Protein AF-0000000066102676 (afdb_homodimer)

InterPro domains:
  IPR001295 Dihydroorotate dehydrogenase, conserved site [PS00911] (42-61)
  IPR001295 Dihydroorotate dehydrogenase, conserved site [PS00912] (242-262)
  IPR005720 Dihydroorotate dehydrogenase, catalytic [PF01180] (5-290)
  IPR012135 Dihydroorotate dehydrogenase, class 1/ 2 [PIRSF000164] (3-305)
  IPR013785 Aldolase-type TIM barrel [G3DSA:3.20.20.70] (5-305)
  IPR024920 Dihydroorotate dehydrogenase, class 1 [MF_00224] (6-304)
  IPR033888 Dihydroorotate dehydrogenase, class 1B [cd04740] (7-304)
  IPR049622 Dihydroorotate dehydrogenase class I, catalytic [TIGR01037] (6-305)
  IPR050074 Dihydroorotate dehydrogenase [PTHR48109] (5-304)

Organism: Methanocaldococcus jannaschii (strain ATCC 43067 / DSM 2661 / JAL-1 / JCM 10045 / NBRC 100440) (NCBI:txid243232)

Nearest PDB structures (foldseek):
  1ep3-assembly1_A  TM=9.423E-01  e=6.850E-35  Lactococcus lactis
  5ksw-assembly1_A  TM=9.404E-01  e=5.527E-34  Lactococcus lactis
  5ue9-assembly1_A  TM=9.414E-01  e=4.323E-34  Lactococcus lactis subsp. lactis
  1ep2-assembly1_A-2  TM=9.294E-01  e=3.827E-32  Lactococcus lactis
  1gt8-assembly1_B  TM=9.210E-01  e=3.393E-26  Sus scrofa

Radius of gyration: 24.86 Å; Cα contacts (8 Å, |Δi|>4): 1600; chains: 2; bounding box: 49×73×59 Å

Structure (mmCIF, N/CA/C/O backbone):
data_AF-0000000066102676-model_v1
#
loop_
_entity.id
_entity.type
_entity.pdbx_description
1 polymer 'Dihydroorotate dehydrogenase B (NAD(+)), catalytic subunit'
#
loop_
_atom_site.group_PDB
_atom_site.id
_atom_site.type_symbol
_atom_site.label_atom_id
_atom_site.label_alt_id
_atom_site.label_comp_id
_atom_site.label_asym_id
_atom_site.label_entity_id
_atom_site.label_seq_id
_atom_site.pdbx_PDB_ins_code
_atom_site.Cartn_x
_atom_site.Cartn_y
_atom_site.Cartn_z
_atom_site.occupancy
_atom_site.B_iso_or_equiv
_atom_site.auth_seq_id
_atom_site.auth_comp_id
_atom_site.auth_asym_id
_atom_site.auth_atom_id
_atom_site.pdbx_PDB_model_num
ATOM 1 N N . MET A 1 1 ? -14.289 37.031 -0.772 1 44.69 1 MET A N 1
ATOM 2 C CA . MET A 1 1 ? -15.555 36.375 -0.49 1 44.69 1 MET A CA 1
ATOM 3 C C . MET A 1 1 ? -15.383 34.844 -0.47 1 44.69 1 MET A C 1
ATOM 5 O O . MET A 1 1 ? -15.891 34.188 0.426 1 44.69 1 MET A O 1
ATOM 9 N N . GLY A 1 2 ? -14.641 34.25 -1.547 1 49.22 2 GLY A N 1
ATOM 10 C CA . GLY A 1 2 ? -14.328 32.844 -1.705 1 49.22 2 GLY A CA 1
ATOM 11 C C . GLY A 1 2 ? -13.375 32.344 -0.652 1 49.22 2 GLY A C 1
ATOM 12 O O . GLY A 1 2 ? -13.484 31.172 -0.222 1 49.22 2 GLY A O 1
ATOM 13 N N . GLU A 1 3 ? -12.523 33.188 -0.221 1 59.97 3 GLU A N 1
ATOM 14 C CA . GLU A 1 3 ? -11.508 32.875 0.773 1 59.97 3 GLU A CA 1
ATOM 15 C C . GLU A 1 3 ? -12.133 32.594 2.133 1 59.97 3 GLU A C 1
ATOM 17 O O . GLU A 1 3 ? -11.688 31.688 2.848 1 59.97 3 GLU A O 1
ATOM 22 N N . CYS A 1 4 ? -13.227 33.094 2.34 1 76.25 4 CYS A N 1
ATOM 23 C CA . CYS A 1 4 ? -13.906 32.906 3.617 1 76.25 4 CYS A CA 1
ATOM 24 C C . CYS A 1 4 ? -14.555 31.531 3.693 1 76.25 4 CYS A C 1
ATOM 26 O O . CYS A 1 4 ? -14.711 30.969 4.777 1 76.25 4 CYS A O 1
ATOM 28 N N . MET A 1 5 ? -14.672 30.938 2.611 1 92.06 5 MET A N 1
ATOM 29 C CA . MET A 1 5 ? -15.414 29.672 2.547 1 92.06 5 MET A CA 1
ATOM 30 C C . MET A 1 5 ? -14.562 28.516 3.055 1 92.06 5 MET A C 1
ATOM 32 O O . MET A 1 5 ? -15.086 27.453 3.402 1 92.06 5 MET A O 1
ATOM 36 N N . LEU A 1 6 ? -13.281 28.766 3.123 1 97.69 6 LEU A N 1
ATOM 37 C CA . LEU A 1 6 ? -12.414 27.641 3.43 1 97.69 6 LEU A CA 1
ATOM 38 C C . LEU A 1 6 ? -11.789 27.797 4.812 1 97.69 6 LEU A C 1
ATOM 40 O O . LEU A 1 6 ? -11.031 26.922 5.254 1 97.69 6 LEU A O 1
ATOM 44 N N . LYS A 1 7 ? -12.078 28.906 5.434 1 97.44 7 LYS A N 1
ATOM 45 C CA . LYS A 1 7 ? -11.57 29.078 6.793 1 97.44 7 LYS A CA 1
ATOM 46 C C . LYS A 1 7 ? -11.984 27.906 7.684 1 97.44 7 LYS A C 1
ATOM 48 O O . LYS A 1 7 ? -13.117 27.438 7.598 1 97.44 7 LYS A O 1
ATOM 53 N N . THR A 1 8 ? -11.078 27.438 8.492 1 97.38 8 THR A N 1
ATOM 54 C CA . THR A 1 8 ? -11.375 26.297 9.352 1 97.38 8 THR A CA 1
ATOM 55 C C . THR A 1 8 ? -10.633 26.406 10.68 1 97.38 8 THR A C 1
ATOM 57 O O . THR A 1 8 ? -9.719 27.219 10.82 1 97.38 8 THR A O 1
ATOM 60 N N . ASN A 1 9 ? -11.117 25.75 11.648 1 98 9 ASN A N 1
ATOM 61 C CA . ASN A 1 9 ? -10.555 25.719 12.992 1 98 9 ASN A CA 1
ATOM 62 C C . ASN A 1 9 ? -10.219 24.297 13.43 1 98 9 ASN A C 1
ATOM 64 O O . ASN A 1 9 ? -11.07 23.406 13.391 1 98 9 ASN A O 1
ATOM 68 N N . ILE A 1 10 ? -8.992 24.062 13.734 1 98.44 10 ILE A N 1
ATOM 69 C CA . ILE A 1 10 ? -8.523 22.766 14.234 1 98.44 10 ILE A CA 1
ATOM 70 C C . ILE A 1 10 ? -7.805 22.969 15.57 1 98.44 10 ILE A C 1
ATOM 72 O O . ILE A 1 10 ? -6.77 23.641 15.633 1 98.44 10 ILE A O 1
ATOM 76 N N . CYS A 1 11 ? -8.32 22.406 16.594 1 98.44 11 CYS A N 1
ATOM 77 C CA . CYS A 1 11 ? -7.754 22.469 17.938 1 98.44 11 CYS A CA 1
ATOM 78 C C . CYS A 1 11 ? -7.613 23.922 18.391 1 98.44 11 CYS A C 1
ATOM 80 O O . CYS A 1 11 ? -6.605 24.281 19 1 98.44 11 CYS A O 1
ATOM 82 N N . GLY A 1 12 ? -8.531 24.703 17.984 1 98.25 12 GLY A N 1
ATOM 83 C CA . GLY A 1 12 ? -8.562 26.094 18.438 1 98.25 12 GLY A CA 1
ATOM 84 C C . GLY A 1 12 ? -7.727 27.016 17.578 1 98.25 12 GLY A C 1
ATOM 85 O O . GLY A 1 12 ? -7.691 28.219 17.812 1 98.25 12 GLY A O 1
ATOM 86 N N . ILE A 1 13 ? -7.121 26.516 16.594 1 98.5 13 ILE A N 1
ATOM 87 C CA . ILE A 1 13 ? -6.289 27.312 15.695 1 98.5 13 ILE A CA 1
ATOM 88 C C . ILE A 1 13 ? -7.062 27.609 14.414 1 98.5 13 ILE A C 1
ATOM 90 O O . ILE A 1 13 ? -7.59 26.688 13.773 1 98.5 13 ILE A O 1
ATOM 94 N N . GLU A 1 14 ? -7.113 28.812 14.062 1 97.94 14 GLU A N 1
ATOM 95 C CA . GLU A 1 14 ? -7.777 29.203 12.82 1 97.94 14 GLU A CA 1
ATOM 96 C C . GLU A 1 14 ? -6.824 29.125 11.633 1 97.94 14 GLU A C 1
ATOM 98 O O . GLU A 1 14 ? -5.691 29.609 11.703 1 97.94 14 GLU A O 1
ATOM 103 N N . PHE A 1 15 ? -7.266 28.531 10.539 1 98.56 15 PHE A N 1
ATOM 104 C CA . PHE A 1 15 ? -6.539 28.453 9.281 1 98.56 15 PHE A CA 1
ATOM 105 C C . PHE A 1 15 ? -7.316 29.125 8.164 1 98.56 15 PHE A C 1
ATOM 107 O O . PHE A 1 15 ? -8.539 29.016 8.086 1 98.56 15 PHE A O 1
ATOM 114 N N . LYS A 1 16 ? -6.629 29.797 7.293 1 98.12 16 LYS A N 1
ATOM 115 C CA . LYS A 1 16 ? -7.309 30.484 6.199 1 98.12 16 LYS A CA 1
ATOM 116 C C . LYS A 1 16 ? -7.891 29.5 5.199 1 98.12 16 LYS A C 1
ATOM 118 O O . LYS A 1 16 ? -8.812 29.828 4.449 1 98.12 16 LYS A O 1
ATOM 123 N N . ASN A 1 17 ? -7.34 28.312 5.152 1 98.62 17 ASN A N 1
ATOM 124 C CA . ASN A 1 17 ? -7.855 27.203 4.355 1 98.62 17 ASN A CA 1
ATOM 125 C C . ASN A 1 17 ? -7.324 25.859 4.852 1 98.62 17 ASN A C 1
ATOM 127 O O . ASN A 1 17 ? -6.395 25.828 5.66 1 98.62 17 ASN A O 1
ATOM 131 N N . PRO A 1 18 ? -7.91 24.719 4.449 1 98.88 18 PRO A N 1
ATOM 132 C CA . PRO A 1 18 ? -7.57 23.391 5 1 98.88 18 PRO A CA 1
ATOM 133 C C . PRO A 1 18 ? -6.52 22.672 4.168 1 98.88 18 PRO A C 1
ATOM 135 O O . PRO A 1 18 ? -6.406 21.438 4.25 1 98.88 18 PRO A O 1
ATOM 138 N N . VAL A 1 19 ? -5.766 23.359 3.277 1 98.94 19 VAL A N 1
ATOM 139 C CA . VAL A 1 19 ? -4.809 22.719 2.383 1 98.94 19 VAL A CA 1
ATOM 140 C C . VAL A 1 19 ? -3.385 23.078 2.801 1 98.94 19 VAL A C 1
ATOM 142 O O . VAL A 1 19 ? -2.963 24.219 2.66 1 98.94 19 VAL A O 1
ATOM 145 N N . PHE A 1 20 ? -2.662 22.078 3.34 1 98.94 20 PHE A N 1
ATOM 146 C CA . PHE A 1 20 ? -1.376 22.281 3.992 1 98.94 20 PHE A CA 1
ATOM 147 C C . PHE A 1 20 ? -0.255 21.609 3.217 1 98.94 20 PHE A C 1
ATOM 149 O O . PHE A 1 20 ? -0.508 20.719 2.4 1 98.94 20 PHE A O 1
ATOM 156 N N . LEU A 1 21 ? 0.977 22.047 3.441 1 98.88 21 LEU A N 1
ATOM 157 C CA . LEU A 1 21 ? 2.174 21.359 2.973 1 98.88 21 LEU A CA 1
ATOM 158 C C . LEU A 1 21 ? 2.498 20.156 3.867 1 98.88 21 LEU A C 1
ATOM 160 O O . LEU A 1 21 ? 2.482 20.281 5.094 1 98.88 21 LEU A O 1
ATOM 164 N N . ALA A 1 22 ? 2.775 19.047 3.236 1 98.75 22 ALA A N 1
ATOM 165 C CA . ALA A 1 22 ? 3.221 17.859 3.975 1 98.75 22 ALA A CA 1
ATOM 166 C C . ALA A 1 22 ? 4.695 17.984 4.348 1 98.75 22 ALA A C 1
ATOM 168 O O . ALA A 1 22 ? 5.461 18.688 3.684 1 98.75 22 ALA A O 1
ATOM 169 N N . SER A 1 23 ? 5.102 17.266 5.379 1 97.38 23 SER A N 1
ATOM 170 C CA . SER A 1 23 ? 6.508 17.219 5.766 1 97.38 23 SER A CA 1
ATOM 171 C C . SER A 1 23 ? 7.352 16.531 4.699 1 97.38 23 SER A C 1
ATOM 173 O O . SER A 1 23 ? 6.898 15.57 4.07 1 97.38 23 SER A O 1
ATOM 175 N N . GLY A 1 24 ? 8.539 17 4.543 1 89.38 24 GLY A N 1
ATOM 176 C CA . GLY A 1 24 ? 9.5 16.312 3.703 1 89.38 24 GLY A CA 1
ATOM 177 C C . GLY A 1 24 ? 9.648 16.938 2.326 1 89.38 24 GLY A C 1
ATOM 178 O O . GLY A 1 24 ? 10.516 16.531 1.547 1 89.38 24 GLY A O 1
ATOM 179 N N . ILE A 1 25 ? 8.82 17.812 1.996 1 88.19 25 ILE A N 1
ATOM 180 C CA . ILE A 1 25 ? 8.844 18.5 0.711 1 88.19 25 ILE A CA 1
ATOM 181 C C . ILE A 1 25 ? 8.969 20 0.938 1 88.19 25 ILE A C 1
ATOM 183 O O . ILE A 1 25 ? 8.094 20.625 1.543 1 88.19 25 ILE A O 1
ATOM 187 N N . MET A 1 26 ? 10.008 20.625 0.439 1 88.44 26 MET A N 1
ATOM 188 C CA . MET A 1 26 ? 10.172 22.078 0.501 1 88.44 26 MET A CA 1
ATOM 189 C C . MET A 1 26 ? 10.117 22.562 1.942 1 88.44 26 MET A C 1
ATOM 191 O O . MET A 1 26 ? 9.594 23.656 2.213 1 88.44 26 MET A O 1
ATOM 195 N N . GLY A 1 27 ? 10.477 21.766 2.912 1 88.69 27 GLY A N 1
ATOM 196 C CA . GLY A 1 27 ? 10.461 22.141 4.32 1 88.69 27 GLY A CA 1
ATOM 197 C C . GLY A 1 27 ? 11.852 22.281 4.914 1 88.69 27 GLY A C 1
ATOM 198 O O . GLY A 1 27 ? 12 22.406 6.129 1 88.69 27 GLY A O 1
ATOM 199 N N . GLU A 1 28 ? 12.812 22.328 4.039 1 89.56 28 GLU A N 1
ATOM 200 C CA . GLU A 1 28 ? 14.195 22.25 4.5 1 89.56 28 GLU A CA 1
ATOM 201 C C . GLU A 1 28 ? 14.711 23.625 4.922 1 89.56 28 GLU A C 1
ATOM 203 O O . GLU A 1 28 ? 15.602 23.734 5.77 1 89.56 28 GLU A O 1
ATOM 208 N N . THR A 1 29 ? 14.148 24.688 4.297 1 93.62 29 THR A N 1
ATOM 209 C CA . THR A 1 29 ? 14.609 26.031 4.594 1 93.62 29 THR A CA 1
ATOM 210 C C . THR A 1 29 ? 13.43 26.984 4.785 1 93.62 29 THR A C 1
ATOM 212 O O . THR A 1 29 ? 12.32 26.703 4.32 1 93.62 29 THR A O 1
ATOM 215 N N . GLY A 1 30 ? 13.734 28.016 5.484 1 96.12 30 GLY A N 1
ATOM 216 C CA . GLY A 1 30 ? 12.727 29.062 5.617 1 96.12 30 GLY A CA 1
ATOM 217 C C . GLY A 1 30 ? 12.266 29.609 4.285 1 96.12 30 GLY A C 1
ATOM 218 O O . GLY A 1 30 ? 11.07 29.859 4.09 1 96.12 30 GLY A O 1
ATOM 219 N N . SER A 1 31 ? 13.141 29.812 3.404 1 96.31 31 SER A N 1
ATOM 220 C CA . SER A 1 31 ? 12.812 30.344 2.086 1 96.31 31 SER A CA 1
ATOM 221 C C . SER A 1 31 ? 11.883 29.406 1.328 1 96.31 31 SER A C 1
ATOM 223 O O . SER A 1 31 ? 10.992 29.844 0.601 1 96.31 31 SER A O 1
ATOM 225 N N . ALA A 1 32 ? 12.102 28.156 1.461 1 96.94 32 ALA A N 1
ATOM 226 C CA . ALA A 1 32 ? 11.234 27.172 0.822 1 96.94 32 ALA A CA 1
ATOM 227 C C . ALA A 1 32 ? 9.828 27.203 1.413 1 96.94 32 ALA A C 1
ATOM 229 O O . ALA A 1 32 ? 8.844 27.188 0.677 1 96.94 32 ALA A O 1
ATOM 230 N N . LEU A 1 33 ? 9.742 27.281 2.713 1 97.88 33 LEU A N 1
ATOM 231 C CA . LEU A 1 33 ? 8.453 27.406 3.385 1 97.88 33 LEU A CA 1
ATOM 232 C C . LEU A 1 33 ? 7.707 28.641 2.916 1 97.88 33 LEU A C 1
ATOM 234 O O . LEU A 1 33 ? 6.508 28.578 2.637 1 97.88 33 LEU A O 1
ATOM 238 N N . LYS A 1 34 ? 8.422 29.734 2.83 1 98.06 34 LYS A N 1
ATOM 239 C CA . LYS A 1 34 ? 7.84 30.984 2.387 1 98.06 34 LYS A CA 1
ATOM 240 C C . LYS A 1 34 ? 7.285 30.875 0.97 1 98.06 34 LYS A C 1
ATOM 242 O O . LYS A 1 34 ? 6.211 31.391 0.671 1 98.06 34 LYS A O 1
ATOM 247 N N . ARG A 1 35 ? 8.023 30.234 0.13 1 98 35 ARG A N 1
ATOM 248 C CA . ARG A 1 35 ? 7.586 30.031 -1.248 1 98 35 ARG A CA 1
ATOM 249 C C . ARG A 1 35 ? 6.262 29.281 -1.299 1 98 35 ARG A C 1
ATOM 251 O O . ARG A 1 35 ? 5.375 29.625 -2.082 1 98 35 ARG A O 1
ATOM 258 N N . ILE A 1 36 ? 6.152 28.25 -0.492 1 98.38 36 ILE A N 1
ATOM 259 C CA . ILE A 1 36 ? 4.934 27.453 -0.428 1 98.38 36 ILE A CA 1
ATOM 260 C C . ILE A 1 36 ? 3.789 28.297 0.12 1 98.38 36 ILE A C 1
ATOM 262 O O . ILE A 1 36 ? 2.662 28.234 -0.379 1 98.38 36 ILE A O 1
ATOM 266 N N . ALA A 1 37 ? 4.055 29.047 1.129 1 98.44 37 ALA A N 1
ATOM 267 C CA . ALA A 1 37 ? 3.055 29.953 1.688 1 98.44 37 ALA A CA 1
ATOM 268 C C . ALA A 1 37 ? 2.51 30.906 0.619 1 98.44 37 ALA A C 1
ATOM 270 O O . ALA A 1 37 ? 1.296 31.094 0.512 1 98.44 37 ALA A O 1
ATOM 271 N N . LYS A 1 38 ? 3.389 31.422 -0.192 1 98.31 38 LYS A N 1
ATOM 272 C CA . LYS A 1 38 ? 2.988 32.312 -1.287 1 98.31 38 LYS A CA 1
ATOM 273 C C . LYS A 1 38 ? 2.143 31.547 -2.312 1 98.31 38 LYS A C 1
ATOM 275 O O . LYS A 1 38 ? 1.335 32.156 -3.02 1 98.31 38 LYS A O 1
ATOM 280 N N . GLY A 1 39 ? 2.322 30.281 -2.289 1 98.25 39 GLY A N 1
ATOM 281 C CA . GLY A 1 39 ? 1.588 29.438 -3.221 1 98.25 39 GLY A CA 1
ATOM 282 C C . GLY A 1 39 ? 0.172 29.141 -2.764 1 98.25 39 GLY A C 1
ATOM 283 O O . GLY A 1 39 ? -0.587 28.484 -3.475 1 98.25 39 GLY A O 1
ATOM 284 N N . GLY A 1 40 ? -0.178 29.562 -1.528 1 98.25 40 GLY A N 1
ATOM 285 C CA . GLY A 1 40 ? -1.579 29.5 -1.146 1 98.25 40 GLY A CA 1
ATOM 286 C C . GLY A 1 40 ? -1.836 28.547 0.008 1 98.25 40 GLY A C 1
ATOM 287 O O . GLY A 1 40 ? -2.98 28.375 0.432 1 98.25 40 GLY A O 1
ATOM 288 N N . ALA A 1 41 ? -0.818 27.953 0.543 1 98.75 41 ALA A N 1
ATOM 289 C CA . ALA A 1 41 ? -0.986 26.984 1.618 1 98.75 41 ALA A CA 1
ATOM 290 C C . ALA A 1 41 ? -1.579 27.625 2.863 1 98.75 41 ALA A C 1
ATOM 292 O O . ALA A 1 41 ? -1.229 28.766 3.203 1 98.75 41 ALA A O 1
ATOM 293 N N . GLY A 1 42 ? -2.504 26.938 3.518 1 98.75 42 GLY A N 1
ATOM 294 C CA . GLY A 1 42 ? -3.023 27.406 4.797 1 98.75 42 GLY A CA 1
ATOM 295 C C . GLY A 1 42 ? -2.064 27.172 5.945 1 98.75 42 GLY A C 1
ATOM 296 O O . GLY A 1 42 ? -2.123 27.875 6.961 1 98.75 42 GLY A O 1
ATOM 297 N N . ALA A 1 43 ? -1.221 26.188 5.766 1 98.88 43 ALA A N 1
ATOM 298 C CA . ALA A 1 43 ? -0.137 25.875 6.695 1 98.88 43 ALA A CA 1
ATOM 299 C C . ALA A 1 43 ? 1.036 25.219 5.969 1 98.88 43 ALA A C 1
ATOM 301 O O . ALA A 1 43 ? 0.863 24.641 4.898 1 98.88 43 ALA A O 1
ATOM 302 N N . VAL A 1 44 ? 2.217 25.406 6.504 1 98.81 44 VAL A N 1
ATOM 303 C CA . VAL A 1 44 ? 3.418 24.734 6.016 1 98.81 44 VAL A CA 1
ATOM 304 C C . VAL A 1 44 ? 3.98 23.828 7.109 1 98.81 44 VAL A C 1
ATOM 306 O O . VAL A 1 44 ? 4.047 24.219 8.273 1 98.81 44 VAL A O 1
ATOM 309 N N . THR A 1 45 ? 4.305 22.578 6.738 1 98.75 45 THR A N 1
ATOM 310 C CA . THR A 1 45 ? 4.949 21.656 7.664 1 98.75 45 THR A CA 1
ATOM 311 C C . THR A 1 45 ? 6.449 21.578 7.398 1 98.75 45 THR A C 1
ATOM 313 O O . THR A 1 45 ? 6.875 21.422 6.25 1 98.75 45 THR A O 1
ATOM 316 N N . THR A 1 46 ? 7.227 21.641 8.406 1 98.06 46 THR A N 1
ATOM 317 C CA . THR A 1 46 ? 8.68 21.547 8.281 1 98.06 46 THR A CA 1
ATOM 318 C C . THR A 1 46 ? 9.117 20.141 7.926 1 98.06 46 THR A C 1
ATOM 320 O O . THR A 1 46 ? 8.328 19.188 8.047 1 98.06 46 THR A O 1
ATOM 323 N N . LYS A 1 47 ? 10.359 20.109 7.492 1 96.38 47 LYS A N 1
ATOM 324 C CA . LYS A 1 47 ? 10.984 18.781 7.527 1 96.38 47 LYS A CA 1
ATOM 325 C C . LYS A 1 47 ? 11 18.219 8.945 1 96.38 47 LYS A C 1
ATOM 327 O O . LYS A 1 47 ? 10.922 18.984 9.914 1 96.38 47 LYS A O 1
ATOM 332 N N . SER A 1 48 ? 11.008 16.906 9.023 1 97.31 48 SER A N 1
ATOM 333 C CA . SER A 1 48 ? 11.141 16.328 10.367 1 97.31 48 SER A CA 1
ATOM 334 C C . SER A 1 48 ? 12.516 16.625 10.953 1 97.31 48 SER A C 1
ATOM 336 O O . SER A 1 48 ? 13.539 16.203 10.406 1 97.31 48 SER A O 1
ATOM 338 N N . ILE A 1 49 ? 12.492 17.281 12.062 1 97.56 49 ILE A N 1
ATOM 339 C CA . ILE A 1 49 ? 13.719 17.781 12.672 1 97.56 49 ILE A CA 1
ATOM 340 C C . ILE A 1 49 ? 14.031 16.984 13.938 1 97.56 49 ILE A C 1
ATOM 342 O O . ILE A 1 49 ? 13.141 16.734 14.758 1 97.56 49 ILE A O 1
ATOM 346 N N . GLY A 1 50 ? 15.242 16.594 14.086 1 97.38 50 GLY A N 1
ATOM 347 C CA . GLY A 1 50 ? 15.719 15.93 15.289 1 97.38 50 GLY A CA 1
ATOM 348 C C . GLY A 1 50 ? 16.562 16.828 16.172 1 97.38 50 GLY A C 1
ATOM 349 O O . GLY A 1 50 ? 16.719 18.016 15.891 1 97.38 50 GLY A O 1
ATOM 350 N N . LEU A 1 51 ? 17.047 16.219 17.234 1 97.81 51 LEU A N 1
ATOM 351 C CA . LEU A 1 51 ? 17.844 16.969 18.203 1 97.81 51 LEU A CA 1
ATOM 352 C C . LEU A 1 51 ? 19.188 17.375 17.594 1 97.81 51 LEU A C 1
ATOM 354 O O . LEU A 1 51 ? 19.594 18.531 17.734 1 97.81 51 LEU A O 1
ATOM 358 N N . ASN A 1 52 ? 19.812 16.406 16.891 1 97.19 52 ASN A N 1
ATOM 359 C CA . ASN A 1 52 ? 21.141 16.609 16.312 1 97.19 52 ASN A CA 1
ATOM 360 C C . ASN A 1 52 ? 21.109 16.562 14.789 1 97.19 52 ASN A C 1
ATOM 362 O O . ASN A 1 52 ? 20.188 16 14.203 1 97.19 52 ASN A O 1
ATOM 366 N N . PRO A 1 53 ? 22.141 17.188 14.164 1 97.19 53 PRO A N 1
ATOM 367 C CA . PRO A 1 53 ? 22.219 17.078 12.703 1 97.19 53 PRO A CA 1
ATOM 368 C C . PRO A 1 53 ? 22.25 15.633 12.219 1 97.19 53 PRO A C 1
ATOM 370 O O . PRO A 1 53 ? 22.875 14.781 12.859 1 97.19 53 PRO A O 1
ATOM 373 N N . ASN A 1 54 ? 21.594 15.344 11.164 1 95.44 54 ASN A N 1
ATOM 374 C CA . ASN A 1 54 ? 21.531 14.055 10.492 1 95.44 54 ASN A CA 1
ATOM 375 C C . ASN A 1 54 ? 21.797 14.188 8.992 1 95.44 54 ASN A C 1
ATOM 377 O O . ASN A 1 54 ? 21.047 14.852 8.281 1 95.44 54 ASN A O 1
ATOM 381 N N . PRO A 1 55 ? 22.891 13.547 8.508 1 94.94 55 PRO A N 1
ATOM 382 C CA . PRO A 1 55 ? 23.219 13.703 7.094 1 94.94 55 PRO A CA 1
ATOM 383 C C . PRO A 1 55 ? 22.25 12.961 6.172 1 94.94 55 PRO A C 1
ATOM 385 O O . PRO A 1 55 ? 22.203 13.242 4.969 1 94.94 55 PRO A O 1
ATOM 388 N N . GLY A 1 56 ? 21.531 12.031 6.668 1 93.81 56 GLY A N 1
ATOM 389 C CA . GLY A 1 56 ? 20.641 11.219 5.855 1 93.81 56 GLY A CA 1
ATOM 390 C C . GLY A 1 56 ? 21.359 10.102 5.121 1 93.81 56 GLY A C 1
ATOM 391 O O . GLY A 1 56 ? 22.484 9.758 5.457 1 93.81 56 GLY A O 1
ATOM 392 N N . HIS A 1 57 ? 20.672 9.461 4.199 1 94.19 57 HIS A N 1
ATOM 393 C CA . HIS A 1 57 ? 21.203 8.336 3.439 1 94.19 57 HIS A CA 1
ATOM 394 C C . HIS A 1 57 ? 22 8.812 2.229 1 94.19 57 HIS A C 1
ATOM 396 O O . HIS A 1 57 ? 21.844 9.953 1.795 1 94.19 57 HIS A O 1
ATOM 402 N N . LYS A 1 58 ? 22.797 7.922 1.697 1 95.25 58 LYS A N 1
ATOM 403 C CA . LYS A 1 58 ? 23.531 8.195 0.464 1 95.25 58 LYS A CA 1
ATOM 404 C C . LYS A 1 58 ? 22.594 8.188 -0.743 1 95.25 58 LYS A C 1
ATOM 406 O O . LYS A 1 58 ? 21.578 7.484 -0.749 1 95.25 58 LYS A O 1
ATOM 411 N N . ASN A 1 59 ? 22.969 8.938 -1.742 1 95.06 59 ASN A N 1
ATOM 412 C CA . ASN A 1 59 ? 22.188 8.984 -2.98 1 95.06 59 ASN A CA 1
ATOM 413 C C . ASN A 1 59 ? 22.328 7.684 -3.77 1 95.06 59 ASN A C 1
ATOM 415 O O . ASN A 1 59 ? 23.359 7 -3.678 1 95.06 59 ASN A O 1
ATOM 419 N N . PRO A 1 60 ? 21.406 7.32 -4.625 1 97.5 60 PRO A N 1
ATOM 420 C CA . PRO A 1 60 ? 20.125 7.973 -4.867 1 97.5 60 PRO A CA 1
ATOM 421 C C . PRO A 1 60 ? 19.141 7.766 -3.723 1 97.5 60 PRO A C 1
ATOM 423 O O . PRO A 1 60 ? 19.031 6.656 -3.188 1 97.5 60 PRO A O 1
ATOM 426 N N . THR A 1 61 ? 18.391 8.812 -3.35 1 97.38 61 THR A N 1
ATOM 427 C CA . THR A 1 61 ? 17.469 8.734 -2.223 1 97.38 61 THR A CA 1
ATOM 428 C C . THR A 1 61 ? 16.031 8.93 -2.689 1 97.38 61 THR A C 1
ATOM 430 O O . THR A 1 61 ? 15.094 8.812 -1.896 1 97.38 61 THR A O 1
ATOM 433 N N . ILE A 1 62 ? 15.836 9.297 -3.936 1 97.69 62 ILE A N 1
ATOM 434 C CA . ILE A 1 62 ? 14.5 9.5 -4.484 1 97.69 62 ILE A CA 1
ATOM 435 C C . ILE A 1 62 ? 14.453 9 -5.926 1 97.69 62 ILE A C 1
ATOM 437 O O . ILE A 1 62 ? 15.422 9.148 -6.676 1 97.69 62 ILE A O 1
ATOM 441 N N . VAL A 1 63 ? 13.43 8.383 -6.312 1 98.31 63 VAL A N 1
ATOM 442 C CA . VAL A 1 63 ? 13.188 7.969 -7.691 1 98.31 63 VAL A CA 1
ATOM 443 C C . VAL A 1 63 ? 11.703 8.055 -8.008 1 98.31 63 VAL A C 1
ATOM 445 O O . VAL A 1 63 ? 10.859 7.727 -7.164 1 98.31 63 VAL A O 1
ATOM 448 N N . GLU A 1 64 ? 11.383 8.617 -9.141 1 98.38 64 GLU A N 1
ATOM 449 C CA . GLU A 1 64 ? 9.992 8.617 -9.594 1 98.38 64 GLU A CA 1
ATOM 450 C C . GLU A 1 64 ? 9.578 7.234 -10.102 1 98.38 64 GLU A C 1
ATOM 452 O O . GLU A 1 64 ? 10.336 6.586 -10.828 1 98.38 64 GLU A O 1
ATOM 457 N N . VAL A 1 65 ? 8.508 6.723 -9.656 1 98.25 65 VAL A N 1
ATOM 458 C CA . VAL A 1 65 ? 7.883 5.484 -10.109 1 98.25 65 VAL A CA 1
ATOM 459 C C . VAL A 1 65 ? 6.457 5.766 -10.57 1 98.25 65 VAL A C 1
ATOM 461 O O . VAL A 1 65 ? 6.012 6.914 -10.57 1 98.25 65 VAL A O 1
ATOM 464 N N . TYR A 1 66 ? 5.793 4.734 -11.031 1 97.25 66 TYR A N 1
ATOM 465 C CA . TYR A 1 66 ? 4.422 4.93 -11.484 1 97.25 66 TYR A CA 1
ATOM 466 C C . TYR A 1 66 ? 3.543 5.457 -10.352 1 97.25 66 TYR A C 1
ATOM 468 O O . TYR A 1 66 ? 3.447 4.832 -9.297 1 97.25 66 TYR A O 1
ATOM 476 N N . GLY A 1 67 ? 3.018 6.605 -10.562 1 97 67 GLY A N 1
ATOM 477 C CA . GLY A 1 67 ? 2.025 7.148 -9.648 1 97 67 GLY A CA 1
ATOM 478 C C . GLY A 1 67 ? 2.637 7.902 -8.484 1 97 67 GLY A C 1
ATOM 479 O O . GLY A 1 67 ? 1.938 8.258 -7.531 1 97 67 GLY A O 1
ATOM 480 N N . GLY A 1 68 ? 3.971 8.062 -8.484 1 98.19 68 GLY A N 1
ATOM 481 C CA . GLY A 1 68 ? 4.555 8.82 -7.395 1 98.19 68 GLY A CA 1
ATOM 482 C C . GLY A 1 68 ? 6.059 8.656 -7.285 1 98.19 68 GLY A C 1
ATOM 483 O O . GLY A 1 68 ? 6.762 8.664 -8.297 1 98.19 68 GLY A O 1
ATOM 484 N N . PHE A 1 69 ? 6.52 8.625 -6.02 1 98.56 69 PHE A N 1
ATOM 485 C CA . PHE A 1 69 ? 7.945 8.562 -5.734 1 98.56 69 PHE A CA 1
ATOM 486 C C . PHE A 1 69 ? 8.242 7.496 -4.684 1 98.56 69 PHE A C 1
ATOM 488 O O . PHE A 1 69 ? 7.402 7.207 -3.828 1 98.56 69 PHE A O 1
ATOM 495 N N . LEU A 1 70 ? 9.367 6.914 -4.828 1 98.44 70 LEU A N 1
ATOM 496 C CA . LEU A 1 70 ? 10.023 6.25 -3.705 1 98.44 70 LEU A CA 1
ATOM 497 C C . LEU A 1 70 ? 11.102 7.137 -3.1 1 98.44 70 LEU A C 1
ATOM 499 O O . LEU A 1 70 ? 11.93 7.695 -3.824 1 98.44 70 LEU A O 1
ATOM 503 N N . ASN A 1 71 ? 11.039 7.262 -1.769 1 97.12 71 ASN A N 1
ATOM 504 C CA . ASN A 1 71 ? 12.047 8.094 -1.12 1 97.12 71 ASN A CA 1
ATOM 505 C C . ASN A 1 71 ? 12.656 7.402 0.093 1 97.12 71 ASN A C 1
ATOM 507 O O . ASN A 1 71 ? 11.953 6.711 0.835 1 97.12 71 ASN A O 1
ATOM 511 N N . ALA A 1 72 ? 13.906 7.469 0.203 1 96 72 ALA A N 1
ATOM 512 C CA . ALA A 1 72 ? 14.688 7.027 1.354 1 96 72 ALA A CA 1
ATOM 513 C C . ALA A 1 72 ? 15.742 8.062 1.728 1 96 72 ALA A C 1
ATOM 515 O O . ALA A 1 72 ? 16.938 7.809 1.604 1 96 72 ALA A O 1
ATOM 516 N N . MET A 1 73 ? 15.352 9.125 2.246 1 92.88 73 MET A N 1
ATOM 517 C CA . MET A 1 73 ? 16.234 10.258 2.494 1 92.88 73 MET A CA 1
ATOM 518 C C . MET A 1 73 ? 17.016 10.062 3.791 1 92.88 73 MET A C 1
ATOM 520 O O . MET A 1 73 ? 18.109 10.617 3.955 1 92.88 73 MET A O 1
ATOM 524 N N . GLY A 1 74 ? 16.453 9.367 4.711 1 91.69 74 GLY A N 1
ATOM 525 C CA . GLY A 1 74 ? 17.125 9.141 5.98 1 91.69 74 GLY A CA 1
ATOM 526 C C . GLY A 1 74 ? 17.047 10.328 6.918 1 91.69 74 GLY A C 1
ATOM 527 O O . GLY A 1 74 ? 18 10.602 7.66 1 91.69 74 GLY A O 1
ATOM 528 N N . LEU A 1 75 ? 16.109 11.188 6.734 1 92.56 75 LEU A N 1
ATOM 529 C CA . LEU A 1 75 ? 15.727 12.305 7.594 1 92.56 75 LEU A CA 1
ATOM 530 C C . LEU A 1 75 ? 16.859 13.312 7.719 1 92.56 75 LEU A C 1
ATOM 532 O O . LEU A 1 75 ? 17.234 13.711 8.828 1 92.56 75 LEU A O 1
ATOM 536 N N . PRO A 1 76 ? 17.438 13.68 6.633 1 92.81 76 PRO A N 1
ATOM 537 C CA . PRO A 1 76 ? 18.484 14.711 6.734 1 92.81 76 PRO A CA 1
ATOM 538 C C . PRO A 1 76 ? 17.969 16.016 7.32 1 92.81 76 PRO A C 1
ATOM 540 O O . PRO A 1 76 ? 16.891 16.484 6.93 1 92.81 76 PRO A O 1
ATOM 543 N N . ASN A 1 77 ? 18.656 16.594 8.266 1 93.88 77 ASN A N 1
ATOM 544 C CA . ASN A 1 77 ? 18.312 17.891 8.859 1 93.88 77 ASN A CA 1
ATOM 545 C C . ASN A 1 77 ? 19.484 18.5 9.617 1 93.88 77 ASN A C 1
ATOM 547 O O . ASN A 1 77 ? 20.406 17.781 10.008 1 93.88 77 ASN A O 1
ATOM 551 N N . PRO A 1 78 ? 19.484 19.734 9.883 1 96.19 78 PRO A N 1
ATOM 552 C CA . PRO A 1 78 ? 20.609 20.438 10.516 1 96.19 78 PRO A CA 1
ATOM 553 C C . PRO A 1 78 ? 20.562 20.359 12.039 1 96.19 78 PRO A C 1
ATOM 555 O O . PRO A 1 78 ? 21.453 20.875 12.719 1 96.19 78 PRO A O 1
ATOM 558 N N . GLY A 1 79 ? 19.547 19.734 12.602 1 97.5 79 GLY A N 1
ATOM 559 C CA . GLY A 1 79 ? 19.297 19.797 14.031 1 97.5 79 GLY A CA 1
ATOM 560 C C . GLY A 1 79 ? 18.375 20.938 14.422 1 97.5 79 GLY A C 1
ATOM 561 O O . GLY A 1 79 ? 18.281 21.938 13.711 1 97.5 79 GLY A O 1
ATOM 562 N N . VAL A 1 80 ? 17.719 20.75 15.547 1 98.31 80 VAL A N 1
ATOM 563 C CA . VAL A 1 80 ? 16.609 21.641 15.906 1 98.31 80 VAL A CA 1
ATOM 564 C C . VAL A 1 80 ? 17.141 23.047 16.125 1 98.31 80 VAL A C 1
ATOM 566 O O . VAL A 1 80 ? 16.516 24.031 15.703 1 98.31 80 VAL A O 1
ATOM 569 N N . ASP A 1 81 ? 18.281 23.266 16.766 1 97.94 81 ASP A N 1
ATOM 570 C CA . ASP A 1 81 ? 18.781 24.609 17.094 1 97.94 81 ASP A CA 1
ATOM 571 C C . ASP A 1 81 ? 19.062 25.422 15.828 1 97.94 81 ASP A C 1
ATOM 573 O O . ASP A 1 81 ? 18.656 26.578 15.734 1 97.94 81 ASP A O 1
ATOM 577 N N . GLU A 1 82 ? 19.656 24.797 14.883 1 97.62 82 GLU A N 1
ATOM 578 C CA . GLU A 1 82 ? 19.938 25.469 13.625 1 97.62 82 GLU A CA 1
ATOM 579 C C . GLU A 1 82 ? 18.672 25.688 12.812 1 97.62 82 GLU A C 1
ATOM 581 O O . GLU A 1 82 ? 18.5 26.75 12.188 1 97.62 82 GLU A O 1
ATOM 586 N N . TYR A 1 83 ? 17.812 24.812 12.828 1 97.81 83 TYR A N 1
ATOM 587 C CA . TYR A 1 83 ? 16.594 24.906 12.023 1 97.81 83 TYR A CA 1
ATOM 588 C C . TYR A 1 83 ? 15.68 26.016 12.531 1 97.81 83 TYR A C 1
ATOM 590 O O . TYR A 1 83 ? 14.984 26.656 11.75 1 97.81 83 TYR A O 1
ATOM 598 N N . LEU A 1 84 ? 15.695 26.219 13.828 1 98 84 LEU A N 1
ATOM 599 C CA . LEU A 1 84 ? 14.852 27.25 14.406 1 98 84 LEU A CA 1
ATOM 600 C C . LEU A 1 84 ? 15.211 28.625 13.844 1 98 84 LEU A C 1
ATOM 602 O O . LEU A 1 84 ? 14.352 29.5 13.727 1 98 84 LEU A O 1
ATOM 606 N N . GLU A 1 85 ? 16.438 28.781 13.438 1 97.25 85 GLU A N 1
ATOM 607 C CA . GLU A 1 85 ? 16.844 30.031 12.797 1 97.25 85 GLU A CA 1
ATOM 608 C C . GLU A 1 85 ? 16.156 30.219 11.453 1 97.25 85 GLU A C 1
ATOM 610 O O . GLU A 1 85 ? 15.812 31.344 11.078 1 97.25 85 GLU A O 1
ATOM 615 N N . GLU A 1 86 ? 15.992 29.141 10.719 1 95.94 86 GLU A N 1
ATOM 616 C CA . GLU A 1 86 ? 15.289 29.203 9.438 1 95.94 86 GLU A CA 1
ATOM 617 C C . GLU A 1 86 ? 13.844 29.656 9.617 1 95.94 86 GLU A C 1
ATOM 619 O O . GLU A 1 86 ? 13.336 30.438 8.82 1 95.94 86 GLU A O 1
ATOM 624 N N . ILE A 1 87 ? 13.227 29.141 10.68 1 97 87 ILE A N 1
ATOM 625 C CA . ILE A 1 87 ? 11.836 29.516 10.945 1 97 87 ILE A CA 1
ATOM 626 C C . ILE A 1 87 ? 11.758 30.984 11.32 1 97 87 ILE A C 1
ATOM 628 O O . ILE A 1 87 ? 10.883 31.719 10.828 1 97 87 ILE A O 1
ATOM 632 N N . GLU A 1 88 ? 12.648 31.406 12.141 1 96.56 88 GLU A N 1
ATOM 633 C CA . GLU A 1 88 ? 12.656 32.781 12.625 1 96.56 88 GLU A CA 1
ATOM 634 C C . GLU A 1 88 ? 12.766 33.781 11.461 1 96.56 88 GLU A C 1
ATOM 636 O O . GLU A 1 88 ? 12.148 34.844 11.492 1 96.56 88 GLU A O 1
ATOM 641 N N . LYS A 1 89 ? 13.477 33.406 10.477 1 96 89 LYS A N 1
ATOM 642 C CA . LYS A 1 89 ? 13.734 34.281 9.336 1 96 89 LYS A CA 1
ATOM 643 C C . LYS A 1 89 ? 12.445 34.594 8.57 1 96 89 LYS A C 1
ATOM 645 O O . LYS A 1 89 ? 12.336 35.625 7.906 1 96 89 LYS A O 1
ATOM 650 N N . VAL A 1 90 ? 11.516 33.688 8.656 1 97.06 90 VAL A N 1
ATOM 651 C CA . VAL A 1 90 ? 10.383 33.844 7.746 1 97.06 90 VAL A CA 1
ATOM 652 C C . VAL A 1 90 ? 9.086 33.938 8.547 1 97.06 90 VAL A C 1
ATOM 654 O O . VAL A 1 90 ? 8.008 34.125 7.977 1 97.06 90 VAL A O 1
ATOM 657 N N . ARG A 1 91 ? 9.125 33.812 9.781 1 96.31 91 ARG A N 1
ATOM 658 C CA . ARG A 1 91 ? 7.953 33.719 10.648 1 96.31 91 ARG A CA 1
ATOM 659 C C . ARG A 1 91 ? 7.047 34.938 10.469 1 96.31 91 ARG A C 1
ATOM 661 O O . ARG A 1 91 ? 5.828 34.812 10.359 1 96.31 91 ARG A O 1
ATOM 668 N N . ASP A 1 92 ? 7.605 36.094 10.438 1 96.69 92 ASP A N 1
ATOM 669 C CA . ASP A 1 92 ? 6.828 37.344 10.297 1 96.69 92 ASP A CA 1
ATOM 670 C C . ASP A 1 92 ? 6.086 37.375 8.961 1 96.69 92 ASP A C 1
ATOM 672 O O . ASP A 1 92 ? 4.926 37.781 8.898 1 96.69 92 ASP A O 1
ATOM 676 N N . GLU A 1 93 ? 6.773 37 7.965 1 97.44 93 GLU A N 1
ATOM 677 C CA . GLU A 1 93 ? 6.156 36.969 6.645 1 97.44 93 GLU A CA 1
ATOM 678 C C . GLU A 1 93 ? 5.027 35.938 6.578 1 97.44 93 GLU A C 1
ATOM 680 O O . GLU A 1 93 ? 3.982 36.188 5.973 1 97.44 93 GLU A O 1
ATOM 685 N N . LEU A 1 94 ? 5.262 34.781 7.148 1 98.12 94 LEU A N 1
ATOM 686 C CA . LEU A 1 94 ? 4.223 33.75 7.188 1 98.12 94 LEU A CA 1
ATOM 687 C C . LEU A 1 94 ? 2.998 34.25 7.945 1 98.12 94 LEU A C 1
ATOM 689 O O . LEU A 1 94 ? 1.863 34.031 7.512 1 98.12 94 LEU A O 1
ATOM 693 N N . ASN A 1 95 ? 3.203 34.938 9.023 1 97.31 95 ASN A N 1
ATOM 694 C CA . ASN A 1 95 ? 2.113 35.531 9.805 1 97.31 95 ASN A CA 1
ATOM 695 C C . ASN A 1 95 ? 1.322 36.531 8.992 1 97.31 95 ASN A C 1
ATOM 697 O O . ASN A 1 95 ? 0.092 36.562 9.055 1 97.31 95 ASN A O 1
ATOM 701 N N . ARG A 1 96 ? 2.035 37.344 8.273 1 97.62 96 ARG A N 1
ATOM 702 C CA . ARG A 1 96 ? 1.378 38.375 7.449 1 97.62 96 ARG A CA 1
ATOM 703 C C . ARG A 1 96 ? 0.501 37.719 6.383 1 97.62 96 ARG A C 1
ATOM 705 O O . ARG A 1 96 ? -0.533 38.281 6.004 1 97.62 96 ARG A O 1
ATOM 712 N N . MET A 1 97 ? 0.934 36.594 5.965 1 97.62 97 MET A N 1
ATOM 713 C CA . MET A 1 97 ? 0.182 35.875 4.945 1 97.62 97 MET A CA 1
ATOM 714 C C . MET A 1 97 ? -0.891 35 5.578 1 97.62 97 MET A C 1
ATOM 716 O O . MET A 1 97 ? -1.59 34.281 4.879 1 97.62 97 MET A O 1
ATOM 720 N N . ASP A 1 98 ? -0.97 35 6.891 1 97.88 98 ASP A N 1
ATOM 721 C CA . ASP A 1 98 ? -1.926 34.188 7.645 1 97.88 98 ASP A CA 1
ATOM 722 C C . ASP A 1 98 ? -1.698 32.719 7.402 1 97.88 98 ASP A C 1
ATOM 724 O O . ASP A 1 98 ? -2.643 31.969 7.121 1 97.88 98 ASP A O 1
ATOM 728 N N . VAL A 1 99 ? -0.442 32.312 7.371 1 98.69 99 VAL A N 1
ATOM 729 C CA . VAL A 1 99 ? -0.058 30.906 7.176 1 98.69 99 VAL A CA 1
ATOM 730 C C . VAL A 1 99 ? 0.522 30.359 8.469 1 98.69 99 VAL A C 1
ATOM 732 O O . VAL A 1 99 ? 1.451 30.922 9.047 1 98.69 99 VAL A O 1
ATOM 735 N N . ARG A 1 100 ? -0.033 29.234 8.961 1 98.75 100 ARG A N 1
ATOM 736 C CA . ARG A 1 100 ? 0.423 28.594 10.195 1 98.75 100 ARG A CA 1
ATOM 737 C C . ARG A 1 100 ? 1.612 27.688 9.93 1 98.75 100 ARG A C 1
ATOM 739 O O . ARG A 1 100 ? 1.864 27.297 8.781 1 98.75 100 ARG A O 1
ATOM 746 N N . ILE A 1 101 ? 2.355 27.391 10.977 1 98.75 101 ILE A N 1
ATOM 747 C CA . ILE A 1 101 ? 3.525 26.516 10.867 1 98.75 101 ILE A CA 1
ATOM 748 C C . ILE A 1 101 ? 3.312 25.266 11.703 1 98.75 101 ILE A C 1
ATOM 750 O O . ILE A 1 101 ? 2.99 25.344 12.891 1 98.75 101 ILE A O 1
ATOM 754 N N . ILE A 1 102 ? 3.422 24.125 11.078 1 98.88 102 ILE A N 1
ATOM 755 C CA . ILE A 1 102 ? 3.438 22.828 11.742 1 98.88 102 ILE A CA 1
ATOM 756 C C . ILE A 1 102 ? 4.875 22.312 11.844 1 98.88 102 ILE A C 1
ATOM 758 O O . ILE A 1 102 ? 5.562 22.188 10.836 1 98.88 102 ILE A O 1
ATOM 762 N N . GLY A 1 103 ? 5.348 22.109 13.078 1 98.69 103 GLY A N 1
ATOM 763 C CA . GLY A 1 103 ? 6.688 21.594 13.281 1 98.69 103 GLY A CA 1
ATOM 764 C C . GLY A 1 103 ? 6.73 20.078 13.352 1 98.69 103 GLY A C 1
ATOM 765 O O . GLY A 1 103 ? 6.301 19.484 14.344 1 98.69 103 GLY A O 1
ATOM 766 N N . SER A 1 104 ? 7.254 19.438 12.32 1 98.69 104 SER A N 1
ATOM 767 C CA . SER A 1 104 ? 7.453 17.984 12.32 1 98.69 104 SER A CA 1
ATOM 768 C C . SER A 1 104 ? 8.742 17.609 13.039 1 98.69 104 SER A C 1
ATOM 770 O O . SER A 1 104 ? 9.805 18.172 12.773 1 98.69 104 SER A O 1
ATOM 772 N N . ILE A 1 105 ? 8.68 16.609 13.945 1 98.5 105 ILE A N 1
ATOM 773 C CA . ILE A 1 105 ? 9.867 16.25 14.711 1 98.5 105 ILE A CA 1
ATOM 774 C C . ILE A 1 105 ? 10.016 14.734 14.758 1 98.5 105 ILE A C 1
ATOM 776 O O . ILE A 1 105 ? 9.039 14 14.57 1 98.5 105 ILE A O 1
ATOM 780 N N . TYR A 1 106 ? 11.25 14.258 14.977 1 96.94 106 TYR A N 1
ATOM 781 C CA . TYR A 1 106 ? 11.562 12.859 15.234 1 96.94 106 TYR A CA 1
ATOM 782 C C . TYR A 1 106 ? 12.625 12.727 16.328 1 96.94 106 TYR A C 1
ATOM 784 O O . TYR A 1 106 ? 13.195 13.734 16.766 1 96.94 106 TYR A O 1
ATOM 792 N N . GLY A 1 107 ? 12.789 11.594 16.844 1 95.75 107 GLY A N 1
ATOM 793 C CA . GLY A 1 107 ? 13.758 11.281 17.875 1 95.75 107 GLY A CA 1
ATOM 794 C C . GLY A 1 107 ? 13.992 9.789 18.047 1 95.75 107 GLY A C 1
ATOM 795 O O . GLY A 1 107 ? 13.195 8.969 17.578 1 95.75 107 GLY A O 1
ATOM 796 N N . LYS A 1 108 ? 15.055 9.5 18.719 1 92.5 108 LYS A N 1
ATOM 797 C CA . LYS A 1 108 ? 15.406 8.094 18.906 1 92.5 108 LYS A CA 1
ATOM 798 C C . LYS A 1 108 ? 14.602 7.473 20.047 1 92.5 108 LYS A C 1
ATOM 800 O O . LYS A 1 108 ? 14.531 6.25 20.172 1 92.5 108 LYS A O 1
ATOM 805 N N . ASP A 1 109 ? 14.094 8.289 20.938 1 93.69 109 ASP A N 1
ATOM 806 C CA . ASP A 1 109 ? 13.297 7.824 22.078 1 93.69 109 ASP A CA 1
ATOM 807 C C . ASP A 1 109 ? 12.383 8.938 22.594 1 93.69 109 ASP A C 1
ATOM 809 O O . ASP A 1 109 ? 12.336 10.023 22.016 1 93.69 109 ASP A O 1
ATOM 813 N N . GLU A 1 110 ? 11.656 8.602 23.641 1 96.62 110 GLU A N 1
ATOM 814 C CA . GLU A 1 110 ? 10.672 9.523 24.203 1 96.62 110 GLU A CA 1
ATOM 815 C C . GLU A 1 110 ? 11.336 10.805 24.703 1 96.62 110 GLU A C 1
ATOM 817 O O . GLU A 1 110 ? 10.797 11.898 24.531 1 96.62 110 GLU A O 1
ATOM 822 N N . GLU A 1 111 ? 12.484 10.672 25.266 1 97.25 111 GLU A N 1
ATOM 823 C CA . GLU A 1 111 ? 13.195 11.82 25.812 1 97.25 111 GLU A CA 1
ATOM 824 C C . GLU A 1 111 ? 13.609 12.797 24.719 1 97.25 111 GLU A C 1
ATOM 826 O O . GLU A 1 111 ? 13.438 14.008 24.859 1 97.25 111 GLU A O 1
ATOM 831 N N . GLU A 1 112 ? 14.156 12.266 23.672 1 97.31 112 GLU A N 1
ATOM 832 C CA . GLU A 1 112 ? 14.594 13.117 22.562 1 97.31 112 GLU A CA 1
ATOM 833 C C . GLU A 1 112 ? 13.406 13.805 21.891 1 97.31 112 GLU A C 1
ATOM 835 O O . GLU A 1 112 ? 13.484 14.984 21.547 1 97.31 112 GLU A O 1
ATOM 840 N N . PHE A 1 113 ? 12.344 13.094 21.719 1 98.38 113 PHE A N 1
ATOM 841 C CA . PHE A 1 113 ? 11.141 13.703 21.156 1 98.38 113 PHE A CA 1
ATOM 842 C C . PHE A 1 113 ? 10.688 14.875 22.016 1 98.38 113 PHE A C 1
ATOM 844 O O . PHE A 1 113 ? 10.391 15.953 21.5 1 98.38 113 PHE A O 1
ATOM 851 N N . ALA A 1 114 ? 10.641 14.648 23.281 1 98.81 114 ALA A N 1
ATOM 852 C CA . ALA A 1 114 ? 10.172 15.68 24.203 1 98.81 114 ALA A CA 1
ATOM 853 C C . ALA A 1 114 ? 11.086 16.906 24.172 1 98.81 114 ALA A C 1
ATOM 855 O O . ALA A 1 114 ? 10.609 18.031 24.188 1 98.81 114 ALA A O 1
ATOM 856 N N . GLU A 1 115 ? 12.359 16.641 24.125 1 98.75 115 GLU A N 1
ATOM 857 C CA . GLU A 1 115 ? 13.32 17.734 24.109 1 98.75 115 GLU A CA 1
ATOM 858 C C . GLU A 1 115 ? 13.172 18.578 22.844 1 98.75 115 GLU A C 1
ATOM 860 O O . GLU A 1 115 ? 13.156 19.812 22.906 1 98.75 115 GLU A O 1
ATOM 865 N N . VAL A 1 116 ? 13.07 17.938 21.719 1 98.81 116 VAL A N 1
ATOM 866 C CA . VAL A 1 116 ? 12.922 18.656 20.453 1 98.81 116 VAL A CA 1
ATOM 867 C C . VAL A 1 116 ? 11.609 19.422 20.453 1 98.81 116 VAL A C 1
ATOM 869 O O . VAL A 1 116 ? 11.562 20.578 20 1 98.81 116 VAL A O 1
ATOM 872 N N . ALA A 1 117 ? 10.586 18.812 20.953 1 98.88 117 ALA A N 1
ATOM 873 C CA . ALA A 1 117 ? 9.273 19.453 21.016 1 98.88 117 ALA A CA 1
ATOM 874 C C . ALA A 1 117 ? 9.328 20.719 21.844 1 98.88 117 ALA A C 1
ATOM 876 O O . ALA A 1 117 ? 8.773 21.75 21.453 1 98.88 117 ALA A O 1
ATOM 877 N N . LYS A 1 118 ? 9.969 20.656 22.969 1 98.81 118 LYS A N 1
ATOM 878 C CA . LYS A 1 118 ? 10.078 21.812 23.844 1 98.81 118 LYS A CA 1
ATOM 879 C C . LYS A 1 118 ? 10.781 22.984 23.141 1 98.81 118 LYS A C 1
ATOM 881 O O . LYS A 1 118 ? 10.359 24.125 23.266 1 98.81 118 LYS A O 1
ATOM 886 N N . LYS A 1 119 ? 11.789 22.641 22.469 1 98.62 119 LYS A N 1
ATOM 887 C CA . LYS A 1 119 ? 12.555 23.656 21.75 1 98.62 119 LYS A CA 1
ATOM 888 C C . LYS A 1 119 ? 11.727 24.281 20.625 1 98.62 119 LYS A C 1
ATOM 890 O O . LYS A 1 119 ? 11.836 25.469 20.359 1 98.62 119 LYS A O 1
ATOM 895 N N . MET A 1 120 ? 10.891 23.516 20.016 1 98.12 120 MET A N 1
ATOM 896 C CA . MET A 1 120 ? 10.164 23.906 18.812 1 98.12 120 MET A CA 1
ATOM 897 C C . MET A 1 120 ? 8.875 24.641 19.156 1 98.12 120 MET A C 1
ATOM 899 O O . MET A 1 120 ? 8.328 25.375 18.344 1 98.12 120 MET A O 1
ATOM 903 N N . GLU A 1 121 ? 8.391 24.453 20.328 1 98.56 121 GLU A N 1
ATOM 904 C CA . GLU A 1 121 ? 7.039 24.812 20.75 1 98.56 121 GLU A CA 1
ATOM 905 C C . GLU A 1 121 ? 6.742 26.281 20.453 1 98.56 121 GLU A C 1
ATOM 907 O O . GLU A 1 121 ? 5.672 26.609 19.938 1 98.56 121 GLU A O 1
ATOM 912 N N . ARG A 1 122 ? 7.648 27.219 20.719 1 97.44 122 ARG A N 1
ATOM 913 C CA . ARG A 1 122 ? 7.375 28.641 20.625 1 97.44 122 ARG A CA 1
ATOM 914 C C . ARG A 1 122 ? 7.441 29.109 19.172 1 97.44 122 ARG A C 1
ATOM 916 O O . ARG A 1 122 ? 7.055 30.234 18.844 1 97.44 122 ARG A O 1
ATOM 923 N N . TYR A 1 123 ? 7.875 28.25 18.281 1 97.81 123 TYR A N 1
ATOM 924 C CA . TYR A 1 123 ? 8.125 28.656 16.906 1 97.81 123 TYR A CA 1
ATOM 925 C C . TYR A 1 123 ? 7.023 28.156 15.977 1 97.81 123 TYR A C 1
ATOM 927 O O . TYR A 1 123 ? 6.918 28.594 14.828 1 97.81 123 TYR A O 1
ATOM 935 N N . VAL A 1 124 ? 6.18 27.266 16.453 1 98.44 124 VAL A N 1
ATOM 936 C CA . VAL A 1 124 ? 5.207 26.625 15.57 1 98.44 124 VAL A CA 1
ATOM 937 C C . VAL A 1 124 ? 3.826 26.641 16.219 1 98.44 124 VAL A C 1
ATOM 939 O O . VAL A 1 124 ? 3.697 26.953 17.406 1 98.44 124 VAL A O 1
ATOM 942 N N . ASP A 1 125 ? 2.797 26.328 15.43 1 98.69 125 ASP A N 1
ATOM 943 C CA . ASP A 1 125 ? 1.42 26.328 15.914 1 98.69 125 ASP A CA 1
ATOM 944 C C . ASP A 1 125 ? 0.988 24.938 16.344 1 98.69 125 ASP A C 1
ATOM 946 O O . ASP A 1 125 ? 0.126 24.781 17.219 1 98.69 125 ASP A O 1
ATOM 950 N N . ILE A 1 126 ? 1.52 23.906 15.727 1 98.88 126 ILE A N 1
ATOM 951 C CA . ILE A 1 126 ? 1.259 22.484 15.977 1 98.88 126 ILE A CA 1
ATOM 952 C C . ILE A 1 126 ? 2.564 21.703 15.906 1 98.88 126 ILE A C 1
ATOM 954 O O . ILE A 1 126 ? 3.441 22.016 15.094 1 98.88 126 ILE A O 1
ATOM 958 N N . ILE A 1 127 ? 2.691 20.719 16.75 1 98.94 127 ILE A N 1
ATOM 959 C CA . ILE A 1 127 ? 3.781 19.75 16.641 1 98.94 127 ILE A CA 1
ATOM 960 C C . ILE A 1 127 ? 3.258 18.453 16.031 1 98.94 127 ILE A C 1
ATOM 962 O O . ILE A 1 127 ? 2.246 17.922 16.484 1 98.94 127 ILE A O 1
ATOM 966 N N . GLU A 1 128 ? 3.859 18.062 14.977 1 98.88 128 GLU A N 1
ATOM 967 C CA . GLU A 1 128 ? 3.58 16.781 14.336 1 98.88 128 GLU A CA 1
ATOM 968 C C . GLU A 1 128 ? 4.676 15.758 14.633 1 98.88 128 GLU A C 1
ATOM 970 O O . GLU A 1 128 ? 5.848 15.992 14.344 1 98.88 128 GLU A O 1
ATOM 975 N N . LEU A 1 129 ? 4.328 14.633 15.188 1 98.81 129 LEU A N 1
ATOM 976 C CA . LEU A 1 129 ? 5.289 13.594 15.547 1 98.81 129 LEU A CA 1
ATOM 977 C C . LEU A 1 129 ? 5.449 12.586 14.414 1 98.81 129 LEU A C 1
ATOM 979 O O . LEU A 1 129 ? 4.508 11.852 14.094 1 98.81 129 LEU A O 1
ATOM 983 N N . ASN A 1 130 ? 6.602 12.562 13.82 1 97.62 130 ASN A N 1
ATOM 984 C CA . ASN A 1 130 ? 6.934 11.5 12.875 1 97.62 130 ASN A CA 1
ATOM 985 C C . ASN A 1 130 ? 7.375 10.234 13.594 1 97.62 130 ASN A C 1
ATOM 987 O O . ASN A 1 130 ? 8.57 10.008 13.789 1 97.62 130 ASN A O 1
ATOM 991 N N . ILE A 1 131 ? 6.449 9.398 13.891 1 96.56 131 ILE A N 1
ATOM 992 C CA . ILE A 1 131 ? 6.754 8.219 14.695 1 96.56 131 ILE A CA 1
ATOM 993 C C . ILE A 1 131 ? 7.059 7.035 13.781 1 96.56 131 ILE A C 1
ATOM 995 O O . ILE A 1 131 ? 7.141 5.891 14.234 1 96.56 131 ILE A O 1
ATOM 999 N N . SER A 1 132 ? 7.211 7.215 12.523 1 91.38 132 SER A N 1
ATOM 1000 C CA . SER A 1 132 ? 7.59 6.156 11.594 1 91.38 132 SER A CA 1
ATOM 1001 C C . SER A 1 132 ? 9.102 5.938 11.578 1 91.38 132 SER A C 1
ATOM 1003 O O . SER A 1 132 ? 9.602 5.047 10.891 1 91.38 132 SER A O 1
ATOM 1005 N N . CYS A 1 133 ? 9.797 6.598 12.359 1 83.62 133 CYS A N 1
ATOM 1006 C CA . CYS A 1 133 ? 11.25 6.488 12.438 1 83.62 133 CYS A CA 1
ATOM 1007 C C . CYS A 1 133 ? 11.664 5.32 13.32 1 83.62 133 CYS A C 1
ATOM 1009 O O . CYS A 1 133 ? 10.867 4.84 14.133 1 83.62 133 CYS A O 1
ATOM 1011 N N . PRO A 1 134 ? 12.906 4.816 13.117 1 76.62 134 PRO A N 1
ATOM 1012 C CA . PRO A 1 134 ? 13.398 3.707 13.93 1 76.62 134 PRO A CA 1
ATOM 1013 C C . PRO A 1 134 ? 13.664 4.113 15.383 1 76.62 134 PRO A C 1
ATOM 1015 O O . PRO A 1 134 ? 13.992 5.273 15.648 1 76.62 134 PRO A O 1
ATOM 1018 N N . HIS A 1 135 ? 13.305 3.203 16.344 1 66.88 135 HIS A N 1
ATOM 1019 C CA . HIS A 1 135 ? 13.641 3.412 17.75 1 66.88 135 HIS A CA 1
ATOM 1020 C C . HIS A 1 135 ? 15.062 2.949 18.062 1 66.88 135 HIS A C 1
ATOM 1022 O O . HIS A 1 135 ? 15.492 1.898 17.578 1 66.88 135 HIS A O 1
ATOM 1028 N N . ALA A 1 136 ? 15.836 3.686 18.859 1 54.09 136 ALA A N 1
ATOM 1029 C CA . ALA A 1 136 ? 17.219 3.33 19.172 1 54.09 136 ALA A CA 1
ATOM 1030 C C . ALA A 1 136 ? 17.281 2.086 20.062 1 54.09 136 ALA A C 1
ATOM 1032 O O . ALA A 1 136 ? 18.156 1.241 19.891 1 54.09 136 ALA A O 1
ATOM 1033 N N . LYS A 1 137 ? 16.609 2.207 21.422 1 49.06 137 LYS A N 1
ATOM 1034 C CA . LYS A 1 137 ? 16.828 1.189 22.438 1 49.06 137 LYS A CA 1
ATOM 1035 C C . LYS A 1 137 ? 16.328 -0.177 21.969 1 49.06 137 LYS A C 1
ATOM 1037 O O . LYS A 1 137 ? 16.656 -1.201 22.578 1 49.06 137 LYS A O 1
ATOM 1042 N N . GLY A 1 138 ? 15.727 -0.255 20.828 1 44.44 138 GLY A N 1
ATOM 1043 C CA . GLY A 1 138 ? 15.211 -1.561 20.453 1 44.44 138 GLY A CA 1
ATOM 1044 C C . GLY A 1 138 ? 15.539 -1.943 19.031 1 44.44 138 GLY A C 1
ATOM 1045 O O . GLY A 1 138 ? 16.047 -1.122 18.25 1 44.44 138 GLY A O 1
ATOM 1046 N N . TYR A 1 139 ? 15.414 -3.332 18.672 1 38.69 139 TYR A N 1
ATOM 1047 C CA . TYR A 1 139 ? 15.789 -4.238 17.594 1 38.69 139 TYR A CA 1
ATOM 1048 C C . TYR A 1 139 ? 15.383 -3.666 16.234 1 38.69 139 TYR A C 1
ATOM 1050 O O . TYR A 1 139 ? 14.992 -4.41 15.328 1 38.69 139 TYR A O 1
ATOM 1058 N N . GLY A 1 140 ? 15.547 -2.264 15.992 1 47.38 140 GLY A N 1
ATOM 1059 C CA . GLY A 1 140 ? 15.328 -1.989 14.586 1 47.38 140 GLY A CA 1
ATOM 1060 C C . GLY A 1 140 ? 13.875 -1.708 14.25 1 47.38 140 GLY A C 1
ATOM 1061 O O . GLY A 1 140 ? 13.547 -1.37 13.109 1 47.38 140 GLY A O 1
ATOM 1062 N N . ALA A 1 141 ? 13.109 -1.691 15.344 1 57.19 141 ALA A N 1
ATOM 1063 C CA . ALA A 1 141 ? 11.672 -1.566 15.094 1 57.19 141 ALA A CA 1
ATOM 1064 C C . ALA A 1 141 ? 11.266 -0.103 14.961 1 57.19 141 ALA A C 1
ATOM 1066 O O . ALA A 1 141 ? 11.805 0.764 15.656 1 57.19 141 ALA A O 1
ATOM 1067 N N . THR A 1 142 ? 10.461 0.184 14.07 1 85.88 142 THR A N 1
ATOM 1068 C CA . THR A 1 142 ? 9.867 1.499 13.852 1 85.88 142 THR A CA 1
ATOM 1069 C C . THR A 1 142 ? 8.883 1.836 14.969 1 85.88 142 THR A C 1
ATOM 1071 O O . THR A 1 142 ? 8.039 1.015 15.328 1 85.88 142 THR A O 1
ATOM 1074 N N . ILE A 1 143 ? 9.023 2.957 15.664 1 92.44 143 ILE A N 1
ATOM 1075 C CA . ILE A 1 143 ? 8.18 3.422 16.766 1 92.44 143 ILE A CA 1
ATOM 1076 C C . ILE A 1 143 ? 6.711 3.324 16.359 1 92.44 143 ILE A C 1
ATOM 1078 O O . ILE A 1 143 ? 5.891 2.781 17.109 1 92.44 143 ILE A O 1
ATOM 1082 N N . GLY A 1 144 ? 6.41 3.713 15.172 1 95.62 144 GLY A N 1
ATOM 1083 C CA . GLY A 1 144 ? 5.039 3.82 14.688 1 95.62 144 GLY A CA 1
ATOM 1084 C C . GLY A 1 144 ? 4.391 2.475 14.43 1 95.62 144 GLY A C 1
ATOM 1085 O O . GLY A 1 144 ? 3.191 2.398 14.164 1 95.62 144 GLY A O 1
ATOM 1086 N N . GLN A 1 145 ? 5.137 1.407 14.602 1 96.69 145 GLN A N 1
ATOM 1087 C CA . GLN A 1 145 ? 4.59 0.074 14.367 1 96.69 145 GLN A CA 1
ATOM 1088 C C . GLN A 1 145 ? 4.316 -0.644 15.688 1 96.69 145 GLN A C 1
ATOM 1090 O O . GLN A 1 145 ? 3.754 -1.74 15.703 1 96.69 145 GLN A O 1
ATOM 1095 N N . ASN A 1 146 ? 4.711 -0.003 16.766 1 96.25 146 ASN A N 1
ATOM 1096 C CA . ASN A 1 146 ? 4.523 -0.55 18.109 1 96.25 146 ASN A CA 1
ATOM 1097 C C . ASN A 1 146 ? 3.645 0.356 18.969 1 96.25 146 ASN A C 1
ATOM 1099 O O . ASN A 1 146 ? 4.039 1.477 19.297 1 96.25 146 ASN A O 1
ATOM 1103 N N . PRO A 1 147 ? 2.48 -0.151 19.359 1 97.69 147 PRO A N 1
ATOM 1104 C CA . PRO A 1 147 ? 1.551 0.698 20.094 1 97.69 147 PRO A CA 1
ATOM 1105 C C . PRO A 1 147 ? 2.146 1.22 21.406 1 97.69 147 PRO A C 1
ATOM 1107 O O . PRO A 1 147 ? 1.922 2.377 21.766 1 97.69 147 PRO A O 1
ATOM 1110 N N . ASP A 1 148 ? 2.936 0.395 22.094 1 97.69 148 ASP A N 1
ATOM 1111 C CA . ASP A 1 148 ? 3.504 0.806 23.375 1 97.69 148 ASP A CA 1
ATOM 1112 C C . ASP A 1 148 ? 4.547 1.906 23.188 1 97.69 148 ASP A C 1
ATOM 1114 O O . ASP A 1 148 ? 4.559 2.891 23.922 1 97.69 148 ASP A O 1
ATOM 1118 N N . LEU A 1 149 ? 5.398 1.746 22.203 1 97 149 LEU A N 1
ATOM 1119 C CA . LEU A 1 149 ? 6.406 2.758 21.922 1 97 149 LEU A CA 1
ATOM 1120 C C . LEU A 1 149 ? 5.758 4.062 21.469 1 97 149 LEU A C 1
ATOM 1122 O O . LEU A 1 149 ? 6.18 5.145 21.891 1 97 149 LEU A O 1
ATOM 1126 N N . SER A 1 150 ? 4.746 3.947 20.641 1 98.19 150 SER A N 1
ATOM 1127 C CA . SER A 1 150 ? 4.02 5.121 20.172 1 98.19 150 SER A CA 1
ATOM 1128 C C . SER A 1 150 ? 3.361 5.867 21.328 1 98.19 150 SER A C 1
ATOM 1130 O O . SER A 1 150 ? 3.414 7.098 21.391 1 98.19 150 SER A O 1
ATOM 1132 N N . TYR A 1 151 ? 2.742 5.086 22.203 1 98.62 151 TYR A N 1
ATOM 1133 C CA . TYR A 1 151 ? 2.125 5.664 23.391 1 98.62 151 TYR A CA 1
ATOM 1134 C C . TYR A 1 151 ? 3.146 6.441 24.219 1 98.62 151 TYR A C 1
ATOM 1136 O O . TYR A 1 151 ? 2.904 7.594 24.594 1 98.62 151 TYR A O 1
ATOM 1144 N N . ASP A 1 152 ? 4.277 5.84 24.484 1 98.38 152 ASP A N 1
ATOM 1145 C CA . ASP A 1 152 ? 5.297 6.426 25.344 1 98.38 152 ASP A CA 1
ATOM 1146 C C . ASP A 1 152 ? 5.836 7.727 24.766 1 98.38 152 ASP A C 1
ATOM 1148 O O . ASP A 1 152 ? 6 8.719 25.469 1 98.38 152 ASP A O 1
ATOM 1152 N N . VAL A 1 153 ? 6.094 7.734 23.469 1 98.44 153 VAL A N 1
ATOM 1153 C CA . VAL A 1 153 ? 6.625 8.914 22.797 1 98.44 153 VAL A CA 1
ATOM 1154 C C . VAL A 1 153 ? 5.598 10.039 22.844 1 98.44 153 VAL A C 1
ATOM 1156 O O . VAL A 1 153 ? 5.922 11.172 23.203 1 98.44 153 VAL A O 1
ATOM 1159 N N . CYS A 1 154 ? 4.352 9.75 22.516 1 98.88 154 CYS A N 1
ATOM 1160 C CA . CYS A 1 154 ? 3.303 10.758 22.469 1 98.88 154 CYS A CA 1
ATOM 1161 C C . CYS A 1 154 ? 3.031 11.328 23.859 1 98.88 154 CYS A C 1
ATOM 1163 O O . CYS A 1 154 ? 2.867 12.539 24.016 1 98.88 154 CYS A O 1
ATOM 1165 N N . LYS A 1 155 ? 3.025 10.469 24.844 1 98.88 155 LYS A N 1
ATOM 1166 C CA . LYS A 1 155 ? 2.789 10.906 26.219 1 98.88 155 LYS A CA 1
ATOM 1167 C C . LYS A 1 155 ? 3.885 11.859 26.688 1 98.88 155 LYS A C 1
ATOM 1169 O O . LYS A 1 155 ? 3.6 12.875 27.312 1 98.88 155 LYS A O 1
ATOM 1174 N N . ALA A 1 156 ? 5.094 11.484 26.391 1 98.88 156 ALA A N 1
ATOM 1175 C CA . ALA A 1 156 ? 6.23 12.305 26.781 1 98.88 156 ALA A CA 1
ATOM 1176 C C . ALA A 1 156 ? 6.152 13.695 26.156 1 98.88 156 ALA A C 1
ATOM 1178 O O . ALA A 1 156 ? 6.406 14.703 26.812 1 98.88 156 ALA A O 1
ATOM 1179 N N . VAL A 1 157 ? 5.801 13.766 24.891 1 98.94 157 VAL A N 1
ATOM 1180 C CA . VAL A 1 157 ? 5.742 15.039 24.188 1 98.94 157 VAL A CA 1
ATOM 1181 C C . VAL A 1 157 ? 4.57 15.867 24.719 1 98.94 157 VAL A C 1
ATOM 1183 O O . VAL A 1 157 ? 4.707 17.078 24.938 1 98.94 157 VAL A O 1
ATOM 1186 N N . LYS A 1 158 ? 3.426 15.234 24.953 1 98.88 158 LYS A N 1
ATOM 1187 C CA . LYS A 1 158 ? 2.248 15.93 25.469 1 98.88 158 LYS A CA 1
ATOM 1188 C C . LYS A 1 158 ? 2.525 16.547 26.828 1 98.88 158 LYS A C 1
ATOM 1190 O O . LYS A 1 158 ? 2.004 17.625 27.156 1 98.88 158 LYS A O 1
ATOM 1195 N N . LYS A 1 159 ? 3.312 15.906 27.578 1 98.69 159 LYS A N 1
ATOM 1196 C CA . LYS A 1 159 ? 3.691 16.422 28.891 1 98.69 159 LYS A CA 1
ATOM 1197 C C . LYS A 1 159 ? 4.652 17.609 28.75 1 98.69 159 LYS A C 1
ATOM 1199 O O . LYS A 1 159 ? 4.652 18.516 29.578 1 98.69 159 LYS A O 1
ATOM 1204 N N . ALA A 1 160 ? 5.383 17.641 27.688 1 98.81 160 ALA A N 1
ATOM 1205 C CA . ALA A 1 160 ? 6.496 18.562 27.547 1 98.81 160 ALA A CA 1
ATOM 1206 C C . ALA A 1 160 ? 6.027 19.891 26.969 1 98.81 160 ALA A C 1
ATOM 1208 O O . ALA A 1 160 ? 6.684 20.922 27.141 1 98.81 160 ALA A O 1
ATOM 1209 N N . VAL A 1 161 ? 4.875 19.891 26.281 1 98.88 161 VAL A N 1
ATOM 1210 C CA . VAL A 1 161 ? 4.48 21.094 25.578 1 98.88 161 VAL A CA 1
ATOM 1211 C C . VAL A 1 161 ? 3 21.391 25.828 1 98.88 161 VAL A C 1
ATOM 1213 O O . VAL A 1 161 ? 2.266 20.516 26.297 1 98.88 161 VAL A O 1
ATOM 1216 N N . LYS A 1 162 ? 2.529 22.594 25.422 1 98.5 162 LYS A N 1
ATOM 1217 C CA . LYS A 1 162 ? 1.152 23 25.688 1 98.5 162 LYS A CA 1
ATOM 1218 C C . LYS A 1 162 ? 0.375 23.172 24.391 1 98.5 162 LYS A C 1
ATOM 1220 O O . LYS A 1 162 ? -0.857 23.188 24.391 1 98.5 162 LYS A O 1
ATOM 1225 N N . ILE A 1 163 ? 1.055 23.344 23.297 1 98.81 163 ILE A N 1
ATOM 1226 C CA . ILE A 1 163 ? 0.385 23.516 22 1 98.81 163 ILE A CA 1
ATOM 1227 C C . ILE A 1 163 ? -0.109 22.172 21.5 1 98.81 163 ILE A C 1
ATOM 1229 O O . ILE A 1 163 ? 0.301 21.125 22 1 98.81 163 ILE A O 1
ATOM 1233 N N . PRO A 1 164 ? -0.995 22.156 20.484 1 98.94 164 PRO A N 1
ATOM 1234 C CA . PRO A 1 164 ? -1.535 20.891 19.969 1 98.94 164 PRO A CA 1
ATOM 1235 C C . PRO A 1 164 ? -0.455 19.984 19.406 1 98.94 164 PRO A C 1
ATOM 1237 O O . PRO A 1 164 ? 0.472 20.453 18.734 1 98.94 164 PRO A O 1
ATOM 1240 N N . VAL A 1 165 ? -0.592 18.672 19.688 1 98.94 165 VAL A N 1
ATOM 1241 C CA . VAL A 1 165 ? 0.315 17.625 19.219 1 98.94 165 VAL A CA 1
ATOM 1242 C C . VAL A 1 165 ? -0.449 16.625 18.359 1 98.94 165 VAL A C 1
ATOM 1244 O O . VAL A 1 165 ? -1.493 16.109 18.766 1 98.94 165 VAL A O 1
ATOM 1247 N N . PHE A 1 166 ? 0.028 16.438 17.125 1 98.94 166 PHE A N 1
ATOM 1248 C CA . PHE A 1 166 ? -0.524 15.453 16.203 1 98.94 166 PHE A CA 1
ATOM 1249 C C . PHE A 1 166 ? 0.46 14.305 15.984 1 98.94 166 PHE A C 1
ATOM 1251 O O . PHE A 1 166 ? 1.672 14.523 15.945 1 98.94 166 PHE A O 1
ATOM 1258 N N . ALA A 1 167 ? 0.012 13.094 15.875 1 98.94 167 ALA A N 1
ATOM 1259 C CA . ALA A 1 167 ? 0.838 11.945 15.516 1 98.94 167 ALA A CA 1
ATOM 1260 C C . ALA A 1 167 ? 0.607 11.539 14.062 1 98.94 167 ALA A C 1
ATOM 1262 O O . ALA A 1 167 ? -0.534 11.328 13.648 1 98.94 167 ALA A O 1
ATOM 1263 N N . LYS A 1 168 ? 1.678 11.477 13.289 1 98.81 168 LYS A N 1
ATOM 1264 C CA . LYS A 1 168 ? 1.589 10.984 11.914 1 98.81 168 LYS A CA 1
ATOM 1265 C C . LYS A 1 168 ? 1.769 9.477 11.859 1 98.81 168 LYS A C 1
ATOM 1267 O O . LYS A 1 168 ? 2.824 8.953 12.227 1 98.81 168 LYS A O 1
ATOM 1272 N N . LEU A 1 169 ? 0.776 8.797 11.328 1 98.75 169 LEU A N 1
ATOM 1273 C CA . LEU A 1 169 ? 0.697 7.348 11.43 1 98.75 169 LEU A CA 1
ATOM 1274 C C . LEU A 1 169 ? 1.182 6.688 10.141 1 98.75 169 LEU A C 1
ATOM 1276 O O . LEU A 1 169 ? 0.865 7.148 9.047 1 98.75 169 LEU A O 1
ATOM 1280 N N . THR A 1 170 ? 1.962 5.629 10.32 1 98 170 THR A N 1
ATOM 1281 C CA . THR A 1 170 ? 2.369 4.816 9.172 1 98 170 THR A CA 1
ATOM 1282 C C . THR A 1 170 ? 1.289 3.799 8.82 1 98 170 THR A C 1
ATOM 1284 O O . THR A 1 170 ? 0.702 3.176 9.711 1 98 170 THR A O 1
ATOM 1287 N N . PRO A 1 171 ? 1.012 3.643 7.535 1 98.12 171 PRO A N 1
ATOM 1288 C CA . PRO A 1 171 ? 0.048 2.619 7.125 1 98.12 171 PRO A CA 1
ATOM 1289 C C . PRO A 1 171 ? 0.642 1.212 7.137 1 98.12 171 PRO A C 1
ATOM 1291 O O . PRO A 1 171 ? -0.065 0.237 6.867 1 98.12 171 PRO A O 1
ATOM 1294 N N . ASN A 1 172 ? 1.939 1.05 7.426 1 97.69 172 ASN A N 1
ATOM 1295 C CA . ASN A 1 172 ? 2.646 -0.224 7.34 1 97.69 172 ASN A CA 1
ATOM 1296 C C . ASN A 1 172 ? 2.48 -1.045 8.617 1 97.69 172 ASN A C 1
ATOM 1298 O O . ASN A 1 172 ? 3.467 -1.482 9.211 1 97.69 172 ASN A O 1
ATOM 1302 N N . VAL A 1 173 ? 1.214 -1.212 9.008 1 97.69 173 VAL A N 1
ATOM 1303 C CA . VAL A 1 173 ? 0.839 -1.981 10.195 1 97.69 173 VAL A CA 1
ATOM 1304 C C . VAL A 1 173 ? -0.364 -2.865 9.875 1 97.69 173 VAL A C 1
ATOM 1306 O O . VAL A 1 173 ? -1.101 -2.602 8.922 1 97.69 173 VAL A O 1
ATOM 1309 N N . THR A 1 174 ? -0.508 -3.926 10.672 1 97 174 THR A N 1
ATOM 1310 C CA . THR A 1 174 ? -1.622 -4.852 10.484 1 97 174 THR A CA 1
ATOM 1311 C C . THR A 1 174 ? -2.949 -4.168 10.805 1 97 174 THR A C 1
ATOM 1313 O O . THR A 1 174 ? -3.928 -4.324 10.078 1 97 174 THR A O 1
ATOM 1316 N N . ASP A 1 175 ? -2.967 -3.398 11.883 1 96.88 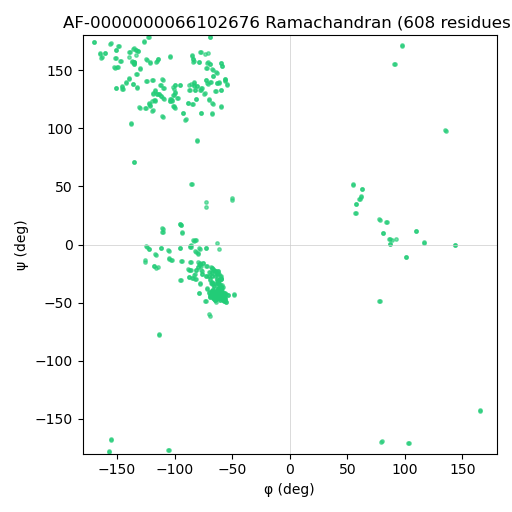175 ASP A N 1
ATOM 1317 C CA . ASP A 1 175 ? -4.164 -2.713 12.359 1 96.88 175 ASP A CA 1
ATOM 1318 C C . ASP A 1 175 ? -3.846 -1.285 12.797 1 96.88 175 ASP A C 1
ATOM 1320 O O . ASP A 1 175 ? -3.373 -1.062 13.906 1 96.88 175 ASP A O 1
ATOM 1324 N N . ILE A 1 176 ? -4.207 -0.334 11.992 1 97.81 176 ILE A N 1
ATOM 1325 C CA . ILE A 1 176 ? -3.881 1.065 12.242 1 97.81 176 ILE A CA 1
ATOM 1326 C C . ILE A 1 176 ? -4.648 1.562 13.469 1 97.81 176 ILE A C 1
ATOM 1328 O O . ILE A 1 176 ? -4.203 2.484 14.156 1 97.81 176 ILE A O 1
ATOM 1332 N N . ILE A 1 177 ? -5.82 0.957 13.758 1 98.56 177 ILE A N 1
ATOM 1333 C CA . ILE A 1 177 ? -6.664 1.386 14.867 1 98.56 177 ILE A CA 1
ATOM 1334 C C . ILE A 1 177 ? -5.945 1.134 16.188 1 98.56 177 ILE A C 1
ATOM 1336 O O . ILE A 1 177 ? -6.055 1.931 17.125 1 98.56 177 ILE A O 1
ATOM 1340 N N . GLU A 1 178 ? -5.176 0.01 16.219 1 98.25 178 GLU A N 1
ATOM 1341 C CA . GLU A 1 178 ? -4.426 -0.306 17.422 1 98.25 178 GLU A CA 1
ATOM 1342 C C . GLU A 1 178 ? -3.385 0.771 17.719 1 98.25 178 GLU A C 1
ATOM 1344 O O . GLU A 1 178 ? -3.242 1.199 18.875 1 98.25 178 GLU A O 1
ATOM 1349 N N . ILE A 1 179 ? -2.684 1.24 16.719 1 98.56 179 ILE A N 1
ATOM 1350 C CA . ILE A 1 179 ? -1.669 2.275 16.891 1 98.56 179 ILE A CA 1
ATOM 1351 C C . ILE A 1 179 ? -2.338 3.602 17.25 1 98.56 179 ILE A C 1
ATOM 1353 O O . ILE A 1 179 ? -1.897 4.297 18.172 1 98.56 179 ILE A O 1
ATOM 1357 N N . ALA A 1 180 ? -3.4 3.908 16.516 1 98.88 180 ALA A N 1
ATOM 1358 C CA . ALA A 1 180 ? -4.121 5.156 16.734 1 98.88 180 ALA A CA 1
ATOM 1359 C C . ALA A 1 180 ? -4.695 5.215 18.156 1 98.88 180 ALA A C 1
ATOM 1361 O O . ALA A 1 180 ? -4.656 6.266 18.797 1 98.88 180 ALA A O 1
ATOM 1362 N N . GLN A 1 181 ? -5.234 4.098 18.594 1 98.88 181 GLN A N 1
ATOM 1363 C CA . GLN A 1 181 ? -5.762 4.047 19.953 1 98.88 181 GLN A CA 1
ATOM 1364 C C . GLN A 1 181 ? -4.68 4.395 20.984 1 98.88 181 GLN A C 1
ATOM 1366 O O . GLN A 1 181 ? -4.926 5.156 21.922 1 98.88 181 GLN A O 1
ATOM 1371 N N . ALA A 1 182 ? -3.52 3.822 20.797 1 98.81 182 ALA A N 1
ATOM 1372 C CA . ALA A 1 182 ? -2.41 4.051 21.719 1 98.81 182 ALA A CA 1
ATOM 1373 C C . ALA A 1 182 ? -2.049 5.531 21.781 1 98.81 182 ALA A C 1
ATOM 1375 O O . ALA A 1 182 ? -1.87 6.09 22.859 1 98.81 182 ALA A O 1
ATOM 1376 N N . VAL A 1 183 ? -1.989 6.191 20.609 1 98.88 183 VAL A N 1
ATOM 1377 C CA . VAL A 1 183 ? -1.527 7.574 20.609 1 98.88 183 VAL A CA 1
ATOM 1378 C C . VAL A 1 183 ? -2.645 8.492 21.094 1 98.88 183 VAL A C 1
ATOM 1380 O O . VAL A 1 183 ? -2.383 9.508 21.75 1 98.88 183 VAL A O 1
ATOM 1383 N N . VAL A 1 184 ? -3.893 8.188 20.812 1 98.94 184 VAL A N 1
ATOM 1384 C CA . VAL A 1 184 ? -5.016 8.961 21.344 1 98.94 184 VAL A CA 1
ATOM 1385 C C . VAL A 1 184 ? -5.078 8.82 22.859 1 98.94 184 VAL A C 1
ATOM 1387 O O . VAL A 1 184 ? -5.289 9.805 23.562 1 98.94 184 VAL A O 1
ATOM 1390 N N . ASP A 1 185 ? -4.855 7.582 23.344 1 98.88 185 ASP A N 1
ATOM 1391 C CA . ASP A 1 185 ? -4.812 7.34 24.781 1 98.88 185 ASP A CA 1
ATOM 1392 C C . ASP A 1 185 ? -3.688 8.133 25.438 1 98.88 185 ASP A C 1
ATOM 1394 O O . ASP A 1 185 ? -3.787 8.508 26.609 1 98.88 185 ASP A O 1
ATOM 1398 N N . ALA A 1 186 ? -2.633 8.352 24.703 1 98.88 186 ALA A N 1
ATOM 1399 C CA . ALA A 1 186 ? -1.49 9.109 25.219 1 98.88 186 ALA A CA 1
ATOM 1400 C C . ALA A 1 186 ? -1.801 10.602 25.266 1 98.88 186 ALA A C 1
ATOM 1402 O O . ALA A 1 186 ? -1.039 11.383 25.844 1 98.88 186 ALA A O 1
ATOM 1403 N N . GLY A 1 187 ? -2.893 11.039 24.547 1 98.88 187 GLY A N 1
ATOM 1404 C CA . GLY A 1 187 ? -3.383 12.398 24.719 1 98.88 187 GLY A CA 1
ATOM 1405 C C . GLY A 1 187 ? -3.123 13.289 23.516 1 98.88 187 GLY A C 1
ATOM 1406 O O . GLY A 1 187 ? -3.262 14.508 23.609 1 98.88 187 GLY A O 1
ATOM 1407 N N . VAL A 1 188 ? -2.727 12.758 22.406 1 98.94 188 VAL A N 1
ATOM 1408 C CA . VAL A 1 188 ? -2.502 13.617 21.25 1 98.94 188 VAL A CA 1
ATOM 1409 C C . VAL A 1 188 ? -3.795 14.344 20.891 1 98.94 188 VAL A C 1
ATOM 1411 O O . VAL A 1 188 ? -4.891 13.852 21.172 1 98.94 188 VAL A O 1
ATOM 1414 N N . ASP A 1 189 ? -3.641 15.469 20.219 1 98.94 189 ASP A N 1
ATOM 1415 C CA . ASP A 1 189 ? -4.781 16.328 19.922 1 98.94 189 ASP A CA 1
ATOM 1416 C C . ASP A 1 189 ? -5.355 16.016 18.547 1 98.94 189 ASP A C 1
ATOM 1418 O O . ASP A 1 189 ? -6.473 16.438 18.219 1 98.94 189 ASP A O 1
ATOM 1422 N N . GLY A 1 190 ? -4.656 15.281 17.719 1 98.94 190 GLY A N 1
ATOM 1423 C CA . GLY A 1 190 ? -5.098 14.922 16.375 1 98.94 190 GLY A CA 1
ATOM 1424 C C . GLY A 1 190 ? -4.215 13.875 15.719 1 98.94 190 GLY A C 1
ATOM 1425 O O . GLY A 1 190 ? -3.209 13.453 16.297 1 98.94 190 GLY A O 1
ATOM 1426 N N . LEU A 1 191 ? -4.617 13.43 14.586 1 98.94 191 LEU A N 1
ATOM 1427 C CA . LEU A 1 191 ? -3.912 12.414 13.805 1 98.94 191 LEU A CA 1
ATOM 1428 C C . LEU A 1 191 ? -3.605 12.93 12.398 1 98.94 191 LEU A C 1
ATOM 1430 O O . LEU A 1 191 ? -4.387 13.695 11.828 1 98.94 191 LEU A O 1
ATOM 1434 N N . VAL A 1 192 ? -2.453 12.609 11.891 1 98.94 192 VAL A N 1
ATOM 1435 C CA . VAL A 1 192 ? -2.102 12.805 10.484 1 98.94 192 VAL A CA 1
ATOM 1436 C C . VAL A 1 192 ? -1.915 11.453 9.805 1 98.94 192 VAL A C 1
ATOM 1438 O O . VAL A 1 192 ? -1.203 10.586 10.32 1 98.94 192 VAL A O 1
ATOM 1441 N N . ALA A 1 193 ? -2.52 11.266 8.734 1 98.81 193 ALA A N 1
ATOM 1442 C CA . ALA A 1 193 ? -2.438 9.984 8.039 1 98.81 193 ALA A CA 1
ATOM 1443 C C . ALA A 1 193 ? -2.592 10.164 6.531 1 98.81 193 ALA A C 1
ATOM 1445 O O . ALA A 1 193 ? -3.447 10.922 6.074 1 98.81 193 ALA A O 1
ATOM 1446 N N . ILE A 1 194 ? -1.738 9.508 5.801 1 98.5 194 ILE A N 1
ATOM 1447 C CA . ILE A 1 194 ? -0.801 8.477 6.219 1 98.5 194 ILE A CA 1
ATOM 1448 C C . ILE A 1 194 ? 0.625 8.898 5.883 1 98.5 194 ILE A C 1
ATOM 1450 O O . ILE A 1 194 ? 0.834 9.789 5.051 1 98.5 194 ILE A O 1
ATOM 1454 N N . ASN A 1 195 ? 1.613 8.297 6.629 1 97.19 195 ASN A N 1
ATOM 1455 C CA . ASN A 1 195 ? 2.98 8.305 6.121 1 97.19 195 ASN A CA 1
ATOM 1456 C C . ASN A 1 195 ? 3.127 7.41 4.891 1 97.19 195 ASN A C 1
ATOM 1458 O O . ASN A 1 195 ? 2.154 6.801 4.445 1 97.19 195 ASN A O 1
ATOM 1462 N N . THR A 1 196 ? 4.316 7.352 4.316 1 97.69 196 THR A N 1
ATOM 1463 C CA . THR A 1 196 ? 4.559 6.672 3.047 1 97.69 196 THR A CA 1
ATOM 1464 C C . THR A 1 196 ? 4.422 5.16 3.209 1 97.69 196 THR A C 1
ATOM 1466 O O . THR A 1 196 ? 4.48 4.645 4.328 1 97.69 196 THR A O 1
ATOM 1469 N N . VAL A 1 197 ? 4.117 4.461 2.111 1 98.56 197 VAL A N 1
ATOM 1470 C CA . VAL A 1 197 ? 3.986 3.006 2.07 1 98.56 197 VAL A CA 1
ATOM 1471 C C . VAL A 1 197 ? 5.305 2.381 1.623 1 98.56 197 VAL A C 1
ATOM 1473 O O . VAL A 1 197 ? 5.934 2.852 0.67 1 98.56 197 VAL A O 1
ATOM 1476 N N . ARG A 1 198 ? 5.742 1.308 2.256 1 97.94 198 ARG A N 1
ATOM 1477 C CA . ARG A 1 198 ? 7.02 0.696 1.91 1 97.94 198 ARG A CA 1
ATOM 1478 C C . ARG A 1 198 ? 6.996 0.147 0.488 1 97.94 198 ARG A C 1
ATOM 1480 O O . ARG A 1 198 ? 6.031 -0.5 0.082 1 97.94 198 ARG A O 1
ATOM 1487 N N . GLY A 1 199 ? 8.023 0.451 -0.295 1 98.62 199 GLY A N 1
ATOM 1488 C CA . GLY A 1 199 ? 8.148 -0.012 -1.668 1 98.62 199 GLY A CA 1
ATOM 1489 C C . GLY A 1 199 ? 9.578 -0.055 -2.156 1 98.62 199 GLY A C 1
ATOM 1490 O O . GLY A 1 199 ? 10.492 0.373 -1.449 1 98.62 199 GLY A O 1
ATOM 1491 N N . MET A 1 200 ? 9.742 -0.594 -3.322 1 98.75 200 MET A N 1
ATOM 1492 C CA . MET A 1 200 ? 11.07 -0.762 -3.906 1 98.75 200 MET A CA 1
ATOM 1493 C C . MET A 1 200 ? 11.008 -0.694 -5.43 1 98.75 200 MET A C 1
ATOM 1495 O O . MET A 1 200 ? 9.961 -0.961 -6.023 1 98.75 200 MET A O 1
ATOM 1499 N N . ALA A 1 201 ? 12.086 -0.286 -6.012 1 98.81 201 ALA A N 1
ATOM 1500 C CA . ALA A 1 201 ? 12.266 -0.329 -7.461 1 98.81 201 ALA A CA 1
ATOM 1501 C C . ALA A 1 201 ? 13.656 -0.843 -7.824 1 98.81 201 ALA A C 1
ATOM 1503 O O . ALA A 1 201 ? 14.641 -0.498 -7.168 1 98.81 201 ALA A O 1
ATOM 1504 N N . ILE A 1 202 ? 13.727 -1.663 -8.797 1 98.88 202 ILE A N 1
ATOM 1505 C CA . ILE A 1 202 ? 14.969 -2.227 -9.305 1 98.88 202 ILE A CA 1
ATOM 1506 C C . ILE A 1 202 ? 15.203 -1.756 -10.734 1 98.88 202 ILE A C 1
ATOM 1508 O O . ILE A 1 202 ? 14.289 -1.799 -11.562 1 98.88 202 ILE A O 1
ATOM 1512 N N . ASP A 1 203 ? 16.359 -1.252 -11.031 1 98.56 203 ASP A N 1
ATOM 1513 C CA . ASP A 1 203 ? 16.781 -1.008 -12.406 1 98.56 203 ASP A CA 1
ATOM 1514 C C . ASP A 1 203 ? 17.203 -2.305 -13.086 1 98.56 203 ASP A C 1
ATOM 1516 O O . ASP A 1 203 ? 18.266 -2.857 -12.773 1 98.56 203 ASP A O 1
ATOM 1520 N N . ILE A 1 204 ? 16.469 -2.727 -14.055 1 98.38 204 ILE A N 1
ATOM 1521 C CA . ILE A 1 204 ? 16.688 -4.062 -14.602 1 98.38 204 ILE A CA 1
ATOM 1522 C C . ILE A 1 204 ? 17.922 -4.059 -15.5 1 98.38 204 ILE A C 1
ATOM 1524 O O . ILE A 1 204 ? 18.5 -5.113 -15.781 1 98.38 204 ILE A O 1
ATOM 1528 N N . ARG A 1 205 ? 18.312 -2.928 -16 1 98 205 ARG A N 1
ATOM 1529 C CA . ARG A 1 205 ? 19.547 -2.848 -16.781 1 98 205 ARG A CA 1
ATOM 1530 C C . ARG A 1 205 ? 20.766 -2.818 -15.883 1 98 205 ARG A C 1
ATOM 1532 O O . ARG A 1 205 ? 21.75 -3.525 -16.125 1 98 205 ARG A O 1
ATOM 1539 N N . ALA A 1 206 ? 20.672 -2.059 -14.805 1 97.88 206 ALA A N 1
ATOM 1540 C CA . ALA A 1 206 ? 21.75 -2.02 -13.828 1 97.88 206 ALA A CA 1
ATOM 1541 C C . ALA A 1 206 ? 21.734 -3.256 -12.938 1 97.88 206 ALA A C 1
ATOM 1543 O O . ALA A 1 206 ? 22.719 -3.549 -12.258 1 97.88 206 ALA A O 1
ATOM 1544 N N . LYS A 1 207 ? 20.609 -3.98 -12.883 1 98.12 207 LYS A N 1
ATOM 1545 C CA . LYS A 1 207 ? 20.406 -5.227 -12.141 1 98.12 207 LYS A CA 1
ATOM 1546 C C . LYS A 1 207 ? 20.625 -5.016 -10.648 1 98.12 207 LYS A C 1
ATOM 1548 O O . LYS A 1 207 ? 21.281 -5.828 -9.992 1 98.12 207 LYS A O 1
ATOM 1553 N N . LYS A 1 208 ? 20.172 -3.875 -10.117 1 98.25 208 LYS A N 1
ATOM 1554 C CA . LYS A 1 208 ? 20.281 -3.553 -8.703 1 98.25 208 LYS A CA 1
ATOM 1555 C C . LYS A 1 208 ? 19.141 -2.631 -8.258 1 98.25 208 LYS A C 1
ATOM 1557 O O . LYS A 1 208 ? 18.531 -1.958 -9.086 1 98.25 208 LYS A O 1
ATOM 1562 N N . PRO A 1 209 ? 18.891 -2.598 -6.93 1 98.44 209 PRO A N 1
ATOM 1563 C CA . PRO A 1 209 ? 17.953 -1.585 -6.441 1 98.44 209 PRO A CA 1
ATOM 1564 C C . PRO A 1 209 ? 18.375 -0.166 -6.828 1 98.44 209 PRO A C 1
ATOM 1566 O O . PRO A 1 209 ? 19.562 0.159 -6.832 1 98.44 209 PRO A O 1
ATOM 1569 N N . ILE A 1 210 ? 17.375 0.667 -7.148 1 98.5 210 ILE A N 1
ATOM 1570 C CA . ILE A 1 210 ? 17.656 2.023 -7.602 1 98.5 210 ILE A CA 1
ATOM 1571 C C . ILE A 1 210 ? 18.125 2.873 -6.418 1 98.5 210 ILE A C 1
ATOM 1573 O O . ILE A 1 210 ? 19.125 3.576 -6.504 1 98.5 210 ILE A O 1
ATOM 1577 N N . LEU A 1 211 ? 17.359 2.803 -5.297 1 98.19 211 LEU A N 1
ATOM 1578 C CA . LEU A 1 211 ? 17.75 3.555 -4.105 1 98.19 211 LEU A CA 1
ATOM 1579 C C . LEU A 1 211 ? 18.953 2.918 -3.43 1 98.19 211 LEU A C 1
ATOM 1581 O O . LEU A 1 211 ? 19.031 1.693 -3.316 1 98.19 211 LEU A O 1
ATOM 1585 N N . ALA A 1 212 ? 19.844 3.746 -2.928 1 96.88 212 ALA A N 1
ATOM 1586 C CA . ALA A 1 212 ? 21.031 3.236 -2.227 1 96.88 212 ALA A CA 1
ATOM 1587 C C . ALA A 1 212 ? 20.625 2.445 -0.984 1 96.88 212 ALA A C 1
ATOM 1589 O O . ALA A 1 212 ? 21.281 1.466 -0.626 1 96.88 212 ALA A O 1
ATOM 1590 N N . ASN A 1 213 ? 19.516 2.879 -0.366 1 95.38 213 ASN A N 1
ATOM 1591 C CA . ASN A 1 213 ? 18.984 2.207 0.815 1 95.38 213 ASN A CA 1
ATOM 1592 C C . ASN A 1 213 ? 18.141 0.992 0.437 1 95.38 213 ASN A C 1
ATOM 1594 O O . ASN A 1 213 ? 17.484 0.401 1.291 1 95.38 213 ASN A O 1
ATOM 1598 N N . LYS A 1 214 ? 18.094 0.688 -0.874 1 97 214 LYS A N 1
ATOM 1599 C CA . LYS A 1 214 ? 17.438 -0.464 -1.479 1 97 214 LYS A CA 1
ATOM 1600 C C . LYS A 1 214 ? 15.922 -0.247 -1.565 1 97 214 LYS A C 1
ATOM 1602 O O . LYS A 1 214 ? 15.32 -0.477 -2.615 1 97 214 LYS A O 1
ATOM 1607 N N . PHE A 1 215 ? 15.328 0.178 -0.47 1 97.38 215 PHE A N 1
ATOM 1608 C CA . PHE A 1 215 ? 13.891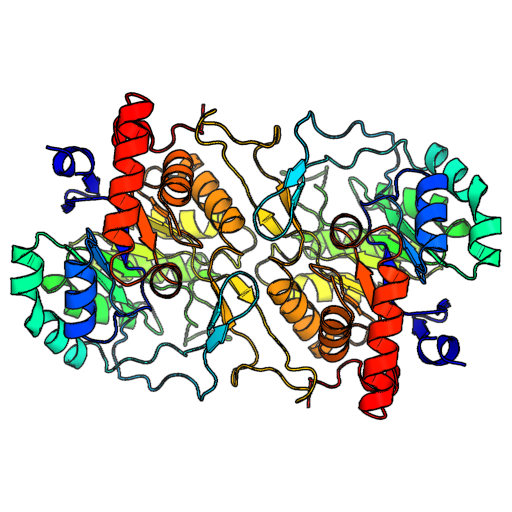 0.422 -0.466 1 97.38 215 PHE A CA 1
ATOM 1609 C C . PHE A 1 215 ? 13.578 1.779 0.151 1 97.38 215 PHE A C 1
ATOM 1611 O O . PHE A 1 215 ? 14.461 2.441 0.697 1 97.38 215 PHE A O 1
ATOM 1618 N N . GLY A 1 216 ? 12.375 2.244 -0.016 1 97.38 216 GLY A N 1
ATOM 1619 C CA . GLY A 1 216 ? 11.922 3.525 0.501 1 97.38 216 GLY A CA 1
ATOM 1620 C C . GLY A 1 216 ? 10.414 3.59 0.701 1 97.38 216 GLY A C 1
ATOM 1621 O O . GLY A 1 216 ? 9.758 2.555 0.808 1 97.38 216 GLY A O 1
ATOM 1622 N N . GLY A 1 217 ? 9.961 4.793 0.912 1 97.81 217 GLY A N 1
ATOM 1623 C CA . GLY A 1 217 ? 8.539 5.047 1.081 1 97.81 217 GLY A CA 1
ATOM 1624 C C . GLY A 1 217 ? 7.863 5.52 -0.19 1 97.81 217 GLY A C 1
ATOM 1625 O O . GLY A 1 217 ? 8.305 6.492 -0.807 1 97.81 217 GLY A O 1
ATOM 1626 N N . LEU A 1 218 ? 6.809 4.816 -0.561 1 98.75 218 LEU A N 1
ATOM 1627 C CA . LEU A 1 218 ? 6.012 5.152 -1.736 1 98.75 218 LEU A CA 1
ATOM 1628 C C . LEU A 1 218 ? 5.016 6.262 -1.421 1 98.75 218 LEU A C 1
ATOM 1630 O O . LEU A 1 218 ? 4.301 6.191 -0.418 1 98.75 218 LEU A O 1
ATOM 1634 N N . SER A 1 219 ? 5.012 7.348 -2.154 1 98.5 219 SER A N 1
ATOM 1635 C CA . SER A 1 219 ? 4.07 8.461 -2.09 1 98.5 219 SER A CA 1
ATOM 1636 C C . SER A 1 219 ? 3.459 8.75 -3.457 1 98.5 219 SER A C 1
ATOM 1638 O O . SER A 1 219 ? 3.781 8.078 -4.441 1 98.5 219 SER A O 1
ATOM 1640 N N . GLY A 1 220 ? 2.496 9.68 -3.516 1 98.44 220 GLY A N 1
ATOM 1641 C CA . GLY A 1 220 ? 1.867 10.062 -4.77 1 98.44 220 GLY A CA 1
ATOM 1642 C C . GLY A 1 220 ? 0.49 9.453 -4.957 1 98.44 220 GLY A C 1
ATOM 1643 O O . GLY A 1 220 ? -0.058 8.852 -4.031 1 98.44 220 GLY A O 1
ATOM 1644 N N . LYS A 1 221 ? -0.02 9.617 -6.133 1 98.38 221 LYS A N 1
ATOM 1645 C CA . LYS A 1 221 ? -1.396 9.219 -6.422 1 98.38 221 LYS A CA 1
ATOM 1646 C C . LYS A 1 221 ? -1.59 7.719 -6.234 1 98.38 221 LYS A C 1
ATOM 1648 O O . LYS A 1 221 ? -2.699 7.262 -5.957 1 98.38 221 LYS A O 1
ATOM 1653 N N . ALA A 1 222 ? -0.53 6.949 -6.316 1 98.56 222 ALA A N 1
ATOM 1654 C CA . ALA A 1 222 ? -0.584 5.496 -6.211 1 98.56 222 ALA A CA 1
ATOM 1655 C C . ALA A 1 222 ? -1.118 5.062 -4.852 1 98.56 222 ALA A C 1
ATOM 1657 O O . ALA A 1 222 ? -1.702 3.982 -4.723 1 98.56 222 ALA A O 1
ATOM 1658 N N . ILE A 1 223 ? -0.979 5.91 -3.795 1 98.81 223 ILE A N 1
ATOM 1659 C CA . ILE A 1 223 ? -1.332 5.43 -2.461 1 98.81 223 ILE A CA 1
ATOM 1660 C C . ILE A 1 223 ? -2.592 6.141 -1.976 1 98.81 223 ILE A C 1
ATOM 1662 O O . ILE A 1 223 ? -2.965 6.027 -0.805 1 98.81 223 ILE A O 1
ATOM 1666 N N . LYS A 1 224 ? -3.291 6.883 -2.848 1 98.88 224 LYS A N 1
ATOM 1667 C CA . LYS A 1 224 ? -4.434 7.68 -2.414 1 98.88 224 LYS A CA 1
ATOM 1668 C C . LYS A 1 224 ? -5.527 6.801 -1.817 1 98.88 224 LYS A C 1
ATOM 1670 O O . LYS A 1 224 ? -6.039 7.086 -0.732 1 98.88 224 LYS A O 1
ATOM 1675 N N . SER A 1 225 ? -5.859 5.695 -2.477 1 98.94 225 SER A N 1
ATOM 1676 C CA . SER A 1 225 ? -6.938 4.828 -2.004 1 98.94 225 SER A CA 1
ATOM 1677 C C . SER A 1 225 ? -6.613 4.238 -0.637 1 98.94 225 SER A C 1
ATOM 1679 O O . SER A 1 225 ? -7.512 3.998 0.171 1 98.94 225 SER A O 1
ATOM 1681 N N . ILE A 1 226 ? -5.32 3.986 -0.426 1 98.94 226 ILE A N 1
ATOM 1682 C CA . ILE A 1 226 ? -4.871 3.465 0.86 1 98.94 226 ILE A CA 1
ATOM 1683 C C . ILE A 1 226 ? -5.09 4.516 1.947 1 98.94 226 ILE A C 1
ATOM 1685 O O . ILE A 1 226 ? -5.625 4.211 3.016 1 98.94 226 ILE A O 1
ATOM 1689 N N . GLY A 1 227 ? -4.699 5.75 1.621 1 98.94 227 GLY A N 1
ATOM 1690 C CA . GLY A 1 227 ? -4.887 6.848 2.557 1 98.94 227 GLY A CA 1
ATOM 1691 C C . GLY A 1 227 ? -6.344 7.105 2.887 1 98.94 227 GLY A C 1
ATOM 1692 O O . GLY A 1 227 ? -6.695 7.312 4.051 1 98.94 227 GLY A O 1
ATOM 1693 N N . ILE A 1 228 ? -7.234 7.09 1.882 1 98.94 228 ILE A N 1
ATOM 1694 C CA . ILE A 1 228 ? -8.664 7.312 2.082 1 98.94 228 ILE A CA 1
ATOM 1695 C C . ILE A 1 228 ? -9.219 6.27 3.047 1 98.94 228 ILE A C 1
ATOM 1697 O O . ILE A 1 228 ? -9.961 6.602 3.973 1 98.94 228 ILE A O 1
ATOM 1701 N N . LYS A 1 229 ? -8.82 5.027 2.873 1 98.94 229 LYS A N 1
ATOM 1702 C CA . LYS A 1 229 ? -9.289 3.939 3.727 1 98.94 229 LYS A CA 1
ATOM 1703 C C . LYS A 1 229 ? -8.859 4.156 5.176 1 98.94 229 LYS A C 1
ATOM 1705 O O . LYS A 1 229 ? -9.656 3.961 6.098 1 98.94 229 LYS A O 1
ATOM 1710 N N . VAL A 1 230 ? -7.641 4.578 5.367 1 98.94 230 VAL A N 1
ATOM 1711 C CA . VAL A 1 230 ? -7.109 4.789 6.707 1 98.94 230 VAL A CA 1
ATOM 1712 C C . VAL A 1 230 ? -7.852 5.938 7.387 1 98.94 230 VAL A C 1
ATOM 1714 O O . VAL A 1 230 ? -8.273 5.82 8.539 1 98.94 230 VAL A O 1
ATOM 1717 N N . VAL A 1 231 ? -8.023 7.039 6.676 1 98.94 231 VAL A N 1
ATOM 1718 C CA . VAL A 1 231 ? -8.727 8.188 7.238 1 98.94 231 VAL A CA 1
ATOM 1719 C C . VAL A 1 231 ? -10.156 7.793 7.602 1 98.94 231 VAL A C 1
ATOM 1721 O O . VAL A 1 231 ? -10.664 8.172 8.664 1 98.94 231 VAL A O 1
ATOM 1724 N N . TRP A 1 232 ? -10.805 7.031 6.734 1 98.94 232 TRP A N 1
ATOM 1725 C CA . TRP A 1 232 ? -12.148 6.52 6.996 1 98.94 232 TRP A CA 1
ATOM 1726 C C . TRP A 1 232 ? -12.188 5.75 8.312 1 98.94 232 TRP A C 1
ATOM 1728 O O . TRP A 1 232 ? -13.055 5.992 9.148 1 98.94 232 TRP A O 1
ATOM 1738 N N . ASP A 1 233 ? -11.25 4.832 8.492 1 98.81 233 ASP A N 1
ATOM 1739 C CA . ASP A 1 233 ? -11.195 3.998 9.688 1 98.81 233 ASP A CA 1
ATOM 1740 C C . ASP A 1 233 ? -10.969 4.848 10.938 1 98.81 233 ASP A C 1
ATOM 1742 O O . ASP A 1 233 ? -11.602 4.625 11.969 1 98.81 233 ASP A O 1
ATOM 1746 N N . LEU A 1 234 ? -10.047 5.766 10.836 1 98.94 234 LEU A N 1
ATOM 1747 C CA . LEU A 1 234 ? -9.727 6.609 11.977 1 98.94 234 LEU A CA 1
ATOM 1748 C C . LEU A 1 234 ? -10.938 7.438 12.398 1 98.94 234 LEU A C 1
ATOM 1750 O O . LEU A 1 234 ? -11.242 7.547 13.586 1 98.94 234 LEU A O 1
ATOM 1754 N N . TYR A 1 235 ? -11.617 8 11.438 1 98.94 235 TYR A N 1
ATOM 1755 C CA . TYR A 1 235 ? -12.781 8.836 11.719 1 98.94 235 TYR A CA 1
ATOM 1756 C C . TYR A 1 235 ? -13.875 8.031 12.398 1 98.94 235 TYR A C 1
ATOM 1758 O O . TYR A 1 235 ? -14.555 8.531 13.297 1 98.94 235 TYR A O 1
ATOM 1766 N N . GLU A 1 236 ? -14.055 6.805 12.016 1 98.38 236 GLU A N 1
ATOM 1767 C CA . GLU A 1 236 ? -15.086 5.934 12.578 1 98.38 236 GLU A CA 1
ATOM 1768 C C . GLU A 1 236 ? -14.789 5.602 14.039 1 98.38 236 GLU A C 1
ATOM 1770 O O . GLU A 1 236 ? -15.703 5.309 14.812 1 98.38 236 GLU A O 1
ATOM 1775 N N . ASN A 1 237 ? -13.578 5.754 14.43 1 98.62 237 ASN A N 1
ATOM 1776 C CA . ASN A 1 237 ? -13.203 5.168 15.711 1 98.62 237 ASN A CA 1
ATOM 1777 C C . ASN A 1 237 ? -12.766 6.234 16.703 1 98.62 237 ASN A C 1
ATOM 1779 O O . ASN A 1 237 ? -12.711 5.98 17.906 1 98.62 237 ASN A O 1
ATOM 1783 N N . PHE A 1 238 ? -12.414 7.453 16.219 1 98.81 238 PHE A N 1
ATOM 1784 C CA . PHE A 1 238 ? -11.852 8.461 17.109 1 98.81 238 PHE A CA 1
ATOM 1785 C C . PHE A 1 238 ? -12.484 9.82 16.859 1 98.81 238 PHE A C 1
ATOM 1787 O O . PHE A 1 238 ? -12.844 10.141 15.727 1 98.81 238 PHE A O 1
ATOM 1794 N N . ASP A 1 239 ? -12.484 10.688 17.828 1 98.44 239 ASP A N 1
ATOM 1795 C CA . ASP A 1 239 ? -13.141 11.992 17.719 1 98.44 239 ASP A CA 1
ATOM 1796 C C . ASP A 1 239 ? -12.125 13.102 17.484 1 98.44 239 ASP A C 1
ATOM 1798 O O . ASP A 1 239 ? -12.5 14.234 17.156 1 98.44 239 ASP A O 1
ATOM 1802 N N . VAL A 1 240 ? -10.859 12.781 17.688 1 98.81 240 VAL A N 1
ATOM 1803 C CA . VAL A 1 240 ? -9.844 13.805 17.453 1 98.81 240 VAL A CA 1
ATOM 1804 C C . VAL A 1 240 ? -9.789 14.156 15.969 1 98.81 240 VAL A C 1
ATOM 1806 O O . VAL A 1 240 ? -10.086 13.32 15.109 1 98.81 240 VAL A O 1
ATOM 1809 N N . PRO A 1 241 ? -9.43 15.398 15.625 1 98.94 241 PRO A N 1
ATOM 1810 C CA . PRO A 1 241 ? -9.336 15.781 14.211 1 98.94 241 PRO A CA 1
ATOM 1811 C C . PRO A 1 241 ? -8.25 15 13.469 1 98.94 241 PRO A C 1
ATOM 1813 O O . PRO A 1 241 ? -7.242 14.617 14.062 1 98.94 241 PRO A O 1
ATOM 1816 N N . ILE A 1 242 ? -8.516 14.773 12.18 1 98.94 242 ILE A N 1
ATOM 1817 C CA . ILE A 1 242 ? -7.605 14.055 11.297 1 98.94 242 ILE A CA 1
ATOM 1818 C C . ILE A 1 242 ? -7.164 14.961 10.148 1 98.94 242 ILE A C 1
ATOM 1820 O O . ILE A 1 242 ? -7.988 15.664 9.555 1 98.94 242 ILE A O 1
ATOM 1824 N N . ILE A 1 243 ? -5.871 15.039 9.914 1 99 243 ILE A N 1
ATOM 1825 C CA . ILE A 1 243 ? -5.336 15.641 8.695 1 99 243 ILE A CA 1
ATOM 1826 C C . ILE A 1 243 ? -4.965 14.539 7.699 1 99 243 ILE A C 1
ATOM 1828 O O . ILE A 1 243 ? -4.133 13.68 7.996 1 99 243 ILE A O 1
ATOM 1832 N N . GLY A 1 244 ? -5.621 14.531 6.551 1 98.94 244 GLY A N 1
ATOM 1833 C CA . GLY A 1 244 ? -5.375 13.531 5.527 1 98.94 244 GLY A CA 1
ATOM 1834 C C . GLY A 1 244 ? -4.148 13.828 4.684 1 98.94 244 GLY A C 1
ATOM 1835 O O . GLY A 1 244 ? -3.92 14.977 4.293 1 98.94 244 GLY A O 1
ATOM 1836 N N . VAL A 1 245 ? -3.338 12.828 4.418 1 98.88 245 VAL A N 1
ATOM 1837 C CA . VAL A 1 245 ? -2.15 12.977 3.584 1 98.88 245 VAL A CA 1
ATOM 1838 C C . VAL A 1 245 ? -1.917 11.703 2.779 1 98.88 245 VAL A C 1
ATOM 1840 O O . VAL A 1 245 ? -2.039 10.594 3.309 1 98.88 245 VAL A O 1
ATOM 1843 N N . GLY A 1 246 ? -1.601 11.891 1.5 1 98.62 246 GLY A N 1
ATOM 1844 C CA . GLY A 1 246 ? -1.293 10.766 0.631 1 98.62 246 GLY A CA 1
ATOM 1845 C C . GLY A 1 246 ? -1.973 10.859 -0.722 1 98.62 246 GLY A C 1
ATOM 1846 O O . GLY A 1 246 ? -3.139 10.477 -0.863 1 98.62 246 GLY A O 1
ATOM 1847 N N . GLY A 1 247 ? -1.286 11.305 -1.686 1 98.62 247 GLY A N 1
ATOM 1848 C CA . GLY A 1 247 ? -1.729 11.195 -3.066 1 98.62 247 GLY A CA 1
ATOM 1849 C C . GLY A 1 247 ? -2.684 12.297 -3.479 1 98.62 247 GLY A C 1
ATOM 1850 O O . GLY A 1 247 ? -3.422 12.156 -4.453 1 98.62 247 GLY A O 1
ATOM 1851 N N . ILE A 1 248 ? -2.742 13.375 -2.811 1 98.88 248 ILE A N 1
ATOM 1852 C CA . ILE A 1 248 ? -3.662 14.469 -3.111 1 98.88 248 ILE A CA 1
ATOM 1853 C C . ILE A 1 248 ? -3.057 15.367 -4.184 1 98.88 248 ILE A C 1
ATOM 1855 O O . ILE A 1 248 ? -1.993 15.961 -3.982 1 98.88 248 ILE A O 1
ATOM 1859 N N . MET A 1 249 ? -3.791 15.492 -5.332 1 98.19 249 MET A N 1
ATOM 1860 C CA . MET A 1 249 ? -3.309 16.266 -6.473 1 98.19 249 MET A CA 1
ATOM 1861 C C . MET A 1 249 ? -4.332 17.312 -6.887 1 98.19 249 MET A C 1
ATOM 1863 O O . MET A 1 249 ? -4.004 18.25 -7.617 1 98.19 249 MET A O 1
ATOM 1867 N N . SER A 1 250 ? -5.586 17.25 -6.414 1 98.81 250 SER A N 1
ATOM 1868 C CA . SER A 1 250 ? -6.668 18.094 -6.895 1 98.81 250 SER A CA 1
ATOM 1869 C C . SER A 1 250 ? -7.684 18.375 -5.793 1 98.81 250 SER A C 1
ATOM 1871 O O . SER A 1 250 ? -7.609 17.797 -4.711 1 98.81 250 SER A O 1
ATOM 1873 N N . GLY A 1 251 ? -8.578 19.281 -6.125 1 98.88 251 GLY A N 1
ATOM 1874 C CA . GLY A 1 251 ? -9.688 19.516 -5.223 1 98.88 251 GLY A CA 1
ATOM 1875 C C . GLY A 1 251 ? -10.547 18.297 -4.984 1 98.88 251 GLY A C 1
ATOM 1876 O O . GLY A 1 251 ? -11 18.047 -3.865 1 98.88 251 GLY A O 1
ATOM 1877 N N . GLU A 1 252 ? -10.758 17.531 -6.012 1 98.81 252 GLU A N 1
ATOM 1878 C CA . GLU A 1 252 ? -11.531 16.297 -5.891 1 98.81 252 GLU A CA 1
ATOM 1879 C C . GLU A 1 252 ? -10.883 15.344 -4.891 1 98.81 252 GLU A C 1
ATOM 1881 O O . GLU A 1 252 ? -11.57 14.727 -4.078 1 98.81 252 GLU A O 1
ATOM 1886 N N . ASP A 1 253 ? -9.555 15.18 -5.012 1 98.94 253 ASP A N 1
ATOM 1887 C CA . ASP A 1 253 ? -8.836 14.336 -4.066 1 98.94 253 ASP A CA 1
ATOM 1888 C C . ASP A 1 253 ? -9.023 14.828 -2.633 1 98.94 253 ASP A C 1
ATOM 1890 O O . ASP A 1 253 ? -9.281 14.031 -1.728 1 98.94 253 ASP A O 1
ATOM 1894 N N . ALA A 1 254 ? -8.867 16.141 -2.449 1 98.94 254 ALA A N 1
ATOM 1895 C CA . ALA A 1 254 ? -9 16.75 -1.124 1 98.94 254 ALA A CA 1
ATOM 1896 C C . ALA A 1 254 ? -10.398 16.516 -0.561 1 98.94 254 ALA A C 1
ATOM 1898 O O . ALA A 1 254 ? -10.555 16.125 0.598 1 98.94 254 ALA A O 1
ATOM 1899 N N . ILE A 1 255 ? -11.383 16.766 -1.348 1 98.94 255 ILE A N 1
ATOM 1900 C CA . ILE A 1 255 ? -12.773 16.609 -0.932 1 98.94 255 ILE A CA 1
ATOM 1901 C C . ILE A 1 255 ? -13.047 15.156 -0.558 1 98.94 255 ILE A C 1
ATOM 1903 O O . ILE A 1 255 ? -13.742 14.883 0.422 1 98.94 255 ILE A O 1
ATOM 1907 N N . GLU A 1 256 ? -12.547 14.25 -1.329 1 98.94 256 GLU A N 1
ATOM 1908 C CA . GLU A 1 256 ? -12.695 12.828 -1.018 1 98.94 256 GLU A CA 1
ATOM 1909 C C . GLU A 1 256 ? -12.148 12.508 0.371 1 98.94 256 GLU A C 1
ATOM 1911 O O . GLU A 1 256 ? -12.812 11.828 1.16 1 98.94 256 GLU A O 1
ATOM 1916 N N . TYR A 1 257 ? -10.953 12.977 0.687 1 98.94 257 TYR A N 1
ATOM 1917 C CA . TYR A 1 257 ? -10.367 12.805 2.014 1 98.94 257 TYR A CA 1
ATOM 1918 C C . TYR A 1 257 ? -11.258 13.43 3.082 1 98.94 257 TYR A C 1
ATOM 1920 O O . TYR A 1 257 ? -11.445 12.852 4.16 1 98.94 257 TYR A O 1
ATOM 1928 N N . MET A 1 258 ? -11.766 14.609 2.803 1 98.94 258 MET A N 1
ATOM 1929 C CA . MET A 1 258 ? -12.602 15.297 3.777 1 98.94 258 MET A CA 1
ATOM 1930 C C . MET A 1 258 ? -13.906 14.531 4.008 1 98.94 258 MET A C 1
ATOM 1932 O O . MET A 1 258 ? -14.336 14.375 5.148 1 98.94 258 MET A O 1
ATOM 1936 N N . MET A 1 259 ? -14.5 14.047 2.951 1 98.94 259 MET A N 1
ATOM 1937 C CA . MET A 1 259 ? -15.719 13.25 3.096 1 98.94 259 MET A CA 1
ATOM 1938 C C . MET A 1 259 ? -15.445 11.969 3.875 1 98.94 259 MET A C 1
ATOM 1940 O O . MET A 1 259 ? -16.328 11.469 4.582 1 98.94 259 MET A O 1
ATOM 1944 N N . ALA A 1 260 ? -14.188 11.445 3.766 1 98.94 260 ALA A N 1
ATOM 1945 C CA . ALA A 1 260 ? -13.781 10.281 4.551 1 98.94 260 ALA A CA 1
ATOM 1946 C C . ALA A 1 260 ? -13.633 10.648 6.027 1 98.94 260 ALA A C 1
ATOM 1948 O O . ALA A 1 260 ? -13.656 9.766 6.895 1 98.94 260 ALA A O 1
ATOM 1949 N N . GLY A 1 261 ? -13.32 11.93 6.32 1 98.94 261 GLY A N 1
ATOM 1950 C CA . GLY A 1 261 ? -13.289 12.328 7.719 1 98.94 261 GLY A CA 1
ATOM 1951 C C . GLY A 1 261 ? -12.188 13.32 8.031 1 98.94 261 GLY A C 1
ATOM 1952 O O . GLY A 1 261 ? -12.062 13.781 9.172 1 98.94 261 GLY A O 1
ATOM 1953 N N . ALA A 1 262 ? -11.375 13.727 7.047 1 98.94 262 ALA A N 1
ATOM 1954 C CA . ALA A 1 262 ? -10.258 14.633 7.285 1 98.94 262 ALA A CA 1
ATOM 1955 C C . ALA A 1 262 ? -10.742 16.062 7.465 1 98.94 262 ALA A C 1
ATOM 1957 O O . ALA A 1 262 ? -11.539 16.562 6.66 1 98.94 262 ALA A O 1
ATOM 1958 N N . SER A 1 263 ? -10.219 16.719 8.453 1 98.81 263 SER A N 1
ATOM 1959 C CA . SER A 1 263 ? -10.539 18.109 8.688 1 98.81 263 SER A CA 1
ATOM 1960 C C . SER A 1 263 ? -9.688 19.031 7.816 1 98.81 263 SER A C 1
ATOM 1962 O O . SER A 1 263 ? -10.055 20.188 7.566 1 98.81 263 SER A O 1
ATOM 1964 N N . ALA A 1 264 ? -8.594 18.609 7.445 1 98.94 264 ALA A N 1
ATOM 1965 C CA . ALA A 1 264 ? -7.645 19.25 6.535 1 98.94 264 ALA A CA 1
ATOM 1966 C C . ALA A 1 264 ? -6.824 18.203 5.785 1 98.94 264 ALA A C 1
ATOM 1968 O O . ALA A 1 264 ? -6.902 17 6.082 1 98.94 264 ALA A O 1
ATOM 1969 N N . VAL A 1 265 ? -6.109 18.656 4.746 1 98.94 265 VAL A N 1
ATOM 1970 C CA . VAL A 1 265 ? -5.27 17.75 3.975 1 98.94 265 VAL A CA 1
ATOM 1971 C C . VAL A 1 265 ? -3.867 18.328 3.832 1 98.94 265 VAL A C 1
ATOM 1973 O O . VAL A 1 265 ? -3.684 19.547 3.898 1 98.94 265 VAL A O 1
ATOM 1976 N N . GLN A 1 266 ? -2.879 17.438 3.709 1 98.94 266 GLN A N 1
ATOM 1977 C CA . GLN A 1 266 ? -1.51 17.812 3.377 1 98.94 266 GLN A CA 1
ATOM 1978 C C . GLN A 1 266 ? -1.122 17.312 1.987 1 98.94 266 GLN A C 1
ATOM 1980 O O . GLN A 1 266 ? -1.463 16.203 1.608 1 98.94 266 GLN A O 1
ATOM 1985 N N . ILE A 1 267 ? -0.46 18.156 1.232 1 98.88 267 ILE A N 1
ATOM 1986 C CA . ILE A 1 267 ? 0.014 17.812 -0.105 1 98.88 267 ILE A CA 1
ATOM 1987 C C . ILE A 1 267 ? 1.539 17.734 -0.108 1 98.88 267 ILE A C 1
ATOM 1989 O O . ILE A 1 267 ? 2.213 18.641 0.383 1 98.88 267 ILE A O 1
ATOM 1993 N N . GLY A 1 268 ? 2.088 16.609 -0.606 1 98.31 268 GLY A N 1
ATOM 1994 C CA . GLY A 1 268 ? 3.521 16.438 -0.779 1 98.31 268 GLY A CA 1
ATOM 1995 C C . GLY A 1 268 ? 3.939 16.344 -2.232 1 98.31 268 GLY A C 1
ATOM 1996 O O . GLY A 1 268 ? 4.254 17.344 -2.867 1 98.31 268 GLY A O 1
ATOM 1997 N N . SER A 1 269 ? 3.723 15.148 -2.865 1 98 269 SER A N 1
ATOM 1998 C CA . SER A 1 269 ? 4.137 14.891 -4.242 1 98 269 SER A CA 1
ATOM 1999 C C . SER A 1 269 ? 3.408 15.805 -5.219 1 98 269 SER A C 1
ATOM 2001 O O . SER A 1 269 ? 3.939 16.125 -6.281 1 98 269 SER A O 1
ATOM 2003 N N . GLY A 1 270 ? 2.283 16.266 -4.879 1 98.31 270 GLY A N 1
ATOM 2004 C CA . GLY A 1 270 ? 1.523 17.156 -5.742 1 98.31 270 GLY A CA 1
ATOM 2005 C C . GLY A 1 270 ? 2.268 18.438 -6.078 1 98.31 270 GLY A C 1
ATOM 2006 O O . GLY A 1 270 ? 2.039 19.031 -7.133 1 98.31 270 GLY A O 1
ATOM 2007 N N . VAL A 1 271 ? 3.152 18.891 -5.164 1 98.38 271 VAL A N 1
ATOM 2008 C CA . VAL A 1 271 ? 3.934 20.094 -5.406 1 98.38 271 VAL A CA 1
ATOM 2009 C C . VAL A 1 271 ? 4.785 19.922 -6.66 1 98.38 271 VAL A C 1
ATOM 2011 O O . VAL A 1 271 ? 4.918 20.844 -7.465 1 98.38 271 VAL A O 1
ATOM 2014 N N . TYR A 1 272 ? 5.324 18.75 -6.824 1 97.44 272 TYR A N 1
ATOM 2015 C CA . TYR A 1 272 ? 6.137 18.438 -7.992 1 97.44 272 TYR A CA 1
ATOM 2016 C C . TYR A 1 272 ? 5.281 18.406 -9.258 1 97.44 272 TYR A C 1
ATOM 2018 O O . TYR A 1 272 ? 5.68 18.953 -10.297 1 97.44 272 TYR A O 1
ATOM 2026 N N . TYR A 1 273 ? 4.098 17.875 -9.188 1 97.75 273 TYR A N 1
ATOM 2027 C CA . TYR A 1 273 ? 3.316 17.562 -10.375 1 97.75 273 TYR A CA 1
ATOM 2028 C C . TYR A 1 273 ? 2.498 18.766 -10.82 1 97.75 273 TYR A C 1
ATOM 2030 O O . TYR A 1 273 ? 2.225 18.938 -12.016 1 97.75 273 TYR A O 1
ATOM 2038 N N . ARG A 1 274 ? 2.148 19.609 -9.867 1 98 274 ARG A N 1
ATOM 2039 C CA . ARG A 1 274 ? 1.223 20.672 -10.234 1 98 274 ARG A CA 1
ATOM 2040 C C . ARG A 1 274 ? 1.798 22.047 -9.898 1 98 274 ARG A C 1
ATOM 2042 O O . ARG A 1 274 ? 1.157 23.078 -10.148 1 98 274 ARG A O 1
ATOM 2049 N N . GLY A 1 275 ? 2.998 22.109 -9.297 1 98 275 GLY A N 1
ATOM 2050 C CA . GLY A 1 275 ? 3.668 23.375 -9.031 1 98 275 GLY A CA 1
ATOM 2051 C C . GLY A 1 275 ? 3.465 23.875 -7.613 1 98 275 GLY A C 1
ATOM 2052 O O . GLY A 1 275 ? 2.625 23.344 -6.879 1 98 275 GLY A O 1
ATOM 2053 N N . TYR A 1 276 ? 4.168 24.891 -7.246 1 97.81 276 TYR A N 1
ATOM 2054 C CA . TYR A 1 276 ? 4.164 25.453 -5.895 1 97.81 276 TYR A CA 1
ATOM 2055 C C . TYR A 1 276 ? 2.814 26.062 -5.559 1 97.81 276 TYR A C 1
ATOM 2057 O O . TYR A 1 276 ? 2.498 26.281 -4.387 1 97.81 276 TYR A O 1
ATOM 2065 N N . ASP A 1 277 ? 2.016 26.406 -6.59 1 98.31 277 ASP A N 1
ATOM 2066 C CA . ASP A 1 277 ? 0.73 27.062 -6.363 1 98.31 277 ASP A CA 1
ATOM 2067 C C . ASP A 1 277 ? -0.408 26.031 -6.34 1 98.31 277 ASP A C 1
ATOM 2069 O O . ASP A 1 277 ? -1.577 26.406 -6.484 1 98.31 277 ASP A O 1
ATOM 2073 N N . ILE A 1 278 ? -0.054 24.75 -6.148 1 98.81 278 ILE A N 1
ATOM 2074 C CA . ILE A 1 278 ? -1.059 23.703 -6.105 1 98.81 278 ILE A CA 1
ATOM 2075 C C . ILE A 1 278 ? -2.043 23.969 -4.973 1 98.81 278 ILE A C 1
ATOM 2077 O O . ILE A 1 278 ? -3.227 23.641 -5.074 1 98.81 278 ILE A O 1
ATOM 2081 N N . PHE A 1 279 ? -1.602 24.578 -3.98 1 98.81 279 PHE A N 1
ATOM 2082 C CA . PHE A 1 279 ? -2.453 24.844 -2.828 1 98.81 279 PHE A CA 1
ATOM 2083 C C . PHE A 1 279 ? -3.582 25.797 -3.199 1 98.81 279 PHE A C 1
ATOM 2085 O O . PHE A 1 279 ? -4.746 25.547 -2.869 1 98.81 279 PHE A O 1
ATOM 2092 N N . LYS A 1 280 ? -3.229 26.812 -3.875 1 98.69 280 LYS A N 1
ATOM 2093 C CA . LYS A 1 280 ? -4.246 27.734 -4.371 1 98.69 280 LYS A CA 1
ATOM 2094 C C . LYS A 1 280 ? -5.188 27.031 -5.352 1 98.69 280 LYS A C 1
ATOM 2096 O O . LYS A 1 280 ? -6.402 27.234 -5.297 1 98.69 280 LYS A O 1
ATOM 2101 N N . LYS A 1 281 ? -4.621 26.281 -6.25 1 98.81 281 LYS A N 1
ATOM 2102 C CA . LYS A 1 281 ? -5.414 25.562 -7.242 1 98.81 281 LYS A CA 1
ATOM 2103 C C . LYS A 1 281 ? -6.418 24.641 -6.57 1 98.81 281 LYS A C 1
ATOM 2105 O O . LYS A 1 281 ? -7.602 24.625 -6.926 1 98.81 281 LYS A O 1
ATOM 2110 N N . VAL A 1 282 ? -5.949 23.891 -5.605 1 98.88 282 VAL A N 1
ATOM 2111 C CA . VAL A 1 282 ? -6.801 22.938 -4.898 1 98.88 282 VAL A CA 1
ATOM 2112 C C . VAL A 1 282 ? -7.883 23.688 -4.125 1 98.88 282 VAL A C 1
ATOM 2114 O O . VAL A 1 282 ? -9.047 23.281 -4.121 1 98.88 282 VAL A O 1
ATOM 2117 N N . CYS A 1 283 ? -7.551 24.797 -3.463 1 98.75 283 CYS A N 1
ATOM 2118 C CA . CYS A 1 283 ? -8.531 25.609 -2.762 1 98.75 283 CYS A CA 1
ATOM 2119 C C . CYS A 1 283 ? -9.625 26.094 -3.713 1 98.75 283 CYS A C 1
ATOM 2121 O O . CYS A 1 283 ? -10.812 25.984 -3.4 1 98.75 283 CYS A O 1
ATOM 2123 N N . ASP A 1 284 ? -9.188 26.562 -4.867 1 98.75 284 ASP A N 1
ATOM 2124 C CA . ASP A 1 284 ? -10.148 27.047 -5.855 1 98.75 284 ASP A CA 1
ATOM 2125 C C . ASP A 1 284 ? -11.078 25.922 -6.312 1 98.75 284 ASP A C 1
ATOM 2127 O O . ASP A 1 284 ? -12.273 26.141 -6.492 1 98.75 284 ASP A O 1
ATOM 2131 N N . GLU A 1 285 ? -10.508 24.812 -6.484 1 98.81 285 GLU A N 1
ATOM 2132 C CA . GLU A 1 285 ? -11.281 23.641 -6.914 1 98.81 285 GLU A CA 1
ATOM 2133 C C . GLU A 1 285 ? -12.273 23.219 -5.836 1 98.81 285 GLU A C 1
ATOM 2135 O O . GLU A 1 285 ? -13.406 22.844 -6.141 1 98.81 285 GLU A O 1
ATOM 2140 N N . ILE A 1 286 ? -11.867 23.25 -4.57 1 98.81 286 ILE A N 1
ATOM 2141 C CA . ILE A 1 286 ? -12.766 22.938 -3.465 1 98.81 286 ILE A CA 1
ATOM 2142 C C . ILE A 1 286 ? -13.922 23.938 -3.436 1 98.81 286 ILE A C 1
ATOM 2144 O O . ILE A 1 286 ? -15.086 23.562 -3.309 1 98.81 286 ILE A O 1
ATOM 2148 N N . ILE A 1 287 ? -13.586 25.219 -3.568 1 98.69 287 ILE A N 1
ATOM 2149 C CA . ILE A 1 287 ? -14.594 26.266 -3.529 1 98.69 287 ILE A CA 1
ATOM 2150 C C . ILE A 1 287 ? -15.617 26.047 -4.633 1 98.69 287 ILE A C 1
ATOM 2152 O O . ILE A 1 287 ? -16.828 26.141 -4.395 1 98.69 287 ILE A O 1
ATOM 2156 N N . SER A 1 288 ? -15.125 25.75 -5.82 1 98.5 288 SER A N 1
ATOM 2157 C CA . SER A 1 288 ? -16.016 25.5 -6.949 1 98.5 288 SER A CA 1
ATOM 2158 C C . SER A 1 288 ? -16.984 24.359 -6.645 1 98.5 288 SER A C 1
ATOM 2160 O O . SER A 1 288 ? -18.188 24.469 -6.918 1 98.5 288 SER A O 1
ATOM 2162 N N . PHE A 1 289 ? -16.5 23.328 -6.062 1 98.69 289 PHE A N 1
ATOM 2163 C CA . PHE A 1 289 ? -17.344 22.188 -5.711 1 98.69 289 PHE A CA 1
ATOM 2164 C C . PHE A 1 289 ? -18.375 22.578 -4.66 1 98.69 289 PHE A C 1
ATOM 2166 O O . PHE A 1 289 ? -19.562 22.25 -4.785 1 98.69 289 PHE A O 1
ATOM 2173 N N . LEU A 1 290 ? -17.938 23.25 -3.6 1 98.5 290 LEU A N 1
ATOM 2174 C CA . LEU A 1 290 ? -18.828 23.641 -2.512 1 98.5 290 LEU A CA 1
ATOM 2175 C C . LEU A 1 290 ? -19.953 24.516 -3.029 1 98.5 290 LEU A C 1
ATOM 2177 O O . LEU A 1 290 ? -21.125 24.344 -2.645 1 98.5 290 LEU A O 1
ATOM 2181 N N . LYS A 1 291 ? -19.641 25.422 -3.893 1 98.12 291 LYS A N 1
ATOM 2182 C CA . LYS A 1 291 ? -20.656 26.297 -4.48 1 98.12 291 LYS A CA 1
ATOM 2183 C C . LYS A 1 291 ? -21.641 25.5 -5.328 1 98.12 291 LYS A C 1
ATOM 2185 O O . LYS A 1 291 ? -22.844 25.672 -5.211 1 98.12 291 LYS A O 1
ATOM 2190 N N . GLU A 1 292 ? -21.109 24.656 -6.109 1 98.19 292 GLU A N 1
ATOM 2191 C CA . GLU A 1 292 ? -21.938 23.844 -6.996 1 98.19 292 GLU A CA 1
ATOM 2192 C C . GLU A 1 292 ? -22.906 22.969 -6.207 1 98.19 292 GLU A C 1
ATOM 2194 O O . GLU A 1 292 ? -24.062 22.797 -6.59 1 98.19 292 GLU A O 1
ATOM 2199 N N . GLU A 1 293 ? -22.406 22.453 -5.117 1 97.94 293 GLU A N 1
ATOM 2200 C CA . GLU A 1 293 ? -23.188 21.484 -4.344 1 97.94 293 GLU A CA 1
ATOM 2201 C C . GLU A 1 293 ? -23.938 22.188 -3.211 1 97.94 293 GLU A C 1
ATOM 2203 O O . GLU A 1 293 ? -24.688 21.547 -2.477 1 97.94 293 GLU A O 1
ATOM 2208 N N . ASN A 1 294 ? -23.75 23.453 -3.039 1 97.69 294 ASN A N 1
ATOM 2209 C CA . ASN A 1 294 ? -24.344 24.219 -1.958 1 97.69 294 ASN A CA 1
ATOM 2210 C C . ASN A 1 294 ? -24.016 23.625 -0.593 1 97.69 294 ASN A C 1
ATOM 2212 O O . ASN A 1 294 ? -24.922 23.328 0.191 1 97.69 294 ASN A O 1
ATOM 2216 N N . LEU A 1 295 ? -22.734 23.406 -0.393 1 97.94 295 LEU A N 1
ATOM 2217 C CA . LEU A 1 295 ? -22.234 22.844 0.854 1 97.94 295 LEU A CA 1
ATOM 2218 C C . LEU A 1 295 ? -21.172 23.75 1.472 1 97.94 295 LEU A C 1
ATOM 2220 O O . LEU A 1 295 ? -20.609 24.609 0.788 1 97.94 295 LEU A O 1
ATOM 2224 N N . THR A 1 296 ? -20.953 23.578 2.762 1 97.88 296 THR A N 1
ATOM 2225 C CA . THR A 1 296 ? -19.859 24.234 3.461 1 97.88 296 THR A CA 1
ATOM 2226 C C . THR A 1 296 ? -18.719 23.25 3.727 1 97.88 296 THR A C 1
ATOM 2228 O O . THR A 1 296 ? -18.906 22.031 3.641 1 97.88 296 THR A O 1
ATOM 2231 N N . LEU A 1 297 ? -17.609 23.781 3.99 1 98 297 LEU A N 1
ATOM 2232 C CA . LEU A 1 297 ? -16.453 22.953 4.305 1 98 297 LEU A CA 1
ATOM 2233 C C . LEU A 1 297 ? -16.75 22.031 5.492 1 98 297 LEU A C 1
ATOM 2235 O O . LEU A 1 297 ? -16.422 20.844 5.457 1 98 297 LEU A O 1
ATOM 2239 N N . GLU A 1 298 ? -17.328 22.562 6.52 1 97.12 298 GLU A N 1
ATOM 2240 C CA . GLU A 1 298 ? -17.656 21.797 7.727 1 97.12 298 GLU A CA 1
ATOM 2241 C C . GLU A 1 298 ? -18.594 20.656 7.414 1 97.12 298 GLU A C 1
ATOM 2243 O O . GLU A 1 298 ? -18.469 19.562 7.977 1 97.12 298 GLU A O 1
ATOM 2248 N N . GLU A 1 299 ? -19.484 20.875 6.527 1 97.5 299 GLU A N 1
ATOM 2249 C CA . GLU A 1 299 ? -20.5 19.891 6.203 1 97.5 299 GLU A CA 1
ATOM 2250 C C . GLU A 1 299 ? -19.906 18.672 5.5 1 97.5 299 GLU A C 1
ATOM 2252 O O . GLU A 1 299 ? -20.391 17.547 5.664 1 97.5 299 GLU A O 1
ATOM 2257 N N . ILE A 1 300 ? -18.828 18.859 4.762 1 97.94 300 ILE A N 1
ATOM 2258 C CA . ILE A 1 300 ? -18.391 17.75 3.93 1 97.94 300 ILE A CA 1
ATOM 2259 C C . ILE A 1 300 ? -17.484 16.828 4.738 1 97.94 300 ILE A C 1
ATOM 2261 O O . ILE A 1 300 ? -17.234 15.68 4.348 1 97.94 300 ILE A O 1
ATOM 2265 N N . VAL A 1 301 ? -16.984 17.281 5.891 1 98.5 301 VAL A N 1
ATOM 2266 C CA . VAL A 1 301 ? -16.109 16.438 6.703 1 98.5 301 VAL A CA 1
ATOM 2267 C C . VAL A 1 301 ? -16.891 15.258 7.262 1 98.5 301 VAL A C 1
ATOM 2269 O O . VAL A 1 301 ? -17.828 15.438 8.047 1 98.5 301 VAL A O 1
ATOM 2272 N N . GLY A 1 302 ? -16.594 14.062 6.828 1 98.62 302 GLY A N 1
ATOM 2273 C CA . GLY A 1 302 ? -17.234 12.852 7.309 1 98.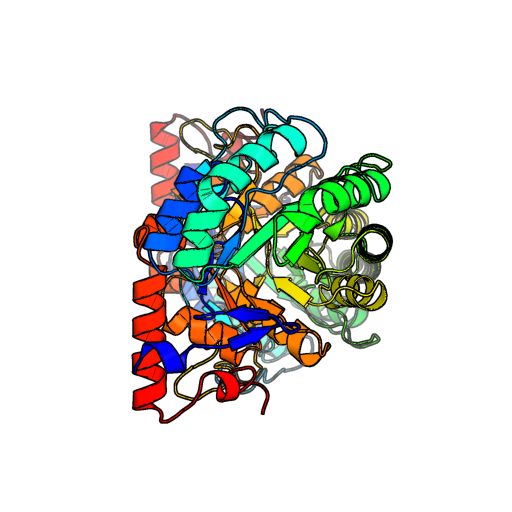62 302 GLY A CA 1
ATOM 2274 C C . GLY A 1 302 ? -18.578 12.586 6.652 1 98.62 302 GLY A C 1
ATOM 2275 O O . GLY A 1 302 ? -19.312 11.672 7.051 1 98.62 302 GLY A O 1
ATOM 2276 N N . MET A 1 303 ? -18.859 13.344 5.633 1 98.25 303 MET A N 1
ATOM 2277 C CA . MET A 1 303 ? -20.188 13.305 5.035 1 98.25 303 MET A CA 1
ATOM 2278 C C . MET A 1 303 ? -20.469 11.938 4.426 1 98.25 303 MET A C 1
ATOM 2280 O O . MET A 1 303 ? -21.641 11.547 4.27 1 98.25 303 MET A O 1
ATOM 2284 N N . ALA A 1 304 ? -19.469 11.203 4.098 1 98.44 304 ALA A N 1
ATOM 2285 C CA . ALA A 1 304 ? -19.641 9.914 3.432 1 98.44 304 ALA A CA 1
ATOM 2286 C C . ALA A 1 304 ? -20.016 8.82 4.438 1 98.44 304 ALA A C 1
ATOM 2288 O O . ALA A 1 304 ? -20.422 7.727 4.051 1 98.44 304 ALA A O 1
ATOM 2289 N N . HIS A 1 305 ? -19.781 8.953 5.852 1 96.94 305 HIS A N 1
ATOM 2290 C CA . HIS A 1 305 ? -20.062 7.961 6.883 1 96.94 305 HIS A CA 1
ATOM 2291 C C . HIS A 1 305 ? -21.562 7.84 7.141 1 96.94 305 HIS A C 1
ATOM 2293 O O . HIS A 1 305 ? -22 6.898 7.797 1 96.94 305 HIS A O 1
ATOM 2299 N N . GLU A 1 306 ? -22.656 7.953 6.441 1 75.12 306 GLU A N 1
ATOM 2300 C CA . GLU A 1 306 ? -24.094 7.914 6.711 1 75.12 306 GLU A CA 1
ATOM 2301 C C . GLU A 1 306 ? -24.406 8.328 8.148 1 75.12 306 GLU A C 1
ATOM 2303 O O . GLU A 1 306 ? -23.562 8.164 9.039 1 75.12 306 GLU A O 1
ATOM 2308 N N . MET B 1 1 ? 12.234 -22.031 -30.953 1 44.62 1 MET B N 1
ATOM 2309 C CA . MET B 1 1 ? 13.562 -21.734 -30.406 1 44.62 1 MET B CA 1
ATOM 2310 C C . MET B 1 1 ? 13.469 -20.797 -29.203 1 44.62 1 MET B C 1
ATOM 2312 O O . MET B 1 1 ? 14.109 -21.031 -28.188 1 44.62 1 MET B O 1
ATOM 2316 N N . GLY B 1 2 ? 12.633 -19.641 -29.344 1 48.88 2 GLY B N 1
ATOM 2317 C CA . GLY B 1 2 ? 12.367 -18.641 -28.328 1 48.88 2 GLY B CA 1
ATOM 2318 C C . GLY B 1 2 ? 11.578 -19.188 -27.141 1 48.88 2 GLY B C 1
ATOM 2319 O O . GLY B 1 2 ? 11.797 -18.781 -26 1 48.88 2 GLY B O 1
ATOM 2320 N N . GLU B 1 3 ? 10.734 -20.125 -27.453 1 59.5 3 GLU B N 1
ATOM 2321 C CA . GLU B 1 3 ? 9.867 -20.75 -26.469 1 59.5 3 GLU B CA 1
ATOM 2322 C C . GLU B 1 3 ? 10.664 -21.578 -25.469 1 59.5 3 GLU B C 1
ATOM 2324 O O . GLU B 1 3 ? 10.359 -21.594 -24.266 1 59.5 3 GLU B O 1
ATOM 2329 N N . CYS B 1 4 ? 11.766 -21.969 -25.859 1 76.38 4 CYS B N 1
ATOM 2330 C CA . CYS B 1 4 ? 12.594 -22.812 -24.984 1 76.38 4 CYS B CA 1
ATOM 2331 C C . CYS B 1 4 ? 13.32 -21.953 -23.953 1 76.38 4 CYS B C 1
ATOM 2333 O O . CYS B 1 4 ? 13.625 -22.438 -22.859 1 76.38 4 CYS B O 1
ATOM 2335 N N . MET B 1 5 ? 13.352 -20.734 -24.172 1 92.12 5 MET B N 1
ATOM 2336 C CA . MET B 1 5 ? 14.141 -19.844 -23.312 1 92.12 5 MET B CA 1
ATOM 2337 C C . MET B 1 5 ? 13.414 -19.562 -22 1 92.12 5 MET B C 1
ATOM 2339 O O . MET B 1 5 ? 14.031 -19.141 -21.031 1 92.12 5 MET B O 1
ATOM 2343 N N . LEU B 1 6 ? 12.141 -19.844 -22.016 1 97.69 6 LEU B N 1
ATOM 2344 C CA . LEU B 1 6 ? 11.375 -19.422 -20.844 1 97.69 6 LEU B CA 1
ATOM 2345 C C . LEU B 1 6 ? 10.898 -20.641 -20.047 1 97.69 6 LEU B C 1
ATOM 2347 O O . LEU B 1 6 ? 10.25 -20.484 -19 1 97.69 6 LEU B O 1
ATOM 2351 N N . LYS B 1 7 ? 11.195 -21.797 -20.562 1 97.5 7 LYS B N 1
ATOM 2352 C CA . LYS B 1 7 ? 10.836 -22.984 -19.797 1 97.5 7 LYS B CA 1
ATOM 2353 C C . LYS B 1 7 ? 11.414 -22.922 -18.391 1 97.5 7 LYS B C 1
ATOM 2355 O O . LYS B 1 7 ? 12.562 -22.516 -18.203 1 97.5 7 LYS B O 1
ATOM 2360 N N . THR B 1 8 ? 10.641 -23.312 -17.422 1 97.38 8 THR B N 1
ATOM 2361 C CA . THR B 1 8 ? 11.102 -23.25 -16.031 1 97.38 8 THR B CA 1
ATOM 2362 C C . THR B 1 8 ? 10.508 -24.391 -15.211 1 97.38 8 THR B C 1
ATOM 2364 O O . THR B 1 8 ? 9.562 -25.047 -15.641 1 97.38 8 THR B O 1
ATOM 2367 N N . ASN B 1 9 ? 11.141 -24.703 -14.148 1 98 9 ASN B N 1
ATOM 2368 C CA . ASN B 1 9 ? 10.734 -25.766 -13.227 1 98 9 ASN B CA 1
ATOM 2369 C C . ASN B 1 9 ? 10.523 -25.219 -11.812 1 98 9 ASN B C 1
ATOM 2371 O O . ASN B 1 9 ? 11.414 -24.578 -11.25 1 98 9 ASN B O 1
ATOM 2375 N N . ILE B 1 10 ? 9.359 -25.391 -11.305 1 98.44 10 ILE B N 1
ATOM 2376 C CA . ILE B 1 10 ? 9.023 -25 -9.945 1 98.44 10 ILE B CA 1
ATOM 2377 C C . ILE B 1 10 ? 8.453 -26.188 -9.188 1 98.44 10 ILE B C 1
ATOM 2379 O O . ILE B 1 10 ? 7.395 -26.719 -9.555 1 98.44 10 ILE B O 1
ATOM 2383 N N . CYS B 1 11 ? 9.117 -26.594 -8.172 1 98.44 11 CYS B N 1
ATOM 2384 C CA . CYS B 1 11 ? 8.703 -27.719 -7.328 1 98.44 11 CYS B CA 1
ATOM 2385 C C . CYS B 1 11 ? 8.539 -28.984 -8.156 1 98.44 11 CYS B C 1
ATOM 2387 O O . CYS B 1 11 ? 7.59 -29.75 -7.949 1 98.44 11 CYS B O 1
ATOM 2389 N N . GLY B 1 12 ? 9.359 -29.125 -9.133 1 98.25 12 GLY B N 1
ATOM 2390 C CA . GLY B 1 12 ? 9.367 -30.344 -9.93 1 98.25 12 GLY B CA 1
ATOM 2391 C C . GLY B 1 12 ? 8.391 -30.312 -11.086 1 98.25 12 GLY B C 1
ATOM 2392 O O . GLY B 1 12 ? 8.312 -31.25 -11.875 1 98.25 12 GLY B O 1
ATOM 2393 N N . ILE B 1 13 ? 7.695 -29.25 -11.234 1 98.5 13 ILE B N 1
ATOM 2394 C CA . ILE B 1 13 ? 6.727 -29.094 -12.312 1 98.5 13 ILE B CA 1
ATOM 2395 C C . ILE B 1 13 ? 7.328 -28.25 -13.43 1 98.5 13 ILE B C 1
ATOM 2397 O O . ILE B 1 13 ? 7.832 -27.141 -13.18 1 98.5 13 ILE B O 1
ATOM 2401 N N . GLU B 1 14 ? 7.266 -28.719 -14.594 1 97.94 14 GLU B N 1
ATOM 2402 C CA . GLU B 1 14 ? 7.762 -27.969 -15.742 1 97.94 14 GLU B CA 1
ATOM 2403 C C . GLU B 1 14 ? 6.684 -27.047 -16.297 1 97.94 14 GLU B C 1
ATOM 2405 O O . GLU B 1 14 ? 5.543 -27.469 -16.5 1 97.94 14 GLU B O 1
ATOM 2410 N N . PHE B 1 15 ? 7.027 -25.797 -16.562 1 98.56 15 PHE B N 1
ATOM 2411 C CA . PHE B 1 15 ? 6.172 -24.812 -17.188 1 98.56 15 PHE B CA 1
ATOM 2412 C C . PHE B 1 15 ? 6.773 -24.328 -18.5 1 98.56 15 PHE B C 1
ATOM 2414 O O . PHE B 1 15 ? 7.984 -24.125 -18.609 1 98.56 15 PHE B O 1
ATOM 2421 N N . LYS B 1 16 ? 5.957 -24.109 -19.484 1 98.12 16 LYS B N 1
ATOM 2422 C CA . LYS B 1 16 ? 6.465 -23.656 -20.766 1 98.12 16 LYS B CA 1
ATOM 2423 C C . LYS B 1 16 ? 6.98 -22.219 -20.688 1 98.12 16 LYS B C 1
ATOM 2425 O O . LYS B 1 16 ? 7.789 -21.797 -21.516 1 98.12 16 LYS B O 1
ATOM 2430 N N . ASN B 1 17 ? 6.492 -21.469 -19.734 1 98.62 17 ASN B N 1
ATOM 2431 C CA . ASN B 1 17 ? 6.969 -20.125 -19.422 1 98.62 17 ASN B CA 1
ATOM 2432 C C . ASN B 1 17 ? 6.574 -19.703 -18.016 1 98.62 17 ASN B C 1
ATOM 2434 O O . ASN B 1 17 ? 5.746 -20.359 -17.375 1 98.62 17 ASN B O 1
ATOM 2438 N N . PRO B 1 18 ? 7.176 -18.641 -17.438 1 98.88 18 PRO B N 1
ATOM 2439 C CA . PRO B 1 18 ? 6.973 -18.266 -16.031 1 98.88 18 PRO B CA 1
ATOM 2440 C C . PRO B 1 18 ? 5.875 -17.219 -15.859 1 98.88 18 PRO B C 1
ATOM 2442 O O . PRO B 1 18 ? 5.832 -16.531 -14.836 1 98.88 18 PRO B O 1
ATOM 2445 N N . VAL B 1 19 ? 4.988 -17 -16.859 1 98.94 19 VAL B N 1
ATOM 2446 C CA . VAL B 1 19 ? 3.975 -15.945 -16.797 1 98.94 19 VAL B CA 1
ATOM 2447 C C . VAL B 1 19 ? 2.59 -16.578 -16.656 1 98.94 19 VAL B C 1
ATOM 2449 O O . VAL B 1 19 ? 2.09 -17.219 -17.594 1 98.94 19 VAL B O 1
ATOM 2452 N N . PHE B 1 20 ? 1.991 -16.406 -15.461 1 98.94 20 PHE B N 1
ATOM 2453 C CA . PHE B 1 20 ? 0.779 -17.109 -15.078 1 98.94 20 PHE B CA 1
ATOM 2454 C C . PHE B 1 20 ? -0.385 -16.156 -14.898 1 98.94 20 PHE B C 1
ATOM 2456 O O . PHE B 1 20 ? -0.178 -14.945 -14.742 1 98.94 20 PHE B O 1
ATOM 2463 N N . LEU B 1 21 ? -1.612 -16.672 -14.969 1 98.88 21 LEU B N 1
ATOM 2464 C CA . LEU B 1 21 ? -2.814 -15.945 -14.578 1 98.88 21 LEU B CA 1
ATOM 2465 C C . LEU B 1 21 ? -2.967 -15.906 -13.062 1 98.88 21 LEU B C 1
ATOM 2467 O O . LEU B 1 21 ? -2.818 -16.938 -12.398 1 98.88 21 LEU B O 1
ATOM 2471 N N . ALA B 1 22 ? -3.246 -14.734 -12.555 1 98.75 22 ALA B N 1
ATOM 2472 C CA . ALA B 1 22 ? -3.537 -14.602 -11.125 1 98.75 22 ALA B CA 1
ATOM 2473 C C . ALA B 1 22 ?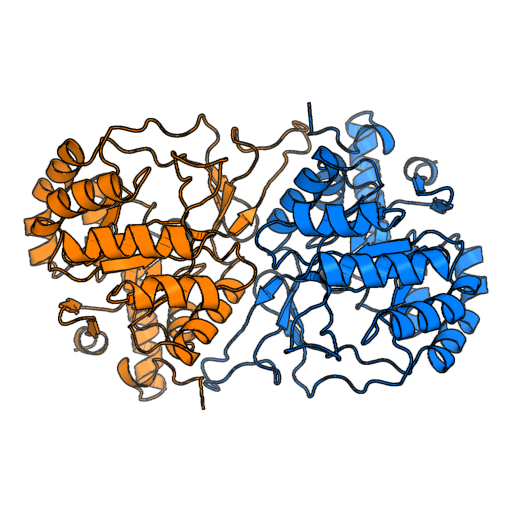 -4.965 -15.039 -10.812 1 98.75 22 ALA B C 1
ATOM 2475 O O . ALA B 1 22 ? -5.836 -15.008 -11.688 1 98.75 22 ALA B O 1
ATOM 2476 N N . SER B 1 23 ? -5.207 -15.406 -9.57 1 97.38 23 SER B N 1
ATOM 2477 C CA . SER B 1 23 ? -6.555 -15.75 -9.133 1 97.38 23 SER B CA 1
ATOM 2478 C C . SER B 1 23 ? -7.473 -14.531 -9.156 1 97.38 23 SER B C 1
ATOM 2480 O O . SER B 1 23 ? -7.039 -13.414 -8.859 1 97.38 23 SER B O 1
ATOM 2482 N N . GLY B 1 24 ? -8.695 -14.773 -9.484 1 89.44 24 GLY B N 1
ATOM 2483 C CA . GLY B 1 24 ? -9.711 -13.742 -9.352 1 89.44 24 GLY B CA 1
ATOM 2484 C C . GLY B 1 24 ? -10.055 -13.07 -10.672 1 89.44 24 GLY B C 1
ATOM 2485 O O . GLY B 1 24 ? -10.984 -12.266 -10.742 1 89.44 24 GLY B O 1
ATOM 2486 N N . ILE B 1 25 ? -9.32 -13.312 -11.656 1 88.25 25 ILE B N 1
ATOM 2487 C CA . ILE B 1 25 ? -9.531 -12.758 -12.984 1 88.25 25 ILE B CA 1
ATOM 2488 C C . ILE B 1 25 ? -9.711 -13.883 -14 1 88.25 25 ILE B C 1
ATOM 2490 O O . ILE B 1 25 ? -8.797 -14.695 -14.203 1 88.25 25 ILE B O 1
ATOM 2494 N N . MET B 1 26 ? -10.836 -13.953 -14.664 1 88.31 26 MET B N 1
ATOM 2495 C CA . MET B 1 26 ? -11.07 -14.922 -15.734 1 88.31 26 MET B CA 1
ATOM 2496 C C . MET B 1 26 ? -10.875 -16.344 -15.234 1 88.31 26 MET B C 1
ATOM 2498 O O . MET B 1 26 ? -10.383 -17.203 -15.977 1 88.31 26 MET B O 1
ATOM 2502 N N . GLY B 1 27 ? -11.07 -16.625 -13.969 1 88.94 27 GLY B N 1
ATOM 2503 C CA . GLY B 1 27 ? -10.914 -17.953 -13.391 1 88.94 27 GLY B CA 1
ATOM 2504 C C . GLY B 1 27 ? -12.234 -18.578 -12.984 1 88.94 27 GLY B C 1
ATOM 2505 O O . GLY B 1 27 ? -12.25 -19.625 -12.32 1 88.94 27 GLY B O 1
ATOM 2506 N N . GLU B 1 28 ? -13.289 -17.984 -13.445 1 89.62 28 GLU B N 1
ATOM 2507 C CA . GLU B 1 28 ? -14.602 -18.375 -12.945 1 89.62 28 GLU B CA 1
ATOM 2508 C C . GLU B 1 28 ? -15.141 -19.594 -13.695 1 89.62 28 GLU B C 1
ATOM 2510 O O . GLU B 1 28 ? -15.93 -20.375 -13.148 1 89.62 28 GLU B O 1
ATOM 2515 N N . THR B 1 29 ? -14.711 -19.734 -14.977 1 93.69 29 THR B N 1
ATOM 2516 C CA . THR B 1 29 ? -15.211 -20.828 -15.789 1 93.69 29 THR B CA 1
ATOM 2517 C C . THR B 1 29 ? -14.07 -21.5 -16.547 1 93.69 29 THR B C 1
ATOM 2519 O O . THR B 1 29 ? -13.008 -20.906 -16.75 1 93.69 29 THR B O 1
ATOM 2522 N N . GLY B 1 30 ? -14.352 -22.719 -16.891 1 96.19 30 GLY B N 1
ATOM 2523 C CA . GLY B 1 30 ? -13.398 -23.422 -17.734 1 96.19 30 GLY B CA 1
ATOM 2524 C C . GLY B 1 30 ? -13.117 -22.703 -19.031 1 96.19 30 GLY B C 1
ATOM 2525 O O . GLY B 1 30 ? -11.969 -22.641 -19.484 1 96.19 30 GLY B O 1
ATOM 2526 N N . SER B 1 31 ? -14.094 -22.188 -19.625 1 96.31 31 SER B N 1
ATOM 2527 C CA . SER B 1 31 ? -13.945 -21.469 -20.891 1 96.31 31 SER B CA 1
ATOM 2528 C C . SER B 1 31 ? -13.062 -20.25 -20.734 1 96.31 31 SER B C 1
ATOM 2530 O O . SER B 1 31 ? -12.289 -19.906 -21.641 1 96.31 31 SER B O 1
ATOM 2532 N N . ALA B 1 32 ? -13.203 -19.578 -19.656 1 97 32 ALA B N 1
ATOM 2533 C CA . ALA B 1 32 ? -12.359 -18.422 -19.375 1 97 32 ALA B CA 1
ATOM 2534 C C . ALA B 1 32 ? -10.898 -18.828 -19.219 1 97 32 ALA B C 1
ATOM 2536 O O . ALA B 1 32 ? -10 -18.188 -19.766 1 97 32 ALA B O 1
ATOM 2537 N N . LEU B 1 33 ? -10.672 -19.875 -18.484 1 97.88 33 LEU B N 1
ATOM 2538 C CA . LEU B 1 33 ? -9.32 -20.406 -18.297 1 97.88 33 LEU B CA 1
ATOM 2539 C C . LEU B 1 33 ? -8.703 -20.781 -19.641 1 97.88 33 LEU B C 1
ATOM 2541 O O . LEU B 1 33 ? -7.539 -20.453 -19.906 1 97.88 33 LEU B O 1
ATOM 2545 N N . LYS B 1 34 ? -9.484 -21.438 -20.453 1 98.06 34 LYS B N 1
ATOM 2546 C CA . LYS B 1 34 ? -9.016 -21.844 -21.781 1 98.06 34 LYS B CA 1
ATOM 2547 C C . LYS B 1 34 ? -8.625 -20.641 -22.625 1 98.06 34 LYS B C 1
ATOM 2549 O O . LYS B 1 34 ? -7.621 -20.672 -23.344 1 98.06 34 LYS B O 1
ATOM 2554 N N . ARG B 1 35 ? -9.422 -19.625 -22.578 1 98 35 ARG B N 1
ATOM 2555 C CA . ARG B 1 35 ? -9.141 -18.406 -23.328 1 98 35 ARG B CA 1
ATOM 2556 C C . ARG B 1 35 ? -7.793 -17.828 -22.922 1 98 35 ARG B C 1
ATOM 2558 O O . ARG B 1 35 ? -7.023 -17.375 -23.766 1 98 35 ARG B O 1
ATOM 2565 N N . ILE B 1 36 ? -7.531 -17.797 -21.641 1 98.38 36 ILE B N 1
ATOM 2566 C CA . ILE B 1 36 ? -6.27 -17.281 -21.109 1 98.38 36 ILE B CA 1
ATOM 2567 C C . ILE B 1 36 ? -5.117 -18.172 -21.562 1 98.38 36 ILE B C 1
ATOM 2569 O O . ILE B 1 36 ? -4.055 -17.688 -21.953 1 98.38 36 ILE B O 1
ATOM 2573 N N . ALA B 1 37 ? -5.309 -19.453 -21.5 1 98.44 37 ALA B N 1
ATOM 2574 C CA . ALA B 1 37 ? -4.301 -20.391 -21.969 1 98.44 37 ALA B CA 1
ATOM 2575 C C . ALA B 1 37 ? -3.938 -20.125 -23.422 1 98.44 37 ALA B C 1
ATOM 2577 O O . ALA B 1 37 ? -2.756 -20.094 -23.781 1 98.44 37 ALA B O 1
ATOM 2578 N N . LYS B 1 38 ? -4.926 -19.859 -24.219 1 98.31 38 LYS B N 1
ATOM 2579 C CA . LYS B 1 38 ? -4.703 -19.547 -25.625 1 98.31 38 LYS B CA 1
ATOM 2580 C C . LYS B 1 38 ? -3.939 -18.234 -25.781 1 98.31 38 LYS B C 1
ATOM 2582 O O . LYS B 1 38 ? -3.256 -18.016 -26.781 1 98.31 38 LYS B O 1
ATOM 2587 N N . GLY B 1 39 ? -4.039 -17.469 -24.75 1 98.25 39 GLY B N 1
ATOM 2588 C CA . GLY B 1 39 ? -3.371 -16.172 -24.766 1 98.25 39 GLY B CA 1
ATOM 2589 C C . GLY B 1 39 ? -1.898 -16.266 -24.406 1 98.25 39 GLY B C 1
ATOM 2590 O O . GLY B 1 39 ? -1.19 -15.25 -24.422 1 98.25 39 GLY B O 1
ATOM 2591 N N . GLY B 1 40 ? -1.438 -17.469 -24.016 1 98.25 40 GLY B N 1
ATOM 2592 C CA . GLY B 1 40 ? 0 -17.641 -23.891 1 98.25 40 GLY B CA 1
ATOM 2593 C C . GLY B 1 40 ? 0.44 -17.938 -22.453 1 98.25 40 GLY B C 1
ATOM 2594 O O . GLY B 1 40 ? 1.633 -18.094 -22.188 1 98.25 40 GLY B O 1
ATOM 2595 N N . ALA B 1 41 ? -0.483 -18.031 -21.547 1 98.75 41 ALA B N 1
ATOM 2596 C CA . ALA B 1 41 ? -0.139 -18.25 -20.156 1 98.75 41 ALA B CA 1
ATOM 2597 C C . ALA B 1 41 ? 0.554 -19.594 -19.953 1 98.75 41 ALA B C 1
ATOM 2599 O O . ALA B 1 41 ? 0.181 -20.594 -20.578 1 98.75 41 ALA B O 1
ATOM 2600 N N . GLY B 1 42 ? 1.595 -19.609 -19.109 1 98.75 42 GLY B N 1
ATOM 2601 C CA . GLY B 1 42 ? 2.229 -20.875 -18.734 1 98.75 42 GLY B CA 1
ATOM 2602 C C . GLY B 1 42 ? 1.419 -21.672 -17.734 1 98.75 42 GLY B C 1
ATOM 2603 O O . GLY B 1 42 ? 1.554 -22.891 -17.656 1 98.75 42 GLY B O 1
ATOM 2604 N N . ALA B 1 43 ? 0.617 -20.953 -17 1 98.88 43 ALA B N 1
ATOM 2605 C CA . ALA B 1 43 ? -0.336 -21.547 -16.062 1 98.88 43 ALA B CA 1
ATOM 2606 C C . ALA B 1 43 ? -1.547 -20.625 -15.867 1 98.88 43 ALA B C 1
ATOM 2608 O O . ALA B 1 43 ? -1.465 -19.422 -16.094 1 98.88 43 ALA B O 1
ATOM 2609 N N . VAL B 1 44 ? -2.672 -21.219 -15.539 1 98.81 44 VAL B N 1
ATOM 2610 C CA . VAL B 1 44 ? -3.881 -20.484 -15.18 1 98.81 44 VAL B CA 1
ATOM 2611 C C . VAL B 1 44 ? -4.266 -20.797 -13.734 1 98.81 44 VAL B C 1
ATOM 2613 O O . VAL B 1 44 ? -4.215 -21.953 -13.305 1 98.81 44 VAL B O 1
ATOM 2616 N N . THR B 1 45 ? -4.566 -19.75 -12.961 1 98.75 45 THR B N 1
ATOM 2617 C CA . THR B 1 45 ? -5.043 -19.938 -11.602 1 98.75 45 THR B CA 1
ATOM 2618 C C . THR B 1 45 ? -6.559 -19.766 -11.531 1 98.75 45 THR B C 1
ATOM 2620 O O . THR B 1 45 ? -7.105 -18.797 -12.07 1 98.75 45 THR B O 1
ATOM 2623 N N . THR B 1 46 ? -7.215 -20.609 -10.852 1 98.06 46 THR B N 1
ATOM 2624 C CA . THR B 1 46 ? -8.664 -20.547 -10.703 1 98.06 46 THR B CA 1
ATOM 2625 C C . THR B 1 46 ? -9.055 -19.406 -9.766 1 98.06 46 THR B C 1
ATOM 2627 O O . THR B 1 46 ? -8.211 -18.875 -9.047 1 98.06 46 THR B O 1
ATOM 2630 N N . LYS B 1 47 ? -10.344 -19.109 -9.875 1 96.44 47 LYS B N 1
ATOM 2631 C CA . LYS B 1 47 ? -10.883 -18.344 -8.758 1 96.44 47 LYS B CA 1
ATOM 2632 C C . LYS B 1 47 ? -10.711 -19.109 -7.441 1 96.44 47 LYS B C 1
ATOM 2634 O O . LYS B 1 47 ? -10.57 -20.328 -7.434 1 96.44 47 LYS B O 1
ATOM 2639 N N . SER B 1 48 ? -10.641 -18.344 -6.359 1 97.31 48 SER B N 1
ATOM 2640 C CA . SER B 1 48 ? -10.586 -19.031 -5.074 1 97.31 48 SER B CA 1
ATOM 2641 C C . SER B 1 48 ? -11.898 -19.75 -4.777 1 97.31 48 SER B C 1
ATOM 2643 O O . SER B 1 48 ? -12.953 -19.125 -4.688 1 97.31 48 SER B O 1
ATOM 2645 N N . ILE B 1 49 ? -11.773 -21.016 -4.598 1 97.56 49 ILE B N 1
ATOM 2646 C CA . ILE B 1 49 ? -12.953 -21.875 -4.469 1 97.56 49 ILE B CA 1
ATOM 2647 C C . ILE B 1 49 ? -13.07 -22.375 -3.029 1 97.56 49 ILE B C 1
ATOM 2649 O O . ILE B 1 49 ? -12.086 -22.797 -2.43 1 97.56 49 ILE B O 1
ATOM 2653 N N . GLY B 1 50 ? -14.242 -22.312 -2.504 1 97.38 50 GLY B N 1
ATOM 2654 C CA . GLY B 1 50 ? -14.531 -22.859 -1.188 1 97.38 50 GLY B CA 1
ATOM 2655 C C . GLY B 1 50 ? -15.32 -24.156 -1.239 1 97.38 50 GLY B C 1
ATOM 2656 O O . GLY B 1 50 ? -15.578 -24.688 -2.32 1 97.38 50 GLY B O 1
ATOM 2657 N N . LEU B 1 51 ? -15.641 -24.625 -0.042 1 97.81 51 LEU B N 1
ATOM 2658 C CA . LEU B 1 51 ? -16.359 -25.891 0.061 1 97.81 51 LEU B CA 1
ATOM 2659 C C . LEU B 1 51 ? -17.781 -25.75 -0.475 1 97.81 51 LEU B C 1
ATOM 2661 O O . LEU B 1 51 ? -18.25 -26.594 -1.242 1 97.81 51 LEU B O 1
ATOM 2665 N N . ASN B 1 52 ? -18.438 -24.625 -0.095 1 97.19 52 ASN B N 1
ATOM 2666 C CA . ASN B 1 52 ? -19.828 -24.375 -0.449 1 97.19 52 ASN B CA 1
ATOM 2667 C C . ASN B 1 52 ? -19.969 -23.156 -1.359 1 97.19 52 ASN B C 1
ATOM 2669 O O . ASN B 1 52 ? -19.078 -22.312 -1.396 1 97.19 52 ASN B O 1
ATOM 2673 N N . PRO B 1 53 ? -21.109 -23.125 -2.117 1 97.19 53 PRO B N 1
ATOM 2674 C CA . PRO B 1 53 ? -21.344 -21.938 -2.926 1 97.19 53 PRO B CA 1
ATOM 2675 C C . PRO B 1 53 ? -21.344 -20.656 -2.098 1 97.19 53 PRO B C 1
ATOM 2677 O O . PRO B 1 53 ? -21.844 -20.641 -0.967 1 97.19 53 PRO B O 1
ATOM 2680 N N . ASN B 1 54 ? -20.797 -19.609 -2.609 1 95.5 54 ASN B N 1
ATOM 2681 C CA . ASN B 1 54 ? -20.75 -18.266 -2.031 1 95.5 54 ASN B CA 1
ATOM 2682 C C . ASN B 1 54 ? -21.188 -17.203 -3.031 1 95.5 54 ASN B C 1
ATOM 2684 O O . ASN B 1 54 ? -20.562 -17.031 -4.074 1 95.5 54 ASN B O 1
ATOM 2688 N N . PRO B 1 55 ? -22.281 -16.484 -2.701 1 94.94 55 PRO B N 1
ATOM 2689 C CA . PRO B 1 55 ? -2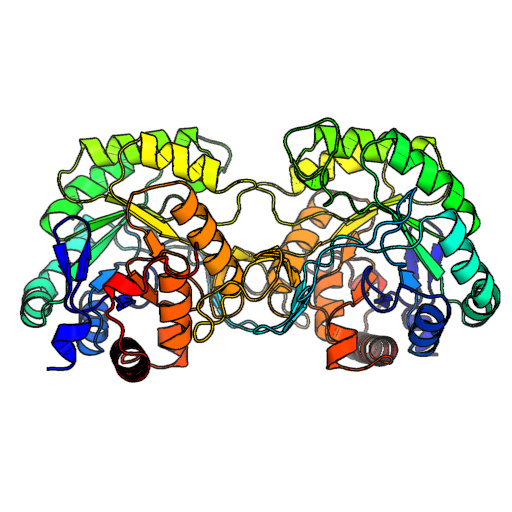2.797 -15.5 -3.658 1 94.94 55 PRO B CA 1
ATOM 2690 C C . PRO B 1 55 ? -21.906 -14.266 -3.768 1 94.94 55 PRO B C 1
ATOM 2692 O O . PRO B 1 55 ? -22.016 -13.508 -4.734 1 94.94 55 PRO B O 1
ATOM 2695 N N . GLY B 1 56 ? -21.062 -14.031 -2.824 1 93.88 56 GLY B N 1
ATOM 2696 C CA . GLY B 1 56 ? -20.234 -12.836 -2.801 1 93.88 56 GLY B CA 1
ATOM 2697 C C . GLY B 1 56 ? -20.969 -11.609 -2.301 1 93.88 56 GLY B C 1
ATOM 2698 O O . GLY B 1 56 ? -22.031 -11.719 -1.7 1 93.88 56 GLY B O 1
ATOM 2699 N N . HIS B 1 57 ? -20.359 -10.453 -2.439 1 94.19 57 HIS B N 1
ATOM 2700 C CA . HIS B 1 57 ? -20.906 -9.188 -1.967 1 94.19 57 HIS B CA 1
ATOM 2701 C C . HIS B 1 57 ? -21.859 -8.586 -2.988 1 94.19 57 HIS B C 1
ATOM 2703 O O . HIS B 1 57 ? -21.844 -8.961 -4.164 1 94.19 57 HIS B O 1
ATOM 2709 N N . LYS B 1 58 ? -22.672 -7.656 -2.527 1 95.06 58 LYS B N 1
ATOM 2710 C CA . LYS B 1 58 ? -23.562 -6.898 -3.41 1 95.06 58 LYS B CA 1
ATOM 2711 C C . LYS B 1 58 ? -22.766 -5.91 -4.262 1 95.06 58 LYS B C 1
ATOM 2713 O O . LYS B 1 58 ? -21.719 -5.414 -3.836 1 95.06 58 LYS B O 1
ATOM 2718 N N . ASN B 1 59 ? -23.281 -5.617 -5.418 1 95.25 59 ASN B N 1
ATOM 2719 C CA . ASN B 1 59 ? -22.656 -4.641 -6.305 1 95.25 59 ASN B CA 1
ATOM 2720 C C . ASN B 1 59 ? -22.812 -3.221 -5.766 1 95.25 59 ASN B C 1
ATOM 2722 O O . ASN B 1 59 ? -23.766 -2.918 -5.059 1 95.25 59 ASN B O 1
ATOM 2726 N N . PRO B 1 60 ? -21.984 -2.289 -6.137 1 97.5 60 PRO B N 1
ATOM 2727 C CA . PRO B 1 60 ? -20.766 -2.443 -6.945 1 97.5 60 PRO B CA 1
ATOM 2728 C C . PRO B 1 60 ? -19.641 -3.146 -6.195 1 97.5 60 PRO B C 1
ATOM 2730 O O . PRO B 1 60 ? -19.406 -2.857 -5.02 1 97.5 60 PRO B O 1
ATOM 2733 N N . THR B 1 61 ? -18.922 -4.055 -6.863 1 97.38 61 THR B N 1
ATOM 2734 C CA . THR B 1 61 ? -17.875 -4.832 -6.219 1 97.38 61 THR B CA 1
ATOM 2735 C C . THR B 1 61 ? -16.516 -4.512 -6.828 1 97.38 61 THR B C 1
ATOM 2737 O O . THR B 1 61 ? -15.484 -5.016 -6.363 1 97.38 61 THR B O 1
ATOM 2740 N N . ILE B 1 62 ? -16.484 -3.768 -7.902 1 97.75 62 ILE B N 1
ATOM 2741 C CA . ILE B 1 62 ? -15.234 -3.391 -8.555 1 97.75 62 ILE B CA 1
ATOM 2742 C C . ILE B 1 62 ? -15.328 -1.954 -9.062 1 97.75 62 ILE B C 1
ATOM 2744 O O . ILE B 1 62 ? -16.391 -1.522 -9.531 1 97.75 62 ILE B O 1
ATOM 2748 N N . VAL B 1 63 ? -14.328 -1.209 -8.93 1 98.31 63 VAL B N 1
ATOM 2749 C CA . VAL B 1 63 ? -14.227 0.134 -9.492 1 98.31 63 VAL B CA 1
ATOM 2750 C C . VAL B 1 63 ? -12.789 0.405 -9.93 1 98.31 63 VAL B C 1
ATOM 2752 O O . VAL B 1 63 ? -11.836 0.002 -9.25 1 98.31 63 VAL B O 1
ATOM 2755 N N . GLU B 1 64 ? -12.633 0.941 -11.109 1 98.38 64 GLU B N 1
ATOM 2756 C CA . GLU B 1 64 ? -11.312 1.37 -11.547 1 98.38 64 GLU B CA 1
ATOM 2757 C C . GLU B 1 64 ? -10.883 2.65 -10.836 1 98.38 64 GLU B C 1
ATOM 2759 O O . GLU B 1 64 ? -11.672 3.582 -10.695 1 98.38 64 GLU B O 1
ATOM 2764 N N . VAL B 1 65 ? -9.734 2.699 -10.297 1 98.19 65 VAL B N 1
ATOM 2765 C CA . VAL B 1 65 ? -9.094 3.863 -9.695 1 98.19 65 VAL B CA 1
ATOM 2766 C C . VAL B 1 65 ? -7.75 4.121 -10.359 1 98.19 65 VAL B C 1
ATOM 2768 O O . VAL B 1 65 ? -7.371 3.422 -11.305 1 98.19 65 VAL B O 1
ATOM 2771 N N . TYR B 1 66 ? -7.09 5.168 -9.922 1 97.31 66 TYR B N 1
ATOM 2772 C CA . TYR B 1 66 ? -5.793 5.473 -10.516 1 97.31 66 TYR B CA 1
ATOM 2773 C C . TYR B 1 66 ? -4.82 4.312 -10.32 1 97.31 66 TYR B C 1
ATOM 2775 O O . TYR B 1 66 ? -4.57 3.885 -9.188 1 97.31 66 TYR B O 1
ATOM 2783 N N . GLY B 1 67 ? -4.383 3.781 -11.406 1 96.94 67 GLY B N 1
ATOM 2784 C CA . GLY B 1 67 ? -3.324 2.783 -11.367 1 96.94 67 GLY B CA 1
ATOM 2785 C C . GLY B 1 67 ? -3.844 1.372 -11.156 1 96.94 67 GLY B C 1
ATOM 2786 O O . GLY B 1 67 ? -3.064 0.448 -10.914 1 96.94 67 GLY B O 1
ATOM 2787 N N . GLY B 1 68 ? -5.176 1.199 -11.133 1 98.19 68 GLY B N 1
ATOM 2788 C CA . GLY B 1 68 ? -5.668 -0.161 -10.984 1 98.19 68 GLY B CA 1
ATOM 2789 C C . GLY B 1 68 ? -7.141 -0.223 -10.617 1 98.19 68 GLY B C 1
ATOM 2790 O O . GLY B 1 68 ? -7.957 0.514 -11.172 1 98.19 68 GLY B O 1
ATOM 2791 N N . PHE B 1 69 ? -7.449 -1.212 -9.742 1 98.56 69 PHE B N 1
ATOM 2792 C CA . PHE B 1 69 ? -8.828 -1.477 -9.352 1 98.56 69 PHE B CA 1
ATOM 2793 C C . PHE B 1 69 ? -8.945 -1.639 -7.84 1 98.56 69 PHE B C 1
ATOM 2795 O O . PHE B 1 69 ? -7.996 -2.084 -7.184 1 98.56 69 PHE B O 1
ATOM 2802 N N . LEU B 1 70 ? -10.047 -1.225 -7.352 1 98.5 70 LEU B N 1
ATOM 2803 C CA . LEU B 1 70 ? -10.523 -1.715 -6.066 1 98.5 70 LEU B CA 1
ATOM 2804 C C . LEU B 1 70 ? -11.578 -2.803 -6.258 1 98.5 70 LEU B C 1
ATOM 2806 O O . LEU B 1 70 ? -12.508 -2.639 -7.043 1 98.5 70 LEU B O 1
ATOM 2810 N N . ASN B 1 71 ? -11.367 -3.912 -5.527 1 97.12 71 ASN B N 1
ATOM 2811 C CA . ASN B 1 71 ? -12.336 -5 -5.66 1 97.12 71 ASN B CA 1
ATOM 2812 C C . ASN B 1 71 ? -12.766 -5.539 -4.297 1 97.12 71 ASN B C 1
ATOM 2814 O O . ASN B 1 71 ? -11.945 -5.645 -3.383 1 97.12 71 ASN B O 1
ATOM 2818 N N . ALA B 1 72 ? -13.992 -5.73 -4.152 1 96 72 ALA B N 1
ATOM 2819 C CA . ALA B 1 72 ? -14.609 -6.391 -3.006 1 96 72 ALA B CA 1
ATOM 2820 C C . ALA B 1 72 ? -15.672 -7.395 -3.457 1 96 72 ALA B C 1
ATOM 2822 O O . ALA B 1 72 ? -16.859 -7.211 -3.191 1 96 72 ALA B O 1
ATOM 2823 N N . MET B 1 73 ? -15.281 -8.438 -4.008 1 93 73 MET B N 1
ATOM 2824 C CA . MET B 1 73 ? -16.188 -9.391 -4.633 1 93 73 MET B CA 1
ATOM 2825 C C . MET B 1 73 ? -16.812 -10.32 -3.586 1 93 73 MET B C 1
ATOM 2827 O O . MET B 1 73 ? -17.906 -10.852 -3.791 1 93 73 MET B O 1
ATOM 2831 N N . GLY B 1 74 ? -16.125 -10.562 -2.547 1 91.75 74 GLY B N 1
ATOM 2832 C CA . GLY B 1 74 ? -16.625 -11.445 -1.51 1 91.75 74 GLY B CA 1
ATOM 2833 C C . GLY B 1 74 ? -16.516 -12.914 -1.862 1 91.75 74 GLY B C 1
ATOM 2834 O O . GLY B 1 74 ? -17.375 -13.719 -1.501 1 91.75 74 GLY B O 1
ATOM 2835 N N . LEU B 1 75 ? -15.641 -13.258 -2.764 1 92.81 75 LEU B N 1
ATOM 2836 C CA . LEU B 1 75 ? -15.227 -14.609 -3.145 1 92.81 75 LEU B CA 1
ATOM 2837 C C . LEU B 1 75 ? -16.406 -15.398 -3.715 1 92.81 75 LEU B C 1
ATOM 2839 O O . LEU B 1 75 ? -16.656 -16.531 -3.299 1 92.81 75 LEU B O 1
ATOM 2843 N N . PRO B 1 76 ? -17.125 -14.812 -4.602 1 92.88 76 PRO B N 1
ATOM 2844 C CA . PRO B 1 76 ? -18.188 -15.594 -5.219 1 92.88 76 PRO B CA 1
ATOM 2845 C C . PRO B 1 76 ? -17.688 -16.844 -5.934 1 92.88 76 PRO B C 1
ATOM 2847 O O . PRO B 1 76 ? -16.688 -16.766 -6.668 1 92.88 76 PRO B O 1
ATOM 2850 N N . ASN B 1 77 ? -18.297 -17.984 -5.727 1 93.94 77 ASN B N 1
ATOM 2851 C CA . ASN B 1 77 ? -17.953 -19.234 -6.391 1 93.94 77 ASN B CA 1
ATOM 2852 C C . ASN B 1 77 ? -19.062 -20.266 -6.254 1 93.94 77 ASN B C 1
ATOM 2854 O O . ASN B 1 77 ? -19.891 -20.172 -5.355 1 93.94 77 ASN B O 1
ATOM 2858 N N . PRO B 1 78 ? -19.109 -21.25 -7.055 1 96.25 78 PRO B N 1
ATOM 2859 C CA . PRO B 1 78 ? -20.188 -22.25 -7.07 1 96.25 78 PRO B CA 1
ATOM 2860 C C . PRO B 1 78 ? -19.953 -23.391 -6.078 1 96.25 78 PRO B C 1
ATOM 2862 O O . PRO B 1 78 ? -20.781 -24.297 -5.957 1 96.25 78 PRO B O 1
ATOM 2865 N N . GLY B 1 79 ? -18.859 -23.359 -5.359 1 97.5 79 GLY B N 1
ATOM 2866 C CA . GLY B 1 79 ? -18.438 -24.5 -4.555 1 97.5 79 GLY B CA 1
ATOM 2867 C C . GLY B 1 79 ? -17.531 -25.469 -5.301 1 97.5 79 GLY B C 1
ATOM 2868 O O . GLY B 1 79 ? -17.594 -25.547 -6.531 1 97.5 79 GLY B O 1
ATOM 2869 N N . VAL B 1 80 ? -16.75 -26.188 -4.535 1 98.31 80 VAL B N 1
ATOM 2870 C CA . VAL B 1 80 ? -15.664 -26.969 -5.129 1 98.31 80 VAL B CA 1
ATOM 2871 C C . VAL B 1 80 ? -16.234 -28.062 -6.027 1 98.31 80 VAL B C 1
ATOM 2873 O O . VAL B 1 80 ? -15.727 -28.297 -7.121 1 98.31 80 VAL B O 1
ATOM 2876 N N . ASP B 1 81 ? -17.312 -28.75 -5.68 1 97.94 81 ASP B N 1
ATOM 2877 C CA . ASP B 1 81 ? -17.844 -29.859 -6.453 1 97.94 81 ASP B CA 1
ATOM 2878 C C . ASP B 1 81 ? -18.312 -29.406 -7.832 1 97.94 81 ASP B C 1
ATOM 2880 O O . ASP B 1 81 ? -17.984 -30.031 -8.844 1 97.94 81 ASP B O 1
ATOM 2884 N N . GLU B 1 82 ? -18.969 -28.328 -7.859 1 97.62 82 GLU B N 1
ATOM 2885 C CA . GLU B 1 82 ? -19.438 -27.797 -9.133 1 97.62 82 GLU B CA 1
ATOM 2886 C C . GLU B 1 82 ? -18.281 -27.234 -9.953 1 97.62 82 GLU B C 1
ATOM 2888 O O . GLU B 1 82 ? -18.234 -27.391 -11.172 1 97.62 82 GLU B O 1
ATOM 2893 N N . TYR B 1 83 ? -17.375 -26.625 -9.352 1 97.88 83 TYR B N 1
ATOM 2894 C CA . TYR B 1 83 ? -16.266 -26 -10.062 1 97.88 83 TYR B CA 1
ATOM 2895 C C . TYR B 1 83 ? -15.367 -27.047 -10.719 1 97.88 83 TYR B C 1
ATOM 2897 O O . TYR B 1 83 ? -14.797 -26.797 -11.781 1 97.88 83 TYR B O 1
ATOM 2905 N N . LEU B 1 84 ? -15.242 -28.172 -10.078 1 98 84 LEU B N 1
ATOM 2906 C CA . LEU B 1 84 ? -14.398 -29.234 -10.625 1 98 84 LEU B CA 1
ATOM 2907 C C . LEU B 1 84 ? -14.891 -29.672 -12 1 98 84 LEU B C 1
ATOM 2909 O O . LEU B 1 84 ? -14.094 -30.078 -12.852 1 98 84 LEU B O 1
ATOM 2913 N N . GLU B 1 85 ? -16.156 -29.516 -12.242 1 97.25 85 GLU B N 1
ATOM 2914 C CA . GLU B 1 85 ? -16.703 -29.828 -13.562 1 97.25 85 GLU B CA 1
ATOM 2915 C C . GLU B 1 85 ? -16.172 -28.859 -14.617 1 97.25 85 GLU B C 1
ATOM 2917 O O . GLU B 1 85 ? -15.945 -29.25 -15.766 1 97.25 85 GLU B O 1
ATOM 2922 N N . GLU B 1 86 ? -16.047 -27.609 -14.258 1 95.94 86 GLU B N 1
ATOM 2923 C CA . GLU B 1 86 ? -15.5 -26.609 -15.156 1 95.94 86 GLU B CA 1
ATOM 2924 C C . GLU B 1 86 ? -14.07 -26.953 -15.57 1 95.94 86 GLU B C 1
ATOM 2926 O O . GLU B 1 86 ? -13.695 -26.781 -16.734 1 95.94 86 GLU B O 1
ATOM 2931 N N . ILE B 1 87 ? -13.297 -27.438 -14.586 1 97 87 ILE B N 1
ATOM 2932 C CA . ILE B 1 87 ? -11.914 -27.797 -14.867 1 97 87 ILE B CA 1
ATOM 2933 C C . ILE B 1 87 ? -11.875 -29 -15.797 1 97 87 ILE B C 1
ATOM 2935 O O . ILE B 1 87 ? -11.109 -29.031 -16.766 1 97 87 ILE B O 1
ATOM 2939 N N . GLU B 1 88 ? -12.695 -29.953 -15.508 1 96.56 88 GLU B N 1
ATOM 2940 C CA . GLU B 1 88 ? -12.727 -31.188 -16.281 1 96.56 88 GLU B CA 1
ATOM 2941 C C . GLU B 1 88 ? -13.016 -30.906 -17.75 1 96.56 88 GLU B C 1
ATOM 2943 O O . GLU B 1 88 ? -12.453 -31.562 -18.641 1 96.56 88 GLU B O 1
ATOM 2948 N N . LYS B 1 89 ? -13.82 -29.969 -18 1 95.94 89 LYS B N 1
ATOM 2949 C CA . LYS B 1 89 ? -14.25 -29.641 -19.359 1 95.94 89 LYS B CA 1
ATOM 2950 C C . LYS B 1 89 ? -13.078 -29.156 -20.219 1 95.94 89 LYS B C 1
ATOM 2952 O O . LYS B 1 89 ? -13.109 -29.281 -21.438 1 95.94 89 LYS B O 1
ATOM 2957 N N . VAL B 1 90 ? -12.094 -28.609 -19.578 1 97.12 90 VAL B N 1
ATOM 2958 C CA . VAL B 1 90 ? -11.078 -27.938 -20.391 1 97.12 90 VAL B CA 1
ATOM 2959 C C . VAL B 1 90 ? -9.711 -28.547 -20.125 1 97.12 90 VAL B C 1
ATOM 2961 O O . VAL B 1 90 ? -8.711 -28.156 -20.719 1 97.12 90 VAL B O 1
ATOM 2964 N N . ARG B 1 91 ? -9.617 -29.438 -19.25 1 96.31 91 ARG B N 1
ATOM 2965 C CA . ARG B 1 91 ? -8.352 -30 -18.781 1 96.31 91 ARG B CA 1
ATOM 2966 C C . ARG B 1 91 ? -7.535 -30.562 -19.953 1 96.31 91 ARG B C 1
ATOM 2968 O O . ARG B 1 91 ? -6.332 -30.312 -20.047 1 96.31 91 ARG B O 1
ATOM 2975 N N . ASP B 1 92 ? -8.148 -31.297 -20.812 1 96.69 92 ASP B N 1
ATOM 2976 C CA . ASP B 1 92 ? -7.465 -31.906 -21.938 1 96.69 92 ASP B CA 1
ATOM 2977 C C . ASP B 1 92 ? -6.883 -30.859 -22.875 1 96.69 92 ASP B C 1
ATOM 2979 O O . ASP B 1 92 ? -5.762 -31 -23.375 1 96.69 92 ASP B O 1
ATOM 2983 N N . GLU B 1 93 ? -7.656 -29.891 -23.125 1 97.38 93 GLU B N 1
ATOM 2984 C CA . GLU B 1 93 ? -7.195 -28.812 -24 1 97.38 93 GLU B CA 1
ATOM 2985 C C . GLU B 1 93 ? -6.027 -28.047 -23.359 1 97.38 93 GLU B C 1
ATOM 2987 O O . GLU B 1 93 ? -5.074 -27.688 -24.047 1 97.38 93 GLU B O 1
ATOM 2992 N N . LEU B 1 94 ? -6.133 -27.781 -22.078 1 98.12 94 LEU B N 1
ATOM 2993 C CA . LEU B 1 94 ? -5.043 -27.125 -21.375 1 98.12 94 LEU B CA 1
ATOM 2994 C C . LEU B 1 94 ? -3.766 -27.953 -21.438 1 98.12 94 LEU B C 1
ATOM 2996 O O . LEU B 1 94 ? -2.678 -27.422 -21.672 1 98.12 94 LEU B O 1
ATOM 3000 N N . ASN B 1 95 ? -3.881 -29.234 -21.297 1 97.25 95 ASN B N 1
ATOM 3001 C CA . ASN B 1 95 ? -2.74 -30.141 -21.375 1 97.25 95 ASN B CA 1
ATOM 3002 C C . ASN B 1 95 ? -2.105 -30.109 -22.766 1 97.25 95 ASN B C 1
ATOM 3004 O O . ASN B 1 95 ? -0.881 -30.094 -22.891 1 97.25 95 ASN B O 1
ATOM 3008 N N . ARG B 1 96 ? -2.945 -30.094 -23.766 1 97.62 96 ARG B N 1
ATOM 3009 C CA . ARG B 1 96 ? -2.443 -30.047 -25.125 1 97.62 96 ARG B CA 1
ATOM 3010 C C . ARG B 1 96 ? -1.66 -28.766 -25.391 1 97.62 96 ARG B C 1
ATOM 3012 O O . ARG B 1 96 ? -0.708 -28.75 -26.172 1 97.62 96 ARG B O 1
ATOM 3019 N N . MET B 1 97 ? -2.076 -27.766 -24.719 1 97.56 97 MET B N 1
ATOM 3020 C CA . MET B 1 97 ? -1.41 -26.469 -24.875 1 97.56 97 MET B CA 1
ATOM 3021 C C . MET B 1 97 ? -0.224 -26.359 -23.938 1 97.56 97 MET B C 1
ATOM 3023 O O . MET B 1 97 ? 0.429 -25.312 -23.875 1 97.56 97 MET B O 1
ATOM 3027 N N . ASP B 1 98 ? 0.009 -27.375 -23.125 1 97.88 98 ASP B N 1
ATOM 3028 C CA . ASP B 1 98 ? 1.088 -27.406 -22.141 1 97.88 98 ASP B CA 1
ATOM 3029 C C . ASP B 1 98 ? 0.916 -26.297 -21.109 1 97.88 98 ASP B C 1
ATOM 3031 O O . ASP B 1 98 ? 1.863 -25.562 -20.812 1 97.88 98 ASP B O 1
ATOM 3035 N N . VAL B 1 99 ? -0.315 -26.078 -20.672 1 98.69 99 VAL B N 1
ATOM 3036 C CA . VAL B 1 99 ? -0.641 -25.078 -19.672 1 98.69 99 VAL B CA 1
ATOM 3037 C C . VAL B 1 99 ? -1.036 -25.766 -18.359 1 98.69 99 VAL B C 1
ATOM 3039 O O . VAL B 1 99 ? -1.923 -26.625 -18.344 1 98.69 99 VAL B O 1
ATOM 3042 N N . ARG B 1 100 ? -0.365 -25.422 -17.25 1 98.75 100 ARG B N 1
ATOM 3043 C CA . ARG B 1 100 ? -0.641 -26 -15.938 1 98.75 100 ARG B CA 1
ATOM 3044 C C . ARG B 1 100 ? -1.8 -25.281 -15.258 1 98.75 100 ARG B C 1
ATOM 3046 O O . ARG B 1 100 ? -2.16 -24.172 -15.641 1 98.75 100 ARG B O 1
ATOM 3053 N N . ILE B 1 101 ? -2.4 -25.953 -14.289 1 98.75 101 ILE B N 1
ATOM 3054 C CA . ILE B 1 101 ? -3.525 -25.406 -13.547 1 98.75 101 ILE B CA 1
ATOM 3055 C C . ILE B 1 101 ? -3.148 -25.25 -12.078 1 98.75 101 ILE B C 1
ATOM 3057 O O . ILE B 1 101 ? -2.693 -26.203 -11.445 1 98.75 101 ILE B O 1
ATOM 3061 N N . ILE B 1 102 ? -3.268 -24.047 -11.578 1 98.88 102 ILE B N 1
ATOM 3062 C CA . ILE B 1 102 ? -3.137 -23.75 -10.156 1 98.88 102 ILE B CA 1
ATOM 3063 C C . ILE B 1 102 ? -4.523 -23.594 -9.531 1 98.88 102 ILE B C 1
ATOM 3065 O O . ILE B 1 102 ? -5.316 -22.766 -9.969 1 98.88 102 ILE B O 1
ATOM 3069 N N . GLY B 1 103 ? -4.844 -24.438 -8.555 1 98.69 103 GLY B N 1
ATOM 3070 C CA . GLY B 1 103 ? -6.121 -24.344 -7.863 1 98.69 103 GLY B CA 1
ATOM 3071 C C . GLY B 1 103 ? -6.07 -23.453 -6.637 1 98.69 103 GLY B C 1
ATOM 3072 O O . GLY B 1 103 ? -5.496 -23.828 -5.613 1 98.69 103 GLY B O 1
ATOM 3073 N N . SER B 1 104 ? -6.664 -22.281 -6.723 1 98.69 104 SER B N 1
ATOM 3074 C CA . SER B 1 104 ? -6.781 -21.391 -5.578 1 98.69 104 SER B CA 1
ATOM 3075 C C . SER B 1 104 ? -7.957 -21.781 -4.688 1 98.69 104 SER B C 1
ATOM 3077 O O . SER B 1 104 ? -9.07 -21.984 -5.176 1 98.69 104 SER B O 1
ATOM 3079 N N . ILE B 1 105 ? -7.738 -21.859 -3.352 1 98.5 105 ILE B N 1
ATOM 3080 C CA . ILE B 1 105 ? -8.812 -22.281 -2.465 1 98.5 105 ILE B CA 1
ATOM 3081 C C . ILE B 1 105 ? -8.867 -21.375 -1.238 1 98.5 105 ILE B C 1
ATOM 3083 O O . ILE B 1 105 ? -7.883 -20.719 -0.902 1 98.5 105 ILE B O 1
ATOM 3087 N N . TYR B 1 106 ? -10.039 -21.312 -0.596 1 97 106 TYR B N 1
ATOM 3088 C CA . TYR B 1 106 ? -10.242 -20.656 0.69 1 97 106 TYR B CA 1
ATOM 3089 C C . TYR B 1 106 ? -11.164 -21.484 1.585 1 97 106 TYR B C 1
ATOM 3091 O O . TYR B 1 106 ? -11.734 -22.484 1.145 1 97 106 TYR B O 1
ATOM 3099 N N . GLY B 1 107 ? -11.195 -21.172 2.811 1 95.81 107 GLY B N 1
ATOM 3100 C CA . GLY B 1 107 ? -12.016 -21.828 3.811 1 95.81 107 GLY B CA 1
ATOM 3101 C C . GLY B 1 107 ? -12.148 -21.047 5.098 1 95.81 107 GLY B C 1
ATOM 3102 O O . GLY B 1 107 ? -11.375 -20.109 5.34 1 95.81 107 GLY B O 1
ATOM 3103 N N . LYS B 1 108 ? -13.109 -21.438 5.871 1 92.5 108 LYS B N 1
ATOM 3104 C CA . LYS B 1 108 ? -13.359 -20.719 7.117 1 92.5 108 LYS B CA 1
ATOM 3105 C C . LYS B 1 108 ? -12.398 -21.172 8.211 1 92.5 108 LYS B C 1
ATOM 3107 O O . LYS B 1 108 ? -12.258 -20.5 9.234 1 92.5 108 LYS B O 1
ATOM 3112 N N . ASP B 1 109 ? -11.836 -22.359 8.07 1 93.69 109 ASP B N 1
ATOM 3113 C CA . ASP B 1 109 ? -10.883 -22.906 9.039 1 93.69 109 ASP B CA 1
ATOM 3114 C C . ASP B 1 109 ? -9.992 -23.953 8.391 1 93.69 109 ASP B C 1
ATOM 3116 O O . ASP B 1 109 ? -10.062 -24.188 7.184 1 93.69 109 ASP B O 1
ATOM 3120 N N . GLU B 1 110 ? -9.141 -24.531 9.219 1 96.62 110 GLU B N 1
ATOM 3121 C CA . GLU B 1 110 ? -8.148 -25.484 8.734 1 96.62 110 GLU B CA 1
ATOM 3122 C C . GLU B 1 110 ? -8.828 -26.703 8.125 1 96.62 110 GLU B C 1
ATOM 3124 O O . GLU B 1 110 ? -8.367 -27.234 7.102 1 96.62 110 GLU B O 1
ATOM 3129 N N . GLU B 1 111 ? -9.891 -27.125 8.703 1 97.25 111 GLU B N 1
ATOM 3130 C CA . GLU B 1 111 ? -10.594 -28.312 8.234 1 97.25 111 GLU B CA 1
ATOM 3131 C C . GLU B 1 111 ? -11.188 -28.094 6.844 1 97.25 111 GLU B C 1
ATOM 3133 O O . GLU B 1 111 ? -11.062 -28.953 5.965 1 97.25 111 GLU B O 1
ATOM 3138 N N . GLU B 1 112 ? -11.812 -26.969 6.668 1 97.31 112 GLU B N 1
ATOM 3139 C CA . GLU B 1 112 ? -12.422 -26.672 5.375 1 97.31 112 GLU B CA 1
ATOM 3140 C C . GLU B 1 112 ? -11.359 -26.516 4.289 1 97.31 112 GLU B C 1
ATOM 3142 O O . GLU B 1 112 ? -11.539 -27 3.166 1 97.31 112 GLU B O 1
ATOM 3147 N N . PHE B 1 113 ? -10.289 -25.875 4.605 1 98.38 113 PHE B N 1
ATOM 3148 C CA . PHE B 1 113 ? -9.188 -25.766 3.65 1 98.38 113 PHE B CA 1
ATOM 3149 C C . PHE B 1 113 ? -8.711 -27.156 3.219 1 98.38 113 PHE B C 1
ATOM 3151 O O . PHE B 1 113 ? -8.531 -27.406 2.025 1 98.38 113 PHE B O 1
ATOM 3158 N N . ALA B 1 114 ? -8.508 -27.984 4.18 1 98.81 114 ALA B N 1
ATOM 3159 C CA . ALA B 1 114 ? -7.996 -29.328 3.9 1 98.81 114 ALA B CA 1
ATOM 3160 C C . ALA B 1 114 ? -8.977 -30.109 3.033 1 98.81 114 ALA B C 1
ATOM 3162 O O . ALA B 1 114 ? -8.562 -30.812 2.1 1 98.81 114 ALA B O 1
ATOM 3163 N N . GLU B 1 115 ? -10.227 -29.984 3.348 1 98.75 115 GLU B N 1
ATOM 3164 C CA . GLU B 1 115 ? -11.242 -30.703 2.59 1 98.75 115 GLU B CA 1
ATOM 3165 C C . GLU B 1 115 ? -11.281 -30.234 1.137 1 98.75 115 GLU B C 1
ATOM 3167 O O . GLU B 1 115 ? -11.328 -31.062 0.219 1 98.75 115 GLU B O 1
ATOM 3172 N N . VAL B 1 116 ? -11.281 -28.984 0.931 1 98.81 116 VAL B N 1
ATOM 3173 C CA . VAL B 1 116 ? -11.32 -28.438 -0.421 1 98.81 116 VAL B CA 1
ATOM 3174 C C . VAL B 1 116 ? -10.055 -28.844 -1.18 1 98.81 116 VAL B C 1
ATOM 3176 O O . VAL B 1 116 ? -10.125 -29.203 -2.355 1 98.81 116 VAL B O 1
ATOM 3179 N N . ALA B 1 117 ? -8.945 -28.781 -0.505 1 98.88 117 ALA B N 1
ATOM 3180 C CA . ALA B 1 117 ? -7.672 -29.156 -1.116 1 98.88 117 ALA B CA 1
ATOM 3181 C C . ALA B 1 117 ? -7.695 -30.609 -1.586 1 98.88 117 ALA B C 1
ATOM 3183 O O . ALA B 1 117 ? -7.254 -30.906 -2.695 1 98.88 117 ALA B O 1
ATOM 3184 N N . LYS B 1 118 ? -8.211 -31.469 -0.774 1 98.81 118 LYS B N 1
ATOM 3185 C CA . LYS B 1 118 ? -8.289 -32.875 -1.113 1 98.81 118 LYS B CA 1
ATOM 3186 C C . LYS B 1 118 ? -9.125 -33.094 -2.369 1 98.81 118 LYS B C 1
ATOM 3188 O O . LYS B 1 118 ? -8.75 -33.906 -3.238 1 98.81 118 LYS B O 1
ATOM 3193 N N . LYS B 1 119 ? -10.18 -32.406 -2.41 1 98.62 119 LYS B N 1
ATOM 3194 C CA . LYS B 1 119 ? -11.07 -32.562 -3.561 1 98.62 119 LYS B CA 1
ATOM 3195 C C . LYS B 1 119 ? -10.414 -32.031 -4.828 1 98.62 119 LYS B C 1
ATOM 3197 O O . LYS B 1 119 ? -10.609 -32.562 -5.914 1 98.62 119 LYS B O 1
ATOM 3202 N N . MET B 1 120 ? -9.617 -31.016 -4.707 1 98.12 120 MET B N 1
ATOM 3203 C CA . MET B 1 120 ? -9.055 -30.281 -5.84 1 98.12 120 MET B CA 1
ATOM 3204 C C . MET B 1 120 ? -7.777 -30.953 -6.336 1 98.12 120 MET B C 1
ATOM 3206 O O . MET B 1 120 ? -7.371 -30.75 -7.48 1 98.12 120 MET B O 1
ATOM 3210 N N . GLU B 1 121 ? -7.152 -31.703 -5.539 1 98.56 121 GLU B N 1
ATOM 3211 C CA . GLU B 1 121 ? -5.785 -32.188 -5.707 1 98.56 121 GLU B CA 1
ATOM 3212 C C . GLU B 1 121 ? -5.602 -32.875 -7.062 1 98.56 121 GLU B C 1
ATOM 3214 O O . GLU B 1 121 ? -4.625 -32.594 -7.77 1 98.56 121 GLU B O 1
ATOM 3219 N N . ARG B 1 122 ? -6.516 -33.719 -7.516 1 97.44 122 ARG B N 1
ATOM 3220 C CA . ARG B 1 122 ? -6.332 -34.5 -8.727 1 97.44 122 ARG B CA 1
ATOM 3221 C C . ARG B 1 122 ? -6.594 -33.688 -9.977 1 97.44 122 ARG B C 1
ATOM 3223 O O . ARG B 1 122 ? -6.305 -34.125 -11.094 1 97.44 122 ARG B O 1
ATOM 3230 N N . TYR B 1 123 ? -7.078 -32.469 -9.805 1 97.81 123 TYR B N 1
ATOM 3231 C CA . TYR B 1 123 ? -7.504 -31.672 -10.945 1 97.81 123 TYR B CA 1
ATOM 3232 C C . TYR B 1 123 ? -6.488 -30.578 -11.258 1 97.81 123 TYR B C 1
ATOM 3234 O O . TYR B 1 123 ? -6.543 -29.953 -12.32 1 97.81 123 TYR B O 1
ATOM 3242 N N . VAL B 1 124 ? -5.551 -30.344 -10.375 1 98.5 124 VAL B N 1
ATOM 3243 C CA . VAL B 1 124 ? -4.656 -29.203 -10.531 1 98.5 124 VAL B CA 1
ATOM 3244 C C . VAL B 1 124 ? -3.213 -29.641 -10.297 1 98.5 124 VAL B C 1
ATOM 3246 O O . VAL B 1 124 ? -2.965 -30.75 -9.82 1 98.5 124 VAL B O 1
ATOM 3249 N N . ASP B 1 125 ? -2.26 -28.781 -10.664 1 98.69 125 ASP B N 1
ATOM 3250 C CA . ASP B 1 125 ? -0.838 -29.078 -10.523 1 98.69 125 ASP B CA 1
ATOM 3251 C C . ASP B 1 125 ? -0.286 -28.516 -9.219 1 98.69 125 ASP B C 1
ATOM 3253 O O . ASP B 1 125 ? 0.677 -29.047 -8.656 1 98.69 125 ASP B O 1
ATOM 3257 N N . ILE B 1 126 ? -0.832 -27.422 -8.742 1 98.88 126 ILE B N 1
ATOM 3258 C CA . ILE B 1 126 ? -0.466 -26.703 -7.52 1 98.88 126 ILE B CA 1
ATOM 3259 C C . ILE B 1 126 ? -1.727 -26.234 -6.801 1 98.88 126 ILE B C 1
ATOM 3261 O O . ILE B 1 126 ? -2.707 -25.844 -7.445 1 98.88 126 ILE B O 1
ATOM 3265 N N . ILE B 1 127 ? -1.706 -26.281 -5.496 1 98.94 127 ILE B N 1
ATOM 3266 C CA . ILE B 1 127 ? -2.746 -25.641 -4.695 1 98.94 127 ILE B CA 1
ATOM 3267 C C . ILE B 1 127 ? -2.225 -24.328 -4.121 1 98.94 127 ILE B C 1
ATOM 3269 O O . ILE B 1 127 ? -1.14 -24.281 -3.537 1 98.94 127 ILE B O 1
ATOM 3273 N N . GLU B 1 128 ? -2.916 -23.297 -4.398 1 98.88 128 GLU B N 1
ATOM 3274 C CA . GLU B 1 128 ? -2.641 -21.969 -3.834 1 98.88 128 GLU B CA 1
ATOM 3275 C C . GLU B 1 128 ? -3.639 -21.625 -2.734 1 98.88 128 GLU B C 1
ATOM 3277 O O . GLU B 1 128 ? -4.848 -21.609 -2.967 1 98.88 128 GLU B O 1
ATOM 3282 N N . LEU B 1 129 ? -3.17 -21.328 -1.553 1 98.81 129 LEU B N 1
ATOM 3283 C CA . LEU B 1 129 ? -4.027 -21 -0.415 1 98.81 129 LEU B CA 1
ATOM 3284 C C . LEU B 1 129 ? -4.258 -19.5 -0.314 1 98.81 129 LEU B C 1
ATOM 3286 O O . LEU B 1 129 ? -3.324 -18.734 -0.058 1 98.81 129 LEU B O 1
ATOM 3290 N N . ASN B 1 130 ? -5.473 -19.094 -0.535 1 97.62 130 ASN B N 1
ATOM 3291 C CA . ASN B 1 130 ? -5.859 -17.719 -0.254 1 97.62 130 ASN B CA 1
ATOM 3292 C C . ASN B 1 130 ? -6.145 -17.5 1.23 1 97.62 130 ASN B C 1
ATOM 3294 O O . ASN B 1 130 ? -7.293 -17.594 1.665 1 97.62 130 ASN B O 1
ATOM 3298 N N . ILE B 1 131 ? -5.141 -17.156 1.964 1 96.56 131 ILE B N 1
ATOM 3299 C CA . ILE B 1 131 ? -5.285 -17.047 3.412 1 96.56 131 ILE B CA 1
ATOM 3300 C C . ILE B 1 131 ? -5.625 -15.617 3.799 1 96.56 131 ILE B C 1
ATOM 3302 O O . ILE B 1 131 ? -5.586 -15.258 4.98 1 96.56 131 ILE B O 1
ATOM 3306 N N . SER B 1 132 ? -5.945 -14.75 2.891 1 91.44 132 SER B N 1
ATOM 3307 C CA . SER B 1 132 ? -6.363 -13.383 3.182 1 91.44 132 SER B CA 1
ATOM 3308 C C . SER B 1 132 ? -7.852 -13.32 3.508 1 91.44 132 SER B C 1
ATOM 3310 O O . SER B 1 132 ? -8.383 -12.25 3.818 1 91.44 132 SER B O 1
ATOM 3312 N N . CYS B 1 133 ? -8.484 -14.383 3.566 1 83.44 133 CYS B N 1
ATOM 3313 C CA . CYS B 1 133 ? -9.914 -14.453 3.861 1 83.44 133 CYS B CA 1
ATOM 3314 C C . CYS B 1 133 ? -10.164 -14.43 5.363 1 83.44 133 CYS B C 1
ATOM 3316 O O . CYS B 1 133 ? -9.258 -14.727 6.152 1 83.44 133 CYS B O 1
ATOM 3318 N N . PRO B 1 134 ? -11.391 -14.016 5.766 1 76.38 134 PRO B N 1
ATOM 3319 C CA . PRO B 1 134 ? -11.734 -13.992 7.191 1 76.38 134 PRO B CA 1
ATOM 3320 C C . PRO B 1 134 ? -11.844 -15.383 7.801 1 76.38 134 PRO B C 1
ATOM 3322 O O . PRO B 1 134 ? -12.203 -16.344 7.105 1 76.38 134 PRO B O 1
ATOM 3325 N N . HIS B 1 135 ? -11.32 -15.547 9.07 1 66.94 135 HIS B N 1
ATOM 3326 C CA . HIS B 1 135 ? -11.492 -16.781 9.812 1 66.94 135 HIS B CA 1
ATOM 3327 C C . HIS B 1 135 ? -12.844 -16.828 10.523 1 66.94 135 HIS B C 1
ATOM 3329 O O . HIS B 1 135 ? -13.281 -15.812 11.078 1 66.94 135 HIS B O 1
ATOM 3335 N N . ALA B 1 136 ? -13.547 -17.953 10.562 1 54.25 136 ALA B N 1
ATOM 3336 C CA . ALA B 1 136 ? -14.852 -18.078 11.203 1 54.25 136 ALA B CA 1
ATOM 3337 C C . ALA B 1 136 ? -14.734 -18 12.719 1 54.25 136 ALA B C 1
ATOM 3339 O O . ALA B 1 136 ? -15.594 -17.438 13.391 1 54.25 136 ALA B O 1
ATOM 3340 N N . LYS B 1 137 ? -13.875 -19.062 13.383 1 49.22 137 LYS B N 1
ATOM 3341 C CA . LYS B 1 137 ? -13.898 -19.234 14.836 1 49.22 137 LYS B CA 1
ATOM 3342 C C . LYS B 1 137 ? -13.391 -17.984 15.547 1 49.22 137 LYS B C 1
ATOM 3344 O O . LYS B 1 137 ? -13.516 -17.875 16.766 1 49.22 137 LYS B O 1
ATOM 3349 N N . GLY B 1 138 ? -13.047 -16.984 14.805 1 45.16 138 GLY B N 1
ATOM 3350 C CA . GLY B 1 138 ? -12.523 -15.836 15.516 1 45.16 138 GLY B CA 1
ATOM 3351 C C . GLY B 1 138 ? -13.008 -14.516 14.953 1 45.16 138 GLY B C 1
ATOM 3352 O O . GLY B 1 138 ? -13.641 -14.477 13.891 1 45.16 138 GLY B O 1
ATOM 3353 N N . TYR B 1 139 ? -12.906 -13.367 15.781 1 38.78 139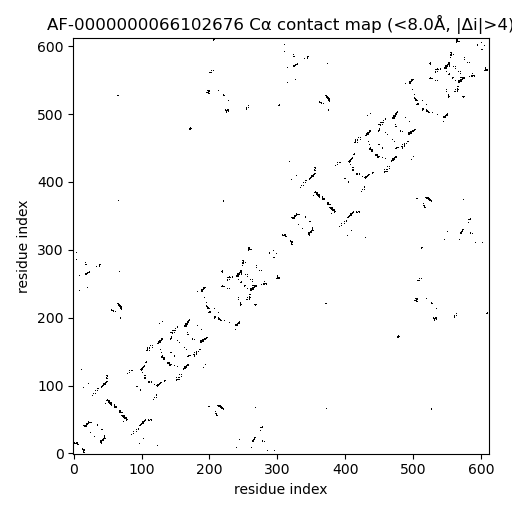 TYR B N 1
ATOM 3354 C CA . TYR B 1 139 ? -13.367 -11.992 15.867 1 38.78 139 TYR B CA 1
ATOM 3355 C C . TYR B 1 139 ? -13.125 -11.25 14.555 1 38.78 139 TYR B C 1
ATOM 3357 O O . TYR B 1 139 ? -12.805 -10.062 14.562 1 38.78 139 TYR B O 1
ATOM 3365 N N . GLY B 1 140 ? -13.328 -11.953 13.336 1 47.44 140 GLY B N 1
ATOM 3366 C CA . GLY B 1 140 ? -13.25 -11 12.242 1 47.44 140 GLY B CA 1
ATOM 3367 C C . GLY B 1 140 ? -11.852 -10.867 11.656 1 47.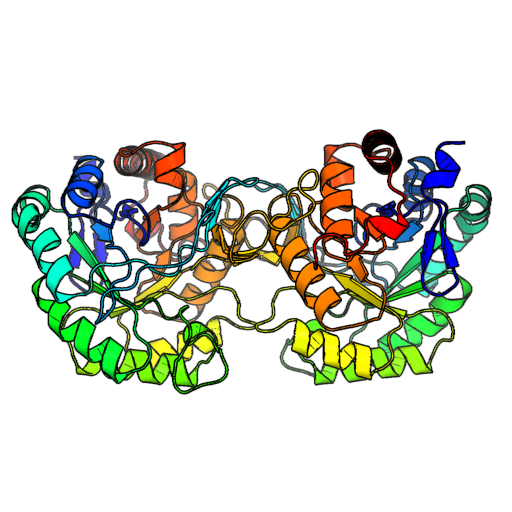44 140 GLY B C 1
ATOM 3368 O O . GLY B 1 140 ? -11.648 -10.164 10.672 1 47.44 140 GLY B O 1
ATOM 3369 N N . ALA B 1 141 ? -10.969 -11.734 12.195 1 57.69 141 ALA B N 1
ATOM 3370 C CA . ALA B 1 141 ? -9.578 -11.562 11.797 1 57.69 141 ALA B CA 1
ATOM 3371 C C . ALA B 1 141 ? -9.273 -12.344 10.523 1 57.69 141 ALA B C 1
ATOM 3373 O O . ALA B 1 141 ? -9.805 -13.438 10.312 1 57.69 141 ALA B O 1
ATOM 3374 N N . THR B 1 142 ? -8.586 -11.766 9.68 1 85.81 142 THR B N 1
ATOM 3375 C CA . THR B 1 142 ? -8.094 -12.383 8.461 1 85.81 142 THR B CA 1
ATOM 3376 C C . THR B 1 142 ? -7.008 -13.406 8.773 1 85.81 142 THR B C 1
ATOM 3378 O O . THR B 1 142 ? -6.086 -13.125 9.531 1 85.81 142 THR B O 1
ATOM 3381 N N . ILE B 1 143 ? -7.129 -14.648 8.352 1 92.62 143 ILE B N 1
ATOM 3382 C CA . ILE B 1 143 ? -6.195 -15.75 8.57 1 92.62 143 ILE B CA 1
ATOM 3383 C C . ILE B 1 143 ? -4.777 -15.297 8.227 1 92.62 143 ILE B C 1
ATOM 3385 O O . ILE B 1 143 ? -3.85 -15.484 9.016 1 92.62 143 ILE B O 1
ATOM 3389 N N . GLY B 1 144 ? -4.641 -14.594 7.164 1 95.69 144 GLY B N 1
ATOM 3390 C CA . GLY B 1 144 ? -3.344 -14.203 6.625 1 95.69 144 GLY B CA 1
ATOM 3391 C C . GLY B 1 144 ? -2.656 -13.125 7.438 1 95.69 144 GLY B C 1
ATOM 3392 O O . GLY B 1 144 ? -1.493 -12.805 7.191 1 95.69 144 GLY B O 1
ATOM 3393 N N . GLN B 1 145 ? -3.311 -12.633 8.461 1 96.69 145 GLN B N 1
ATOM 3394 C CA . GLN B 1 145 ? -2.723 -11.586 9.297 1 96.69 145 GLN B CA 1
ATOM 3395 C C . GLN B 1 145 ? -2.266 -12.141 10.641 1 96.69 145 GLN B C 1
ATOM 3397 O O . GLN B 1 145 ? -1.65 -11.43 11.438 1 96.69 145 GLN B O 1
ATOM 3402 N N . ASN B 1 146 ? -2.562 -13.414 10.852 1 96.19 146 ASN B N 1
ATOM 3403 C CA . ASN B 1 146 ? -2.191 -14.102 12.086 1 96.19 146 ASN B CA 1
ATOM 3404 C C . ASN B 1 146 ? -1.271 -15.281 11.812 1 96.19 146 ASN B C 1
ATOM 3406 O O . ASN B 1 146 ? -1.686 -16.266 11.195 1 96.19 146 ASN B O 1
ATOM 3410 N N . PRO B 1 147 ? -0.04 -15.195 12.305 1 97.69 147 PRO B N 1
ATOM 3411 C CA . PRO B 1 147 ? 0.923 -16.25 11.992 1 97.69 147 PRO B CA 1
ATOM 3412 C C . PRO B 1 147 ? 0.456 -17.625 12.461 1 97.69 147 PRO B C 1
ATOM 3414 O O . PRO B 1 147 ? 0.661 -18.625 11.766 1 97.69 147 PRO B O 1
ATOM 3417 N N . ASP B 1 148 ? -0.21 -17.688 13.625 1 97.69 148 ASP B N 1
ATOM 3418 C CA . ASP B 1 148 ? -0.646 -18.969 14.164 1 97.69 148 ASP B CA 1
ATOM 3419 C C . ASP B 1 148 ? -1.76 -19.578 13.312 1 97.69 148 ASP B C 1
ATOM 3421 O O . ASP B 1 148 ? -1.738 -20.766 13.008 1 97.69 148 ASP B O 1
ATOM 3425 N N . LEU B 1 149 ? -2.711 -18.766 12.93 1 96.94 149 LEU B N 1
ATOM 3426 C CA . LEU B 1 149 ? -3.803 -19.234 12.086 1 96.94 149 LEU B CA 1
ATOM 3427 C C . LEU B 1 149 ? -3.281 -19.672 10.719 1 96.94 149 LEU B C 1
ATOM 3429 O O . LEU B 1 149 ? -3.711 -20.688 10.18 1 96.94 149 LEU B O 1
ATOM 3433 N N . SER B 1 150 ? -2.373 -18.891 10.18 1 98.19 150 SER B N 1
ATOM 3434 C CA . SER B 1 150 ? -1.772 -19.219 8.891 1 98.19 150 SER B CA 1
ATOM 3435 C C . SER B 1 150 ? -1.026 -20.547 8.953 1 98.19 150 SER B C 1
ATOM 3437 O O . SER B 1 150 ? -1.138 -21.375 8.039 1 98.19 150 SER B O 1
ATOM 3439 N N . TYR B 1 151 ? -0.256 -20.719 10.031 1 98.62 151 TYR B N 1
ATOM 3440 C CA . TYR B 1 151 ? 0.461 -21.969 10.25 1 98.62 151 TYR B CA 1
ATOM 3441 C C . TYR B 1 151 ? -0.499 -23.141 10.273 1 98.62 151 TYR B C 1
ATOM 3443 O O . TYR B 1 151 ? -0.281 -24.141 9.578 1 98.62 151 TYR B O 1
ATOM 3451 N N . ASP B 1 152 ? -1.566 -23.031 11.031 1 98.38 152 ASP B N 1
ATOM 3452 C CA . ASP B 1 152 ? -2.51 -24.141 11.227 1 98.38 152 ASP B CA 1
ATOM 3453 C C . ASP B 1 152 ? -3.182 -24.531 9.914 1 98.38 152 ASP B C 1
ATOM 3455 O O . ASP B 1 152 ? -3.311 -25.703 9.602 1 98.38 152 ASP B O 1
ATOM 3459 N N . VAL B 1 153 ? -3.584 -23.547 9.141 1 98.44 153 VAL B N 1
ATOM 3460 C CA . VAL B 1 153 ? -4.254 -23.781 7.863 1 98.44 153 VAL B CA 1
ATOM 3461 C C . VAL B 1 153 ? -3.289 -24.469 6.895 1 98.44 153 VAL B C 1
ATOM 3463 O O . VAL B 1 153 ? -3.633 -25.469 6.277 1 98.44 153 VAL B O 1
ATOM 3466 N N . CYS B 1 154 ? -2.078 -23.953 6.777 1 98.88 154 CYS B N 1
ATOM 3467 C CA . CYS B 1 154 ? -1.099 -24.5 5.844 1 98.88 154 CYS B CA 1
ATOM 3468 C C . CYS B 1 154 ? -0.7 -25.922 6.227 1 98.88 154 CYS B C 1
ATOM 3470 O O . CYS B 1 154 ? -0.586 -26.797 5.363 1 98.88 154 CYS B O 1
ATOM 3472 N N . LYS B 1 155 ? -0.534 -26.141 7.5 1 98.88 155 LYS B N 1
ATOM 3473 C CA . LYS B 1 155 ? -0.166 -27.469 7.984 1 98.88 155 LYS B CA 1
ATOM 3474 C C . LYS B 1 155 ? -1.251 -28.5 7.664 1 98.88 155 LYS B C 1
ATOM 3476 O O . LYS B 1 155 ? -0.952 -29.609 7.23 1 98.88 155 LYS B O 1
ATOM 3481 N N . ALA B 1 156 ? -2.469 -28.094 7.914 1 98.88 156 ALA B N 1
ATOM 3482 C CA . ALA B 1 156 ? -3.594 -28.984 7.652 1 98.88 156 ALA B CA 1
ATOM 3483 C C . ALA B 1 156 ? -3.668 -29.359 6.176 1 98.88 156 ALA B C 1
ATOM 3485 O O . ALA B 1 156 ? -3.898 -30.516 5.832 1 98.88 156 ALA B O 1
ATOM 3486 N N . VAL B 1 157 ? -3.465 -28.406 5.293 1 98.94 157 VAL B N 1
ATOM 3487 C CA . VAL B 1 157 ? -3.561 -28.656 3.857 1 98.94 157 VAL B CA 1
ATOM 3488 C C . VAL B 1 157 ? -2.385 -29.516 3.402 1 98.94 157 VAL B C 1
ATOM 3490 O O . VAL B 1 157 ? -2.561 -30.453 2.623 1 98.94 157 VAL B O 1
ATOM 3493 N N . LYS B 1 158 ? -1.179 -29.25 3.912 1 98.88 158 LYS B N 1
ATOM 3494 C CA . LYS B 1 158 ? 0.009 -30.016 3.555 1 98.88 158 LYS B CA 1
ATOM 3495 C C . LYS B 1 158 ? -0.146 -31.484 3.943 1 98.88 158 LYS B C 1
ATOM 3497 O O . LYS B 1 158 ? 0.344 -32.375 3.246 1 98.88 158 LYS B O 1
ATOM 3502 N N . LYS B 1 159 ? -0.809 -31.703 5 1 98.75 159 LYS B N 1
ATOM 3503 C CA . LYS B 1 159 ? -1.061 -33.062 5.449 1 98.75 159 LYS B CA 1
ATOM 3504 C C . LYS B 1 159 ? -2.096 -33.75 4.562 1 98.75 159 LYS B C 1
ATOM 3506 O O . LYS B 1 159 ? -2.055 -34.969 4.379 1 98.75 159 LYS B O 1
ATOM 3511 N N . ALA B 1 160 ? -2.941 -33 3.977 1 98.81 160 ALA B N 1
ATOM 3512 C CA . ALA B 1 160 ? -4.117 -33.531 3.293 1 98.81 160 ALA B CA 1
ATOM 3513 C C . ALA B 1 160 ? -3.795 -33.875 1.844 1 98.81 160 ALA B C 1
ATOM 3515 O O . ALA B 1 160 ? -4.492 -34.688 1.226 1 98.81 160 ALA B O 1
ATOM 3516 N N . VAL B 1 161 ? -2.729 -33.281 1.294 1 98.88 161 VAL B N 1
ATOM 3517 C CA . VAL B 1 161 ? -2.484 -33.469 -0.131 1 98.88 161 VAL B CA 1
ATOM 3518 C C . VAL B 1 161 ? -1.004 -33.75 -0.367 1 98.88 161 VAL B C 1
ATOM 3520 O O . VAL B 1 161 ? -0.172 -33.531 0.516 1 98.88 161 VAL B O 1
ATOM 3523 N N . LYS B 1 162 ? -0.641 -34.188 -1.607 1 98.5 162 LYS B N 1
ATOM 3524 C CA . LYS B 1 162 ? 0.732 -34.562 -1.923 1 98.5 162 LYS B CA 1
ATOM 3525 C C . LYS B 1 162 ? 1.344 -33.625 -2.951 1 98.5 162 LYS B C 1
ATOM 3527 O O . LYS B 1 162 ? 2.566 -33.562 -3.104 1 98.5 162 LYS B O 1
ATOM 3532 N N . ILE B 1 163 ? 0.533 -32.906 -3.682 1 98.81 163 ILE B N 1
ATOM 3533 C CA . ILE B 1 163 ? 1.038 -31.984 -4.688 1 98.81 163 ILE B CA 1
ATOM 3534 C C . ILE B 1 163 ? 1.544 -30.719 -4.012 1 98.81 163 ILE B C 1
ATOM 3536 O O . ILE B 1 163 ? 1.256 -30.469 -2.836 1 98.81 163 ILE B O 1
ATOM 3540 N N . PRO B 1 164 ? 2.309 -29.875 -4.723 1 98.94 164 PRO B N 1
ATOM 3541 C CA . PRO B 1 164 ? 2.854 -28.656 -4.125 1 98.94 164 PRO B CA 1
ATOM 3542 C C . PRO B 1 164 ? 1.765 -27.688 -3.645 1 98.94 164 PRO B C 1
ATOM 3544 O O . PRO B 1 164 ? 0.744 -27.531 -4.316 1 98.94 164 PRO B O 1
ATOM 3547 N N . VAL B 1 165 ? 2.004 -27.094 -2.457 1 98.94 165 VAL B N 1
ATOM 3548 C CA . VAL B 1 165 ? 1.106 -26.125 -1.837 1 98.94 165 VAL B CA 1
ATOM 3549 C C . VAL B 1 165 ? 1.819 -24.781 -1.685 1 98.94 165 VAL B C 1
ATOM 3551 O O . VAL B 1 165 ? 2.93 -24.719 -1.152 1 98.94 165 VAL B O 1
ATOM 3554 N N . PHE B 1 166 ? 1.214 -23.734 -2.238 1 98.94 166 PHE B N 1
ATOM 3555 C CA . PHE B 1 166 ? 1.71 -22.359 -2.107 1 98.94 166 PHE B CA 1
ATOM 3556 C C . PHE B 1 166 ? 0.771 -21.531 -1.247 1 98.94 166 PHE B C 1
ATOM 3558 O O . PHE B 1 166 ? -0.448 -21.703 -1.302 1 98.94 166 PHE B O 1
ATOM 3565 N N . ALA B 1 167 ? 1.271 -20.656 -0.429 1 98.94 167 ALA B N 1
ATOM 3566 C CA . ALA B 1 167 ? 0.473 -19.703 0.336 1 98.94 167 ALA B CA 1
ATOM 3567 C C . ALA B 1 167 ? 0.56 -18.312 -0.271 1 98.94 167 ALA B C 1
ATOM 3569 O O . ALA B 1 167 ? 1.656 -17.781 -0.495 1 98.94 167 ALA B O 1
ATOM 3570 N N . LYS B 1 168 ? -0.586 -17.734 -0.578 1 98.81 168 LYS B N 1
ATOM 3571 C CA . LYS B 1 168 ? -0.63 -16.344 -1.056 1 98.81 168 LYS B CA 1
ATOM 3572 C C . LYS B 1 168 ? -0.733 -15.367 0.108 1 98.81 168 LYS B C 1
ATOM 3574 O O . LYS B 1 168 ? -1.706 -15.391 0.864 1 98.81 168 LYS B O 1
ATOM 3579 N N . LEU B 1 169 ? 0.226 -14.477 0.195 1 98.75 169 LEU B N 1
ATOM 3580 C CA . LEU B 1 169 ? 0.397 -13.641 1.379 1 98.75 169 LEU B CA 1
ATOM 3581 C C . LEU B 1 169 ? -0.195 -12.258 1.154 1 98.75 169 LEU B C 1
ATOM 3583 O O . LEU B 1 169 ? -0.027 -11.672 0.082 1 98.75 169 LEU B O 1
ATOM 3587 N N . THR B 1 170 ? -0.891 -11.773 2.164 1 98 170 THR B N 1
ATOM 3588 C CA . THR B 1 170 ? -1.382 -10.398 2.135 1 98 170 THR B CA 1
ATOM 3589 C C . THR B 1 170 ? -0.294 -9.43 2.58 1 98 170 THR B C 1
ATOM 3591 O O . THR B 1 170 ? 0.429 -9.695 3.543 1 98 170 THR B O 1
ATOM 3594 N N . PRO B 1 171 ? -0.159 -8.305 1.878 1 98.12 171 PRO B N 1
ATOM 3595 C CA . PRO B 1 171 ? 0.808 -7.293 2.309 1 98.12 171 PRO B CA 1
ATOM 3596 C C . PRO B 1 171 ? 0.299 -6.449 3.475 1 98.12 171 PRO B C 1
ATOM 3598 O O . PRO B 1 171 ? 1.022 -5.586 3.979 1 98.12 171 PRO B O 1
ATOM 3601 N N . ASN B 1 172 ? -0.945 -6.641 3.939 1 97.69 172 ASN B N 1
ATOM 3602 C CA . ASN B 1 172 ? -1.585 -5.812 4.957 1 97.69 172 ASN B CA 1
ATOM 3603 C C . ASN B 1 172 ? -1.226 -6.281 6.367 1 97.69 172 ASN B C 1
ATOM 3605 O O . ASN B 1 172 ? -2.109 -6.523 7.188 1 97.69 172 ASN B O 1
ATOM 3609 N N . VAL B 1 173 ? 0.089 -6.414 6.594 1 97.69 173 VAL B N 1
ATOM 3610 C CA . VAL B 1 173 ? 0.638 -6.828 7.879 1 97.69 173 VAL B CA 1
ATOM 3611 C C . VAL B 1 173 ? 1.846 -5.961 8.227 1 97.69 173 VAL B C 1
ATOM 3613 O O . VAL B 1 173 ? 2.449 -5.344 7.348 1 97.69 173 VAL B O 1
ATOM 3616 N N . THR B 1 174 ? 2.137 -5.914 9.523 1 97.06 174 THR B N 1
ATOM 3617 C CA . THR B 1 174 ? 3.271 -5.129 10 1 97.06 174 THR B CA 1
ATOM 3618 C C . THR B 1 174 ? 4.586 -5.738 9.523 1 97.06 174 THR B C 1
ATOM 3620 O O . THR B 1 174 ? 5.484 -5.016 9.078 1 97.06 174 THR B O 1
ATOM 3623 N N . ASP B 1 175 ? 4.68 -7.055 9.578 1 96.88 175 ASP B N 1
ATOM 3624 C CA . ASP B 1 175 ? 5.887 -7.789 9.211 1 96.88 175 ASP B CA 1
ATOM 3625 C C . ASP B 1 175 ? 5.543 -9.039 8.398 1 96.88 175 ASP B C 1
ATOM 3627 O O . ASP B 1 175 ? 5.191 -10.078 8.969 1 96.88 175 ASP B O 1
ATOM 3631 N N . ILE B 1 176 ? 5.754 -8.992 7.129 1 97.81 176 ILE B N 1
ATOM 3632 C CA . ILE B 1 176 ? 5.387 -10.078 6.23 1 97.81 176 ILE B CA 1
ATOM 3633 C C . ILE B 1 176 ? 6.262 -11.297 6.512 1 97.81 176 ILE B C 1
ATOM 3635 O O . ILE B 1 176 ? 5.848 -12.438 6.27 1 97.81 176 ILE B O 1
ATOM 3639 N N . ILE B 1 177 ? 7.488 -11.078 7.023 1 98.56 177 ILE B N 1
ATOM 3640 C CA . ILE B 1 177 ? 8.43 -12.164 7.277 1 98.56 177 ILE B CA 1
ATOM 3641 C C . ILE B 1 177 ? 7.883 -13.07 8.375 1 98.56 177 ILE B C 1
ATOM 3643 O O . ILE B 1 177 ? 8.055 -14.289 8.32 1 98.56 177 ILE B O 1
ATOM 3647 N N . GLU B 1 178 ? 7.184 -12.43 9.359 1 98.25 178 GLU B N 1
ATOM 3648 C CA . GLU B 1 178 ? 6.598 -13.211 10.438 1 98.25 178 GLU B CA 1
ATOM 3649 C C . GLU B 1 178 ? 5.539 -14.18 9.906 1 98.25 178 GLU B C 1
ATOM 3651 O O . GLU B 1 178 ? 5.508 -15.344 10.297 1 98.25 178 GLU B O 1
ATOM 3656 N N . ILE B 1 179 ? 4.707 -13.734 9.008 1 98.56 179 ILE B N 1
ATOM 3657 C CA . ILE B 1 179 ? 3.66 -14.57 8.422 1 98.56 179 ILE B CA 1
ATOM 3658 C C . ILE B 1 179 ? 4.289 -15.641 7.535 1 98.56 179 ILE B C 1
ATOM 3660 O O . ILE B 1 179 ? 3.918 -16.812 7.613 1 98.56 179 ILE B O 1
ATOM 3664 N N . ALA B 1 180 ? 5.242 -15.211 6.723 1 98.88 180 ALA B N 1
ATOM 3665 C CA . ALA B 1 180 ? 5.914 -16.125 5.809 1 98.88 180 ALA B CA 1
ATOM 3666 C C . ALA B 1 180 ? 6.637 -17.234 6.57 1 98.88 180 ALA B C 1
ATOM 3668 O O . ALA B 1 180 ? 6.617 -18.391 6.164 1 98.88 180 ALA B O 1
ATOM 3669 N N . GLN B 1 181 ? 7.289 -16.844 7.656 1 98.88 181 GLN B N 1
ATOM 3670 C CA . GLN B 1 181 ? 7.973 -17.844 8.477 1 98.88 181 GLN B CA 1
ATOM 3671 C C . GLN B 1 181 ? 7 -18.906 8.961 1 98.88 181 GLN B C 1
ATOM 3673 O O . GLN B 1 181 ? 7.309 -20.094 8.922 1 98.88 181 GLN B O 1
ATOM 3678 N N . ALA B 1 182 ? 5.855 -18.469 9.43 1 98.81 182 ALA B N 1
ATOM 3679 C CA . ALA B 1 182 ? 4.848 -19.391 9.945 1 98.81 182 ALA B CA 1
ATOM 3680 C C . ALA B 1 182 ? 4.414 -20.391 8.875 1 98.81 182 ALA B C 1
ATOM 3682 O O . ALA B 1 182 ? 4.332 -21.594 9.141 1 98.81 182 ALA B O 1
ATOM 3683 N N . VAL B 1 183 ? 4.184 -19.906 7.645 1 98.88 183 VAL B N 1
ATOM 3684 C CA . VAL B 1 183 ? 3.65 -20.797 6.625 1 98.88 183 VAL B CA 1
ATOM 3685 C C . VAL B 1 183 ? 4.766 -21.688 6.086 1 98.88 183 VAL B C 1
ATOM 3687 O O . VAL B 1 183 ? 4.527 -22.844 5.734 1 98.88 183 VAL B O 1
ATOM 3690 N N . VAL B 1 184 ? 5.992 -21.203 5.992 1 98.94 184 VAL B N 1
ATOM 3691 C CA . VAL B 1 184 ? 7.125 -22.031 5.586 1 98.94 184 VAL B CA 1
ATOM 3692 C C . VAL B 1 184 ? 7.363 -23.125 6.629 1 98.94 184 VAL B C 1
ATOM 3694 O O . VAL B 1 184 ? 7.602 -24.281 6.277 1 98.94 184 VAL B O 1
ATOM 3697 N N . ASP B 1 185 ? 7.262 -22.734 7.922 1 98.88 185 ASP B N 1
ATOM 3698 C CA . ASP B 1 185 ? 7.402 -23.703 9.008 1 98.88 185 ASP B CA 1
ATOM 3699 C C . ASP B 1 185 ? 6.316 -24.781 8.93 1 98.88 185 ASP B C 1
ATOM 3701 O O . ASP B 1 185 ? 6.527 -25.922 9.352 1 98.88 185 ASP B O 1
ATOM 3705 N N . ALA B 1 186 ? 5.172 -24.406 8.414 1 98.88 186 ALA B N 1
ATOM 3706 C CA . ALA B 1 186 ? 4.059 -25.328 8.273 1 98.88 186 ALA B CA 1
ATOM 3707 C C . ALA B 1 186 ? 4.289 -26.297 7.113 1 98.88 186 ALA B C 1
ATOM 3709 O O . ALA B 1 186 ? 3.553 -27.266 6.949 1 98.88 186 ALA B O 1
ATOM 3710 N N . GLY B 1 187 ? 5.27 -25.953 6.203 1 98.88 187 GLY B N 1
ATOM 3711 C CA . GLY B 1 187 ? 5.699 -26.906 5.203 1 98.88 187 GLY B CA 1
ATOM 3712 C C . GLY B 1 187 ? 5.254 -26.547 3.797 1 98.88 187 GLY B C 1
ATOM 3713 O O . GLY B 1 187 ? 5.336 -27.375 2.887 1 98.88 187 GLY B O 1
ATOM 3714 N N . VAL B 1 188 ? 4.766 -25.375 3.57 1 98.94 188 VAL B N 1
ATOM 3715 C CA . VAL B 1 188 ? 4.363 -25.031 2.211 1 98.94 188 VAL B CA 1
ATOM 3716 C C . VAL B 1 188 ? 5.562 -25.125 1.273 1 98.94 188 VAL B C 1
ATOM 3718 O O . VAL B 1 188 ? 6.711 -24.984 1.706 1 98.94 188 VAL B O 1
ATOM 3721 N N . ASP B 1 189 ? 5.277 -25.328 0.007 1 98.94 189 ASP B N 1
ATOM 3722 C CA . ASP B 1 189 ? 6.328 -25.578 -0.976 1 98.94 189 ASP B CA 1
ATOM 3723 C C . ASP B 1 189 ? 6.758 -24.281 -1.657 1 98.94 189 ASP B C 1
ATOM 3725 O O . ASP B 1 189 ? 7.801 -24.219 -2.307 1 98.94 189 ASP B O 1
ATOM 3729 N N . GLY B 1 190 ? 6 -23.203 -1.518 1 98.94 190 GLY B N 1
ATOM 3730 C CA . GLY B 1 190 ? 6.305 -21.922 -2.115 1 98.94 190 GLY B CA 1
ATOM 3731 C C . GLY B 1 190 ? 5.41 -20.797 -1.612 1 98.94 190 GLY B C 1
ATOM 3732 O O . GLY B 1 190 ? 4.504 -21.047 -0.811 1 98.94 190 GLY B O 1
ATOM 3733 N N . LEU B 1 191 ? 5.699 -19.625 -2.014 1 98.94 191 LEU B N 1
ATOM 3734 C CA . LEU B 1 191 ? 4.969 -18.422 -1.629 1 98.94 191 LEU B CA 1
ATOM 3735 C C . LEU B 1 191 ? 4.477 -17.656 -2.859 1 98.94 191 LEU B C 1
ATOM 3737 O O . LEU B 1 191 ? 5.145 -17.656 -3.898 1 98.94 191 LEU B O 1
ATOM 3741 N N . VAL B 1 192 ? 3.293 -17.125 -2.787 1 98.94 192 VAL B N 1
ATOM 3742 C CA . VAL B 1 192 ? 2.771 -16.172 -3.77 1 98.94 192 VAL B CA 1
ATOM 3743 C C . VAL B 1 192 ? 2.578 -14.805 -3.117 1 98.94 192 VAL B C 1
ATOM 3745 O O . VAL B 1 192 ? 1.976 -14.703 -2.047 1 98.94 192 VAL B O 1
ATOM 3748 N N . ALA B 1 193 ? 3.068 -13.82 -3.711 1 98.81 193 ALA B N 1
ATOM 3749 C CA . ALA B 1 193 ? 2.971 -12.484 -3.131 1 98.81 193 ALA B CA 1
ATOM 3750 C C . ALA B 1 193 ? 2.941 -11.414 -4.215 1 98.81 193 ALA B C 1
ATOM 3752 O O . ALA B 1 193 ? 3.697 -11.484 -5.188 1 98.81 193 ALA B O 1
ATOM 3753 N N . ILE B 1 194 ? 2.051 -10.477 -4.062 1 98.56 194 ILE B N 1
ATOM 3754 C CA . ILE B 1 194 ? 1.226 -10.203 -2.889 1 98.56 194 ILE B CA 1
ATOM 3755 C C . ILE B 1 194 ? -0.251 -10.289 -3.268 1 98.56 194 ILE B C 1
ATOM 3757 O O . ILE B 1 194 ? -0.602 -10.203 -4.445 1 98.56 194 ILE B O 1
ATOM 3761 N N . ASN B 1 195 ? -1.117 -10.555 -2.223 1 97.25 195 ASN B N 1
ATOM 3762 C CA . ASN B 1 195 ? -2.533 -10.242 -2.389 1 97.25 195 ASN B CA 1
ATOM 3763 C C . ASN B 1 195 ? -2.773 -8.734 -2.439 1 97.25 195 ASN B C 1
ATOM 3765 O O . ASN B 1 195 ? -1.828 -7.945 -2.35 1 97.25 195 ASN B O 1
ATOM 3769 N N . THR B 1 196 ? -4.012 -8.312 -2.615 1 97.69 196 THR B N 1
ATOM 3770 C CA . THR B 1 196 ? -4.363 -6.914 -2.842 1 97.69 196 THR B CA 1
ATOM 3771 C C . THR B 1 196 ? -4.129 -6.086 -1.582 1 97.69 196 THR B C 1
ATOM 3773 O O . THR B 1 196 ? -4.027 -6.633 -0.483 1 97.69 196 THR B O 1
ATOM 3776 N N . VAL B 1 197 ? -3.918 -4.777 -1.753 1 98.56 197 VAL B N 1
ATOM 3777 C CA . VAL B 1 197 ? -3.711 -3.828 -0.664 1 98.56 197 VAL B CA 1
ATOM 3778 C C . VAL B 1 197 ? -5.035 -3.158 -0.302 1 98.56 197 VAL B C 1
ATOM 3780 O O . VAL B 1 197 ? -5.789 -2.74 -1.185 1 98.56 197 VAL B O 1
ATOM 3783 N N . ARG B 1 198 ? -5.332 -3 0.975 1 97.94 198 ARG B N 1
ATOM 3784 C CA . ARG B 1 198 ? -6.605 -2.416 1.383 1 97.94 198 ARG B CA 1
ATOM 3785 C C . ARG B 1 198 ? -6.711 -0.964 0.927 1 97.94 198 ARG B C 1
ATOM 3787 O O . ARG B 1 198 ? -5.762 -0.191 1.072 1 97.94 198 ARG B O 1
ATOM 3794 N N . GLY B 1 199 ? -7.832 -0.604 0.322 1 98.62 199 GLY B N 1
ATOM 3795 C CA . GLY B 1 199 ? -8.086 0.746 -0.155 1 98.62 199 GLY B CA 1
ATOM 3796 C C . GLY B 1 199 ? -9.562 1.073 -0.267 1 98.62 199 GLY B C 1
ATOM 3797 O O . GLY B 1 199 ? -10.414 0.204 -0.064 1 98.62 199 GLY B O 1
ATOM 3798 N N . MET B 1 200 ? -9.828 2.312 -0.543 1 98.75 200 MET B N 1
ATOM 3799 C CA . MET B 1 200 ? -11.203 2.799 -0.624 1 98.75 200 MET B CA 1
ATOM 3800 C C . MET B 1 200 ? -11.32 3.941 -1.627 1 98.75 200 MET B C 1
ATOM 3802 O O . MET B 1 200 ? -10.336 4.629 -1.91 1 98.75 200 MET B O 1
ATOM 3806 N N . ALA B 1 201 ? -12.477 4.074 -2.174 1 98.81 201 ALA B N 1
ATOM 3807 C CA . ALA B 1 201 ? -12.82 5.215 -3.018 1 98.81 201 ALA B CA 1
ATOM 3808 C C . ALA B 1 201 ? -14.219 5.742 -2.684 1 98.81 201 ALA B C 1
ATOM 3810 O O . ALA B 1 201 ? -15.141 4.961 -2.436 1 98.81 201 ALA B O 1
ATOM 3811 N N . ILE B 1 202 ? -14.344 7.008 -2.643 1 98.88 202 ILE B N 1
ATOM 3812 C CA . ILE B 1 202 ? -15.609 7.688 -2.375 1 98.88 202 ILE B CA 1
ATOM 3813 C C . ILE B 1 202 ? -16.031 8.492 -3.602 1 98.88 202 ILE B C 1
ATOM 3815 O O . ILE B 1 202 ? -15.219 9.211 -4.188 1 98.88 202 ILE B O 1
ATOM 3819 N N . ASP B 1 203 ? -17.234 8.336 -4.039 1 98.56 203 ASP B N 1
ATOM 3820 C CA . ASP B 1 203 ? -17.828 9.234 -5.027 1 98.56 203 ASP B CA 1
ATOM 3821 C C . ASP B 1 203 ? -18.266 10.547 -4.387 1 98.56 203 ASP B C 1
ATOM 3823 O O . ASP B 1 203 ? -19.234 10.586 -3.641 1 98.56 203 ASP B O 1
ATOM 3827 N N . ILE B 1 204 ? -17.625 11.602 -4.738 1 98.38 204 ILE B N 1
ATOM 3828 C CA . ILE B 1 204 ? -17.828 12.852 -4.012 1 98.38 204 ILE B CA 1
ATOM 3829 C C . ILE B 1 204 ? -19.156 13.477 -4.426 1 98.38 204 ILE B C 1
ATOM 3831 O O . ILE B 1 204 ? -19.688 14.328 -3.715 1 98.38 204 ILE B O 1
ATOM 3835 N N . ARG B 1 205 ? -19.656 13.141 -5.57 1 98 205 ARG B N 1
ATOM 3836 C CA . ARG B 1 205 ? -20.953 13.641 -5.977 1 98 205 ARG B CA 1
ATOM 3837 C C . ARG B 1 205 ? -22.078 12.852 -5.301 1 98 205 ARG B C 1
ATOM 3839 O O . ARG B 1 205 ? -23.031 13.438 -4.797 1 98 205 ARG B O 1
ATOM 3846 N N . ALA B 1 206 ? -21.891 11.539 -5.238 1 97.88 206 ALA B N 1
ATOM 3847 C CA . ALA B 1 206 ? -22.859 10.703 -4.547 1 97.88 206 ALA B CA 1
ATOM 3848 C C . ALA B 1 206 ? -22.688 10.781 -3.035 1 97.88 206 ALA B C 1
ATOM 3850 O O . ALA B 1 206 ? -23.562 10.383 -2.273 1 97.88 206 ALA B O 1
ATOM 3851 N N . LYS B 1 207 ? -21.516 11.258 -2.574 1 98.12 207 LYS B N 1
ATOM 3852 C CA . LYS B 1 207 ? -21.172 11.477 -1.17 1 98.12 207 LYS B CA 1
ATOM 3853 C C . LYS B 1 207 ? -21.219 10.164 -0.385 1 98.12 207 LYS B C 1
ATOM 3855 O O . LYS B 1 207 ? -21.75 10.125 0.732 1 98.12 207 LYS B O 1
ATOM 3860 N N . LYS B 1 208 ? -20.766 9.062 -0.994 1 98.25 208 LYS B N 1
ATOM 3861 C CA . LYS B 1 208 ? -20.734 7.754 -0.354 1 98.25 208 LYS B CA 1
ATOM 3862 C C . LYS B 1 208 ? -19.609 6.895 -0.929 1 98.25 208 LYS B C 1
ATOM 3864 O O . LYS B 1 208 ? -19.125 7.152 -2.035 1 98.25 208 LYS B O 1
ATOM 3869 N N . PRO B 1 209 ? -19.203 5.855 -0.169 1 98.44 209 PRO B N 1
ATOM 3870 C CA . PRO B 1 209 ? -18.281 4.895 -0.761 1 98.44 209 PRO B CA 1
ATOM 3871 C C . PRO B 1 209 ? -18.812 4.285 -2.059 1 98.44 209 PRO B C 1
ATOM 3873 O O . PRO B 1 209 ? -20 4.02 -2.178 1 98.44 209 PRO B O 1
ATOM 3876 N N . ILE B 1 210 ? -17.906 4.062 -3.018 1 98.5 210 ILE B N 1
ATOM 3877 C CA . ILE B 1 210 ? -18.312 3.547 -4.316 1 98.5 210 ILE B CA 1
ATOM 3878 C C . ILE B 1 210 ? -18.672 2.07 -4.191 1 98.5 210 ILE B C 1
ATOM 3880 O O . ILE B 1 210 ? -19.734 1.639 -4.68 1 98.5 210 ILE B O 1
ATOM 3884 N N . LEU B 1 211 ? -17.781 1.289 -3.529 1 98.25 211 LEU B N 1
ATOM 3885 C CA . LEU B 1 211 ? -18.078 -0.127 -3.332 1 98.25 211 LEU B CA 1
ATOM 3886 C C . LEU B 1 211 ? -19.172 -0.318 -2.279 1 98.25 211 LEU B C 1
ATOM 3888 O O . LEU B 1 211 ? -19.156 0.359 -1.249 1 98.25 211 LEU B O 1
ATOM 3892 N N . ALA B 1 212 ? -20.047 -1.278 -2.506 1 96.94 212 ALA B N 1
ATOM 3893 C CA . ALA B 1 212 ? -21.094 -1.567 -1.541 1 96.94 212 ALA B CA 1
ATOM 3894 C C . ALA B 1 212 ? -20.516 -2.016 -0.204 1 96.94 212 ALA B C 1
ATOM 3896 O O . ALA B 1 212 ? -21.062 -1.714 0.855 1 96.94 212 ALA B O 1
ATOM 3897 N N . ASN B 1 213 ? -19.375 -2.717 -0.288 1 95.44 213 ASN B N 1
ATOM 3898 C CA . ASN B 1 213 ? -18.672 -3.182 0.904 1 95.44 213 ASN B CA 1
ATOM 3899 C C . ASN B 1 213 ? -17.812 -2.078 1.518 1 95.44 213 ASN B C 1
ATOM 3901 O O . ASN B 1 213 ? -17.031 -2.33 2.441 1 95.44 213 ASN B O 1
ATOM 3905 N N . LYS B 1 214 ? -17.906 -0.861 0.935 1 97.06 214 LYS B N 1
ATOM 3906 C CA . LYS B 1 214 ? -17.25 0.368 1.376 1 97.06 214 LYS B CA 1
ATOM 3907 C C . LYS B 1 214 ? -15.773 0.383 0.977 1 97.06 214 LYS B C 1
ATOM 3909 O O . LYS B 1 214 ? -15.289 1.371 0.424 1 97.06 214 LYS B O 1
ATOM 3914 N N . PHE B 1 215 ? -15.086 -0.706 1.258 1 97.44 215 PHE B N 1
ATOM 3915 C CA . PHE B 1 215 ? -13.672 -0.783 0.901 1 97.44 215 PHE B CA 1
ATOM 3916 C C . PHE B 1 215 ? -13.359 -2.098 0.195 1 97.44 215 PHE B C 1
ATOM 3918 O O . PHE B 1 215 ? -14.211 -2.986 0.125 1 97.44 215 PHE B O 1
ATOM 3925 N N . GLY B 1 216 ? -12.219 -2.184 -0.412 1 97.38 216 GLY B N 1
ATOM 3926 C CA . GLY B 1 216 ? -11.781 -3.367 -1.136 1 97.38 216 GLY B CA 1
ATOM 3927 C C . GLY B 1 216 ? -10.273 -3.48 -1.232 1 97.38 216 GLY B C 1
ATOM 3928 O O . GLY B 1 216 ? -9.547 -2.883 -0.435 1 97.38 216 GLY B O 1
ATOM 3929 N N . GLY B 1 217 ? -9.852 -4.383 -2.08 1 97.81 217 GLY B N 1
ATOM 3930 C CA . GLY B 1 217 ? -8.438 -4.594 -2.336 1 97.81 217 GLY B CA 1
ATOM 3931 C C . GLY B 1 217 ? -7.938 -3.867 -3.57 1 97.81 217 GLY B C 1
ATOM 3932 O O . GLY B 1 217 ? -8.492 -4.027 -4.656 1 97.81 217 GLY B O 1
ATOM 3933 N N . LEU B 1 218 ? -6.898 -3.076 -3.377 1 98.75 218 LEU B N 1
ATOM 3934 C CA . LEU B 1 218 ? -6.262 -2.33 -4.457 1 98.75 218 LEU B CA 1
ATOM 3935 C C . LEU B 1 218 ? -5.301 -3.217 -5.238 1 98.75 218 LEU B C 1
ATOM 3937 O O . LEU B 1 218 ? -4.469 -3.91 -4.648 1 98.75 218 LEU B O 1
ATOM 3941 N N . SER B 1 219 ? -5.441 -3.332 -6.539 1 98.5 219 SER B N 1
ATOM 3942 C CA . SER B 1 219 ? -4.562 -4.027 -7.473 1 98.5 219 SER B CA 1
ATOM 3943 C C . SER B 1 219 ? -4.137 -3.113 -8.617 1 98.5 219 SER B C 1
ATOM 3945 O O . SER B 1 219 ? -4.555 -1.955 -8.68 1 98.5 219 SER B O 1
ATOM 3947 N N . GLY B 1 220 ? -3.232 -3.598 -9.477 1 98.44 220 GLY B N 1
ATOM 3948 C CA . GLY B 1 220 ? -2.775 -2.824 -10.617 1 98.44 220 GLY B CA 1
ATOM 3949 C C . GLY B 1 220 ? -1.396 -2.225 -10.422 1 98.44 220 GLY B C 1
ATOM 3950 O O . GLY B 1 220 ? -0.711 -2.537 -9.445 1 98.44 220 GLY B O 1
ATOM 3951 N N . LYS B 1 221 ? -1.037 -1.385 -11.336 1 98.44 221 LYS B N 1
ATOM 3952 C CA . LYS B 1 221 ? 0.317 -0.841 -11.375 1 98.44 221 LYS B CA 1
ATOM 3953 C C . LYS B 1 221 ? 0.62 -0.029 -10.125 1 98.44 221 LYS B C 1
ATOM 3955 O O . LYS B 1 221 ? 1.779 0.102 -9.727 1 98.44 221 LYS B O 1
ATOM 3960 N N . ALA B 1 222 ? -0.4 0.464 -9.445 1 98.56 222 ALA B N 1
ATOM 3961 C CA . ALA B 1 222 ? -0.247 1.304 -8.266 1 98.56 222 ALA B CA 1
ATOM 3962 C C . ALA B 1 222 ? 0.462 0.548 -7.141 1 98.56 222 ALA B C 1
ATOM 3964 O O . ALA B 1 222 ? 1.118 1.156 -6.293 1 98.56 222 ALA B O 1
ATOM 3965 N N . ILE B 1 223 ? 0.394 -0.812 -7.129 1 98.81 223 ILE B N 1
ATOM 3966 C CA . ILE B 1 223 ? 0.924 -1.527 -5.973 1 98.81 223 ILE B CA 1
ATOM 3967 C C . ILE B 1 223 ? 2.189 -2.283 -6.371 1 98.81 223 ILE B C 1
ATOM 3969 O O . ILE B 1 223 ? 2.697 -3.102 -5.602 1 98.81 223 ILE B O 1
ATOM 3973 N N . LYS B 1 224 ? 2.746 -2.027 -7.562 1 98.88 224 LYS B N 1
ATOM 3974 C CA . LYS B 1 224 ? 3.883 -2.805 -8.047 1 98.88 224 LYS B CA 1
ATOM 3975 C C . LYS B 1 224 ? 5.086 -2.658 -7.117 1 98.88 224 LYS B C 1
ATOM 3977 O O . LYS B 1 224 ? 5.703 -3.654 -6.73 1 98.88 224 LYS B O 1
ATOM 3982 N N . SER B 1 225 ? 5.402 -1.432 -6.703 1 98.94 225 SER B N 1
ATOM 3983 C CA . SER B 1 225 ? 6.57 -1.197 -5.859 1 98.94 225 SER B CA 1
ATOM 3984 C C . SER B 1 225 ? 6.438 -1.907 -4.52 1 98.94 225 SER B C 1
ATOM 3986 O O . SER B 1 225 ? 7.438 -2.334 -3.936 1 98.94 225 SER B O 1
ATOM 3988 N N . ILE B 1 226 ? 5.191 -1.981 -4.043 1 98.94 226 ILE B N 1
ATOM 3989 C CA . ILE B 1 226 ? 4.922 -2.678 -2.791 1 98.94 226 ILE B CA 1
ATOM 3990 C C . ILE B 1 226 ? 5.203 -4.168 -2.959 1 98.94 226 ILE B C 1
ATOM 3992 O O . ILE B 1 226 ? 5.875 -4.777 -2.123 1 98.94 226 ILE B O 1
ATOM 3996 N N . GLY B 1 227 ? 4.711 -4.711 -4.074 1 98.94 227 GLY B N 1
ATOM 3997 C CA . GLY B 1 227 ? 4.941 -6.117 -4.367 1 98.94 227 GLY B CA 1
ATOM 3998 C C . GLY B 1 227 ? 6.41 -6.457 -4.531 1 98.94 227 GLY B C 1
ATOM 3999 O O . GLY B 1 227 ? 6.879 -7.473 -4.012 1 98.94 227 GLY B O 1
ATOM 4000 N N . ILE B 1 228 ? 7.18 -5.621 -5.25 1 98.94 228 ILE B N 1
ATOM 4001 C CA . ILE B 1 228 ? 8.609 -5.84 -5.465 1 98.94 228 ILE B CA 1
ATOM 4002 C C . ILE B 1 228 ? 9.328 -5.902 -4.117 1 98.94 228 ILE B C 1
ATOM 4004 O O . ILE B 1 228 ? 10.156 -6.789 -3.891 1 98.94 228 ILE B O 1
ATOM 4008 N N . LYS B 1 229 ? 8.984 -5.012 -3.217 1 98.94 229 LYS B N 1
ATOM 4009 C CA . LYS B 1 229 ? 9.602 -4.965 -1.896 1 98.94 229 LYS B CA 1
ATOM 4010 C C . LYS B 1 229 ? 9.336 -6.25 -1.116 1 98.94 229 LYS B C 1
ATOM 4012 O O . LYS B 1 229 ? 10.242 -6.797 -0.486 1 98.94 229 LYS B O 1
ATOM 4017 N N . VAL B 1 230 ? 8.125 -6.727 -1.188 1 98.94 230 VAL B N 1
ATOM 4018 C CA . VAL B 1 230 ? 7.734 -7.93 -0.458 1 98.94 230 VAL B CA 1
ATOM 4019 C C . VAL B 1 230 ? 8.484 -9.141 -1.02 1 98.94 230 VAL B C 1
ATOM 4021 O O . VAL B 1 230 ? 9.047 -9.938 -0.263 1 98.94 230 VAL B O 1
ATOM 4024 N N . VAL B 1 231 ? 8.523 -9.273 -2.328 1 98.94 231 VAL B N 1
ATOM 4025 C CA . VAL B 1 231 ? 9.219 -10.391 -2.953 1 98.94 231 VAL B CA 1
ATOM 4026 C C . VAL B 1 231 ? 10.695 -10.352 -2.586 1 98.94 231 VAL B C 1
ATOM 4028 O O . VAL B 1 231 ? 11.297 -11.383 -2.283 1 98.94 231 VAL B O 1
ATOM 4031 N N . TRP B 1 232 ? 11.281 -9.156 -2.607 1 98.94 232 TRP B N 1
ATOM 4032 C CA . TRP B 1 232 ? 12.672 -8.961 -2.203 1 98.94 232 TRP B CA 1
ATOM 4033 C C . TRP B 1 232 ? 12.906 -9.5 -0.796 1 98.94 232 TRP B C 1
ATOM 4035 O O . TRP B 1 232 ? 13.852 -10.266 -0.566 1 98.94 232 TRP B O 1
ATOM 4045 N N . ASP B 1 233 ? 12.055 -9.117 0.14 1 98.81 233 ASP B N 1
ATOM 4046 C CA . ASP B 1 233 ? 12.188 -9.531 1.534 1 98.81 233 ASP B CA 1
ATOM 4047 C C . ASP B 1 233 ? 12.055 -11.047 1.674 1 98.81 233 ASP B C 1
ATOM 4049 O O . ASP B 1 233 ? 12.812 -11.672 2.414 1 98.81 233 ASP B O 1
ATOM 4053 N N . LEU B 1 234 ? 11.07 -11.594 0.996 1 98.94 234 LEU B N 1
ATOM 4054 C CA . LEU B 1 234 ? 10.844 -13.031 1.082 1 98.94 234 LEU B CA 1
ATOM 4055 C C . LEU B 1 234 ? 12.047 -13.805 0.561 1 98.94 234 LEU B C 1
ATOM 4057 O O . LEU B 1 234 ? 12.477 -14.781 1.179 1 98.94 234 LEU B O 1
ATOM 4061 N N . TYR B 1 235 ? 12.57 -13.383 -0.544 1 98.88 235 TYR B N 1
ATOM 4062 C CA . TYR B 1 235 ? 13.711 -14.062 -1.155 1 98.88 235 TYR B CA 1
ATOM 4063 C C . TYR B 1 235 ? 14.922 -14.023 -0.235 1 98.88 235 TYR B C 1
ATOM 4065 O O . TYR B 1 235 ? 15.672 -15 -0.145 1 98.88 235 TYR B O 1
ATOM 4073 N N . GLU B 1 236 ? 15.125 -12.945 0.449 1 98.38 236 GLU B N 1
ATOM 4074 C CA . GLU B 1 236 ? 16.266 -12.781 1.352 1 98.38 236 GLU B CA 1
ATOM 4075 C C . GLU B 1 236 ? 16.156 -13.719 2.547 1 98.38 236 GLU B C 1
ATOM 4077 O O . GLU B 1 236 ? 17.172 -14.086 3.146 1 98.38 236 GLU B O 1
ATOM 4082 N N . ASN B 1 237 ? 14.992 -14.188 2.818 1 98.62 237 ASN B N 1
ATOM 4083 C CA . ASN B 1 237 ? 14.805 -14.836 4.109 1 98.62 237 ASN B CA 1
ATOM 4084 C C . ASN B 1 237 ? 14.43 -16.312 3.947 1 98.62 237 ASN B C 1
ATOM 4086 O O . ASN B 1 237 ? 14.531 -17.094 4.898 1 98.62 237 ASN B O 1
ATOM 4090 N N . PHE B 1 238 ? 13.961 -16.703 2.742 1 98.81 238 PHE B N 1
ATOM 4091 C CA . PHE B 1 238 ? 13.445 -18.062 2.58 1 98.81 238 PHE B CA 1
ATOM 4092 C C . PHE B 1 238 ? 13.969 -18.688 1.29 1 98.81 238 PHE B C 1
ATOM 4094 O O . PHE B 1 238 ? 14.18 -17.984 0.297 1 98.81 238 PHE B O 1
ATOM 4101 N N . ASP B 1 239 ? 14.039 -19.984 1.212 1 98.44 239 ASP B N 1
ATOM 4102 C CA . ASP B 1 239 ? 14.609 -20.688 0.068 1 98.44 239 ASP B CA 1
ATOM 4103 C C . ASP B 1 239 ? 13.508 -21.25 -0.828 1 98.44 239 ASP B C 1
ATOM 4105 O O . ASP B 1 239 ? 13.773 -21.688 -1.951 1 98.44 239 ASP B O 1
ATOM 4109 N N . VAL B 1 240 ? 12.289 -21.266 -0.323 1 98.81 240 VAL B N 1
ATOM 4110 C CA . VAL B 1 240 ? 11.203 -21.797 -1.143 1 98.81 240 VAL B CA 1
ATOM 4111 C C . VAL B 1 240 ? 10.961 -20.859 -2.328 1 98.81 240 VAL B C 1
ATOM 4113 O O . VAL B 1 240 ? 11.195 -19.656 -2.238 1 98.81 240 VAL B O 1
ATOM 4116 N N . PRO B 1 241 ? 10.492 -21.391 -3.463 1 98.94 241 PRO B N 1
ATOM 4117 C CA . PRO B 1 241 ? 10.211 -20.547 -4.621 1 98.94 241 PRO B CA 1
ATOM 4118 C C . PRO B 1 241 ? 9.094 -19.531 -4.352 1 98.94 241 PRO B C 1
ATOM 4120 O O . PRO B 1 241 ? 8.18 -19.812 -3.566 1 98.94 241 PRO B O 1
ATOM 4123 N N . ILE B 1 242 ? 9.219 -18.375 -5 1 98.94 242 ILE B N 1
ATOM 4124 C CA . ILE B 1 242 ? 8.25 -17.281 -4.883 1 98.94 242 ILE B CA 1
ATOM 4125 C C . ILE B 1 242 ? 7.633 -17 -6.246 1 98.94 242 ILE B C 1
ATOM 4127 O O . ILE B 1 242 ? 8.344 -16.922 -7.254 1 98.94 242 ILE B O 1
ATOM 4131 N N . ILE B 1 243 ? 6.312 -16.922 -6.297 1 99 243 ILE B N 1
ATOM 4132 C CA . ILE B 1 243 ? 5.613 -16.375 -7.457 1 99 243 ILE B CA 1
ATOM 4133 C C . ILE B 1 243 ? 5.191 -14.938 -7.176 1 99 243 ILE B C 1
ATOM 4135 O O . ILE B 1 243 ? 4.453 -14.68 -6.227 1 99 243 ILE B O 1
ATOM 4139 N N . GLY B 1 244 ? 5.711 -14.008 -7.961 1 98.94 244 GLY B N 1
ATOM 4140 C CA . GLY B 1 244 ? 5.402 -12.602 -7.785 1 98.94 244 GLY B CA 1
ATOM 4141 C C . GLY B 1 244 ? 4.074 -12.195 -8.398 1 98.94 244 GLY B C 1
ATOM 4142 O O . GLY B 1 244 ? 3.736 -12.625 -9.5 1 98.94 244 GLY B O 1
ATOM 4143 N N . VAL B 1 245 ? 3.295 -11.406 -7.684 1 98.88 245 VAL B N 1
ATOM 4144 C CA . VAL B 1 245 ? 2.012 -10.922 -8.18 1 98.88 245 VAL B CA 1
ATOM 4145 C C . VAL B 1 245 ? 1.758 -9.508 -7.656 1 98.88 245 VAL B C 1
ATOM 4147 O O . VAL B 1 245 ? 1.991 -9.219 -6.48 1 98.88 245 VAL B O 1
ATOM 4150 N N . GLY B 1 246 ? 1.295 -8.648 -8.562 1 98.62 246 GLY B N 1
ATOM 4151 C CA . GLY B 1 246 ? 0.954 -7.285 -8.188 1 98.62 246 GLY B CA 1
ATOM 4152 C C . GLY B 1 246 ? 1.464 -6.254 -9.172 1 98.62 246 GLY B C 1
ATOM 4153 O O . GLY B 1 246 ? 2.627 -5.844 -9.109 1 98.62 246 GLY B O 1
ATOM 4154 N N . GLY B 1 247 ? 0.651 -5.828 -10.039 1 98.62 247 GLY B N 1
ATOM 4155 C CA . GLY B 1 247 ? 0.935 -4.66 -10.859 1 98.62 247 GLY B CA 1
ATOM 4156 C C . GLY B 1 247 ? 1.771 -4.977 -12.086 1 98.62 247 GLY B C 1
ATOM 4157 O O . GLY B 1 247 ? 2.396 -4.086 -12.664 1 98.62 247 GLY B O 1
ATOM 4158 N N . ILE B 1 248 ? 1.843 -6.172 -12.523 1 98.88 248 ILE B N 1
ATOM 4159 C CA . ILE B 1 248 ? 2.66 -6.57 -13.664 1 98.88 248 ILE B CA 1
ATOM 4160 C C . ILE B 1 248 ? 1.887 -6.332 -14.961 1 98.88 248 ILE B C 1
ATOM 4162 O O . ILE B 1 248 ? 0.823 -6.918 -15.172 1 98.88 248 ILE B O 1
ATOM 4166 N N . MET B 1 249 ? 2.48 -5.48 -15.852 1 98.19 249 MET B N 1
ATOM 4167 C CA . MET B 1 249 ? 1.829 -5.102 -17.094 1 98.19 249 MET B CA 1
ATOM 4168 C C . MET B 1 249 ? 2.736 -5.387 -18.297 1 98.19 249 MET B C 1
ATOM 4170 O O . MET B 1 249 ? 2.275 -5.422 -19.438 1 98.19 249 MET B O 1
ATOM 4174 N N . SER B 1 250 ? 4.043 -5.633 -18.078 1 98.81 250 SER B N 1
ATOM 4175 C CA . SER B 1 250 ? 5.012 -5.734 -19.172 1 98.81 250 SER B CA 1
ATOM 4176 C C . SER B 1 250 ? 6.133 -6.707 -18.828 1 98.81 250 SER B C 1
ATOM 4178 O O . SER B 1 250 ? 6.215 -7.188 -17.688 1 98.81 250 SER B O 1
ATOM 4180 N N . GLY B 1 251 ? 6.926 -6.973 -19.844 1 98.88 251 GLY B N 1
ATOM 4181 C CA . GLY B 1 251 ? 8.117 -7.766 -19.594 1 98.88 251 GLY B CA 1
ATOM 4182 C C . GLY B 1 251 ? 9.062 -7.133 -18.594 1 98.88 251 GLY B C 1
ATOM 4183 O O . GLY B 1 251 ? 9.656 -7.832 -17.766 1 98.88 251 GLY B O 1
ATOM 4184 N N . GLU B 1 252 ? 9.195 -5.848 -18.656 1 98.81 252 GLU B N 1
ATOM 4185 C CA . GLU B 1 252 ? 10.047 -5.129 -17.719 1 98.81 252 GLU B CA 1
ATOM 4186 C C . GLU B 1 252 ? 9.57 -5.336 -16.281 1 98.81 252 GLU B C 1
ATOM 4188 O O . GLU B 1 252 ? 10.383 -5.551 -15.375 1 98.81 252 GLU B O 1
ATOM 4193 N N . ASP B 1 253 ? 8.25 -5.211 -16.062 1 98.94 253 ASP B N 1
ATOM 4194 C CA . ASP B 1 253 ? 7.695 -5.457 -14.742 1 98.94 253 ASP B CA 1
ATOM 4195 C C . ASP B 1 253 ? 8.023 -6.867 -14.258 1 98.94 253 ASP B C 1
ATOM 4197 O O . ASP B 1 253 ? 8.43 -7.059 -13.109 1 98.94 253 ASP B O 1
ATOM 4201 N N . ALA B 1 254 ? 7.809 -7.852 -15.148 1 98.94 254 ALA B N 1
ATOM 4202 C CA . ALA B 1 254 ? 8.055 -9.25 -14.812 1 98.94 254 ALA B CA 1
ATOM 4203 C C . ALA B 1 254 ? 9.523 -9.469 -14.453 1 98.94 254 ALA B C 1
ATOM 4205 O O . ALA B 1 254 ? 9.828 -10.117 -13.445 1 98.94 254 ALA B O 1
ATOM 4206 N N . ILE B 1 255 ? 10.398 -8.961 -15.25 1 98.94 255 ILE B N 1
ATOM 4207 C CA . ILE B 1 255 ? 11.836 -9.117 -15.031 1 98.94 255 ILE B CA 1
ATOM 4208 C C . ILE B 1 255 ? 12.219 -8.477 -13.703 1 98.94 255 ILE B C 1
ATOM 4210 O O . ILE B 1 255 ? 13.039 -9.023 -12.961 1 98.94 255 ILE B O 1
ATOM 4214 N N . GLU B 1 256 ? 11.688 -7.324 -13.406 1 98.94 256 GLU B N 1
ATOM 4215 C CA . GLU B 1 256 ? 11.953 -6.668 -12.133 1 98.94 256 GLU B CA 1
ATOM 4216 C C . GLU B 1 256 ? 11.586 -7.574 -10.961 1 98.94 256 GLU B C 1
ATOM 4218 O O . GLU B 1 256 ? 12.367 -7.723 -10.016 1 98.94 256 GLU B O 1
ATOM 4223 N N . TYR B 1 257 ? 10.406 -8.18 -10.992 1 98.94 257 TYR B N 1
ATOM 4224 C CA . TYR B 1 257 ? 9.992 -9.133 -9.969 1 98.94 257 TYR B CA 1
ATOM 4225 C C . TYR B 1 257 ? 10.961 -10.305 -9.891 1 98.94 257 TYR B C 1
ATOM 4227 O O . TYR B 1 257 ? 11.297 -10.773 -8.797 1 98.94 257 TYR B O 1
ATOM 4235 N N . MET B 1 258 ? 11.367 -10.805 -11.039 1 98.94 258 MET B N 1
ATOM 4236 C CA . MET B 1 258 ? 12.273 -11.945 -11.062 1 98.94 258 MET B CA 1
ATOM 4237 C C . MET B 1 258 ? 13.625 -11.578 -10.477 1 98.94 258 MET B C 1
ATOM 4239 O O . MET B 1 258 ? 14.203 -12.336 -9.695 1 98.94 258 MET B O 1
ATOM 4243 N N . MET B 1 259 ? 14.133 -10.414 -10.82 1 98.94 259 MET B N 1
ATOM 4244 C CA . MET B 1 259 ? 15.406 -9.961 -10.258 1 98.94 259 MET B CA 1
ATOM 4245 C C . MET B 1 259 ? 15.289 -9.781 -8.742 1 98.94 259 MET B C 1
ATOM 4247 O O . MET B 1 259 ? 16.266 -9.969 -8.016 1 98.94 259 MET B O 1
ATOM 4251 N N . ALA B 1 260 ? 14.055 -9.43 -8.266 1 98.94 260 ALA B N 1
ATOM 4252 C CA . ALA B 1 260 ? 13.805 -9.336 -6.828 1 98.94 260 ALA B CA 1
ATOM 4253 C C . ALA B 1 260 ? 13.805 -10.719 -6.176 1 98.94 260 ALA B C 1
ATOM 4255 O O . ALA B 1 260 ? 13.977 -10.836 -4.961 1 98.94 260 ALA B O 1
ATOM 4256 N N . GLY B 1 261 ? 13.461 -11.766 -6.957 1 98.94 261 GLY B N 1
ATOM 4257 C CA . GLY B 1 261 ? 13.57 -13.102 -6.391 1 98.94 261 GLY B CA 1
ATOM 4258 C C . GLY B 1 261 ? 12.461 -14.031 -6.848 1 98.94 261 GLY B C 1
ATOM 4259 O O . GLY B 1 261 ? 12.438 -15.211 -6.48 1 98.94 261 GLY B O 1
ATOM 4260 N N . ALA B 1 262 ? 11.523 -13.57 -7.684 1 98.94 262 ALA B N 1
ATOM 4261 C CA . ALA B 1 262 ? 10.391 -14.391 -8.109 1 98.94 262 ALA B CA 1
ATOM 4262 C C . ALA B 1 262 ? 10.812 -15.398 -9.172 1 98.94 262 ALA B C 1
ATOM 4264 O O . ALA B 1 262 ? 11.484 -15.047 -10.148 1 98.94 262 ALA B O 1
ATOM 4265 N N . SER B 1 263 ? 10.375 -16.609 -9 1 98.81 263 SER B N 1
ATOM 4266 C CA . SER B 1 263 ? 10.641 -17.656 -9.984 1 98.81 263 SER B CA 1
ATOM 4267 C C . SER B 1 263 ? 9.641 -17.594 -11.133 1 98.81 263 SER B C 1
ATOM 4269 O O . SER B 1 263 ? 9.914 -18.094 -12.227 1 98.81 263 SER B O 1
ATOM 4271 N N . ALA B 1 264 ? 8.539 -17.094 -10.906 1 98.94 264 ALA B N 1
ATOM 4272 C CA . ALA B 1 264 ? 7.457 -16.844 -11.852 1 98.94 264 ALA B CA 1
ATOM 4273 C C . ALA B 1 264 ? 6.609 -15.648 -11.414 1 98.94 264 ALA B C 1
ATOM 4275 O O . ALA B 1 264 ? 6.789 -15.125 -10.312 1 98.94 264 ALA B O 1
ATOM 4276 N N . VAL B 1 265 ? 5.758 -15.172 -12.336 1 98.94 265 VAL B N 1
ATOM 4277 C CA . VAL B 1 265 ? 4.887 -14.047 -12.008 1 98.94 265 VAL B CA 1
ATOM 4278 C C . VAL B 1 265 ? 3.445 -14.383 -12.383 1 98.94 265 VAL B C 1
ATOM 4280 O O . VAL B 1 265 ? 3.205 -15.219 -13.258 1 98.94 265 VAL B O 1
ATOM 4283 N N . GLN B 1 266 ? 2.506 -13.773 -11.656 1 98.94 266 GLN B N 1
ATOM 4284 C CA . GLN B 1 266 ? 1.089 -13.828 -12 1 98.94 266 GLN B CA 1
ATOM 4285 C C . GLN B 1 266 ? 0.572 -12.461 -12.43 1 98.94 266 GLN B C 1
ATOM 4287 O O . GLN B 1 266 ? 0.929 -11.438 -11.828 1 98.94 266 GLN B O 1
ATOM 4292 N N . ILE B 1 267 ? -0.218 -12.438 -13.477 1 98.88 267 ILE B N 1
ATOM 4293 C CA . ILE B 1 267 ? -0.825 -11.211 -13.984 1 98.88 267 ILE B CA 1
ATOM 4294 C C . ILE B 1 267 ? -2.334 -11.25 -13.75 1 98.88 267 ILE B C 1
ATOM 4296 O O . ILE B 1 267 ? -2.996 -12.234 -14.078 1 98.88 267 ILE B O 1
ATOM 4300 N N . GLY B 1 268 ? -2.873 -10.188 -13.117 1 98.31 268 GLY B N 1
ATOM 4301 C CA . GLY B 1 268 ? -4.305 -10.031 -12.922 1 98.31 268 GLY B CA 1
ATOM 4302 C C . GLY B 1 268 ? -4.883 -8.859 -13.695 1 98.31 268 GLY B C 1
ATOM 4303 O O . GLY B 1 268 ? -5.324 -9.016 -14.836 1 98.31 268 GLY B O 1
ATOM 4304 N N . SER B 1 269 ? -4.672 -7.609 -13.18 1 98 269 SER B N 1
ATOM 4305 C CA . SER B 1 269 ? -5.23 -6.398 -13.781 1 98 269 SER B CA 1
ATOM 4306 C C . SER B 1 269 ? -4.672 -6.168 -15.18 1 98 269 SER B C 1
ATOM 4308 O O . SER B 1 269 ? -5.34 -5.574 -16.031 1 98 269 SER B O 1
ATOM 4310 N N . GLY B 1 270 ? -3.547 -6.66 -15.469 1 98.31 270 GLY B N 1
ATOM 4311 C CA . GLY B 1 270 ? -2.943 -6.504 -16.781 1 98.31 270 GLY B CA 1
ATOM 4312 C C . GLY B 1 270 ? -3.787 -7.086 -17.891 1 98.31 270 GLY B C 1
ATOM 4313 O O . GLY B 1 270 ? -3.717 -6.629 -19.047 1 98.31 270 GLY B O 1
ATOM 4314 N N . VAL B 1 271 ? -4.578 -8.133 -17.578 1 98.44 271 VAL B N 1
ATOM 4315 C CA . VAL B 1 271 ? -5.449 -8.75 -18.578 1 98.44 271 VAL B CA 1
ATOM 4316 C C . VAL B 1 271 ? -6.426 -7.707 -19.125 1 98.44 271 VAL B C 1
ATOM 4318 O O . VAL B 1 271 ? -6.699 -7.672 -20.328 1 98.44 271 VAL B O 1
ATOM 4321 N N . TYR B 1 272 ? -6.922 -6.867 -18.266 1 97.56 272 TYR B N 1
ATOM 4322 C CA . TYR B 1 272 ? -7.844 -5.805 -18.641 1 97.56 272 TYR B CA 1
ATOM 4323 C C . TYR B 1 272 ? -7.141 -4.758 -19.5 1 97.56 272 TYR B C 1
ATOM 4325 O O . TYR B 1 272 ? -7.684 -4.312 -20.516 1 97.56 272 TYR B O 1
ATOM 4333 N N . TYR B 1 273 ? -5.918 -4.418 -19.172 1 97.75 273 TYR B N 1
ATOM 4334 C CA . TYR B 1 273 ? -5.262 -3.256 -19.75 1 97.75 273 TYR B CA 1
ATOM 4335 C C . TYR B 1 273 ? -4.566 -3.625 -21.062 1 97.75 273 TYR B C 1
ATOM 4337 O O . TYR B 1 273 ? -4.438 -2.791 -21.969 1 97.75 273 TYR B O 1
ATOM 4345 N N . ARG B 1 274 ? -4.156 -4.883 -21.172 1 98.06 274 ARG B N 1
ATOM 4346 C CA . ARG B 1 274 ? -3.336 -5.215 -22.328 1 98.06 274 ARG B CA 1
ATOM 4347 C C . ARG B 1 274 ? -3.939 -6.375 -23.109 1 98.06 274 ARG B C 1
ATOM 4349 O O . ARG B 1 274 ? -3.381 -6.801 -24.125 1 98.06 274 ARG B O 1
ATOM 4356 N N . GLY B 1 275 ? -5.078 -6.938 -22.656 1 98 275 GLY B N 1
ATOM 4357 C CA . GLY B 1 275 ? -5.777 -7.973 -23.406 1 98 275 GLY B CA 1
ATOM 4358 C C . GLY B 1 275 ? -5.445 -9.375 -22.922 1 98 275 GLY B C 1
ATOM 4359 O O . GLY B 1 275 ? -4.5 -9.562 -22.156 1 98 275 GLY B O 1
ATOM 4360 N N . TYR B 1 276 ? -6.16 -10.344 -23.422 1 97.81 276 TYR B N 1
ATOM 4361 C CA . TYR B 1 276 ? -6.035 -11.734 -23.016 1 97.81 276 TYR B CA 1
ATOM 4362 C C . TYR B 1 276 ? -4.691 -12.312 -23.453 1 97.81 276 TYR B C 1
ATOM 4364 O O . TYR B 1 276 ? -4.258 -13.344 -22.938 1 97.81 276 TYR B O 1
ATOM 4372 N N . ASP B 1 277 ? -4.031 -11.68 -24.438 1 98.31 277 ASP B N 1
ATOM 4373 C CA . ASP B 1 277 ? -2.768 -12.188 -24.953 1 98.31 277 ASP B CA 1
ATOM 4374 C C . ASP B 1 277 ? -1.579 -11.508 -24.281 1 98.31 277 ASP B C 1
ATOM 4376 O O . ASP B 1 277 ? -0.457 -11.555 -24.781 1 98.31 277 ASP B O 1
ATOM 4380 N N . ILE B 1 278 ? -1.838 -10.875 -23.125 1 98.81 278 ILE B N 1
ATOM 4381 C CA . ILE B 1 278 ? -0.777 -10.188 -22.391 1 98.81 278 ILE B CA 1
ATOM 4382 C C . ILE B 1 278 ? 0.317 -11.18 -22.016 1 98.81 278 ILE B C 1
ATOM 4384 O O . ILE B 1 278 ? 1.496 -10.828 -21.953 1 98.81 278 ILE B O 1
ATOM 4388 N N . PHE B 1 279 ? -0.035 -12.352 -21.828 1 98.81 279 PHE B N 1
ATOM 4389 C CA . PHE B 1 279 ? 0.929 -13.367 -21.422 1 98.81 279 PHE B CA 1
ATOM 4390 C C . PHE B 1 279 ? 1.952 -13.617 -22.516 1 98.81 279 PHE B C 1
ATOM 4392 O O . PHE B 1 279 ? 3.156 -13.656 -22.25 1 98.81 279 PHE B O 1
ATOM 4399 N N . LYS B 1 280 ? 1.468 -13.742 -23.688 1 98.69 280 LYS B N 1
ATOM 4400 C CA . LYS B 1 280 ? 2.371 -13.875 -24.828 1 98.69 280 LYS B CA 1
ATOM 4401 C C . LYS B 1 280 ? 3.227 -12.625 -25 1 98.69 280 LYS B C 1
ATOM 4403 O O . LYS B 1 280 ? 4.43 -12.719 -25.25 1 98.69 280 LYS B O 1
ATOM 4408 N N . LYS B 1 281 ? 2.605 -11.484 -24.906 1 98.81 281 LYS B N 1
ATOM 4409 C CA . LYS B 1 281 ? 3.32 -10.227 -25.047 1 98.81 281 LYS B CA 1
ATOM 4410 C C . LYS B 1 281 ? 4.445 -10.102 -24.031 1 98.81 281 LYS B C 1
ATOM 4412 O O . LYS B 1 281 ? 5.574 -9.758 -24.375 1 98.81 281 LYS B O 1
ATOM 4417 N N . VAL B 1 282 ? 4.133 -10.414 -22.797 1 98.88 282 VAL B N 1
ATOM 4418 C CA . VAL B 1 282 ? 5.109 -10.32 -21.719 1 98.88 282 VAL B CA 1
ATOM 4419 C C . VAL B 1 282 ? 6.23 -11.336 -21.938 1 98.88 282 VAL B C 1
ATOM 4421 O O . VAL B 1 282 ? 7.406 -11.016 -21.766 1 98.88 282 VAL B O 1
ATOM 4424 N N . CYS B 1 283 ? 5.906 -12.555 -22.359 1 98.75 283 CYS B N 1
ATOM 4425 C CA . CYS B 1 283 ? 6.914 -13.555 -22.672 1 98.75 283 CYS B CA 1
ATOM 4426 C C . CYS B 1 283 ? 7.863 -13.062 -23.75 1 98.75 283 CYS B C 1
ATOM 4428 O O . CYS B 1 283 ? 9.086 -13.18 -23.609 1 98.75 283 CYS B O 1
ATOM 4430 N N . ASP B 1 284 ? 7.273 -12.492 -24.781 1 98.75 284 ASP B N 1
ATOM 4431 C CA . ASP B 1 284 ? 8.086 -11.977 -25.875 1 98.75 284 ASP B CA 1
ATOM 4432 C C . ASP B 1 284 ? 9.016 -10.859 -25.391 1 98.75 284 ASP B C 1
ATOM 4434 O O . ASP B 1 284 ? 10.18 -10.789 -25.812 1 98.75 284 ASP B O 1
ATOM 4438 N N . GLU B 1 285 ? 8.508 -10.062 -24.562 1 98.81 285 GLU B N 1
ATOM 4439 C CA . GLU B 1 285 ? 9.289 -8.961 -24.016 1 98.81 285 GLU B CA 1
ATOM 4440 C C . GLU B 1 285 ? 10.414 -9.469 -23.125 1 98.81 285 GLU B C 1
ATOM 4442 O O . GLU B 1 285 ? 11.531 -8.938 -23.156 1 98.81 285 GLU B O 1
ATOM 4447 N N . ILE B 1 286 ? 10.148 -10.5 -22.328 1 98.81 286 ILE B N 1
ATOM 4448 C CA . ILE B 1 286 ? 11.18 -11.109 -21.516 1 98.81 286 ILE B CA 1
ATOM 4449 C C . ILE B 1 286 ? 12.273 -11.695 -22.406 1 98.81 286 ILE B C 1
ATOM 4451 O O . ILE B 1 286 ? 13.461 -11.492 -22.156 1 98.81 286 ILE B O 1
ATOM 4455 N N . ILE B 1 287 ? 11.859 -12.414 -23.438 1 98.69 287 ILE B N 1
ATOM 4456 C CA . ILE B 1 287 ? 12.805 -13.047 -24.344 1 98.69 287 ILE B CA 1
ATOM 4457 C C . ILE B 1 287 ? 13.711 -11.992 -24.969 1 98.69 287 ILE B C 1
ATOM 4459 O O . ILE B 1 287 ? 14.93 -12.172 -25.031 1 98.69 287 ILE B O 1
ATOM 4463 N N . SER B 1 288 ? 13.102 -10.914 -25.422 1 98.5 288 SER B N 1
ATOM 4464 C CA . SER B 1 288 ? 13.875 -9.836 -26.031 1 98.5 288 SER B CA 1
ATOM 4465 C C . SER B 1 288 ? 14.93 -9.305 -25.062 1 98.5 288 SER B C 1
ATOM 4467 O O . SER B 1 288 ? 16.078 -9.094 -25.453 1 98.5 288 SER B O 1
ATOM 4469 N N . PHE B 1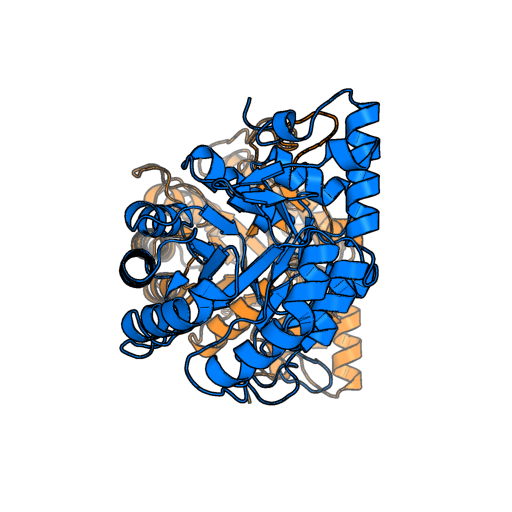 289 ? 14.578 -9.133 -23.859 1 98.69 289 PHE B N 1
ATOM 4470 C CA . PHE B 1 289 ? 15.516 -8.641 -22.844 1 98.69 289 PHE B CA 1
ATOM 4471 C C . PHE B 1 289 ? 16.641 -9.641 -22.625 1 98.69 289 PHE B C 1
ATOM 4473 O O . PHE B 1 289 ? 17.812 -9.273 -22.562 1 98.69 289 PHE B O 1
ATOM 4480 N N . LEU B 1 290 ? 16.281 -10.914 -22.422 1 98.5 290 LEU B N 1
ATOM 4481 C CA . LEU B 1 290 ? 17.266 -11.953 -22.156 1 98.5 290 LEU B CA 1
ATOM 4482 C C . LEU B 1 290 ? 18.297 -12.039 -23.297 1 98.5 290 LEU B C 1
ATOM 4484 O O . LEU B 1 290 ? 19.484 -12.164 -23.047 1 98.5 290 LEU B O 1
ATOM 4488 N N . LYS B 1 291 ? 17.828 -11.953 -24.5 1 98.12 291 LYS B N 1
ATOM 4489 C CA . LYS B 1 291 ? 18.719 -11.984 -25.641 1 98.12 291 LYS B CA 1
ATOM 4490 C C . LYS B 1 291 ? 19.641 -10.766 -25.656 1 98.12 291 LYS B C 1
ATOM 4492 O O . LYS B 1 291 ? 20.844 -10.898 -25.875 1 98.12 291 LYS B O 1
ATOM 4497 N N . GLU B 1 292 ? 19.062 -9.664 -25.438 1 98.19 292 GLU B N 1
ATOM 4498 C CA . GLU B 1 292 ? 19.844 -8.422 -25.469 1 98.19 292 GLU B CA 1
ATOM 4499 C C . GLU B 1 292 ? 20.938 -8.438 -24.406 1 98.19 292 GLU B C 1
ATOM 4501 O O . GLU B 1 292 ? 22.047 -7.969 -24.656 1 98.19 292 GLU B O 1
ATOM 4506 N N . GLU B 1 293 ? 20.594 -8.984 -23.266 1 97.94 293 GLU B N 1
ATOM 4507 C CA . GLU B 1 293 ? 21.516 -8.938 -22.141 1 97.94 293 GLU B CA 1
ATOM 4508 C C . GLU B 1 293 ? 22.344 -10.219 -22.062 1 97.94 293 GLU B C 1
ATOM 4510 O O . GLU B 1 293 ? 23.219 -10.344 -21.188 1 97.94 293 GLU B O 1
ATOM 4515 N N . ASN B 1 294 ? 22.109 -11.156 -22.906 1 97.69 294 ASN B N 1
ATOM 4516 C CA . ASN B 1 294 ? 22.781 -12.453 -22.906 1 97.69 294 ASN B CA 1
ATOM 4517 C C . ASN B 1 294 ? 22.656 -13.156 -21.562 1 97.69 294 ASN B C 1
ATOM 4519 O O . ASN B 1 294 ? 23.656 -13.531 -20.953 1 97.69 294 ASN B O 1
ATOM 4523 N N . LEU B 1 295 ? 21.406 -13.242 -21.109 1 98 295 LEU B N 1
ATOM 4524 C CA . LEU B 1 295 ? 21.078 -13.883 -19.844 1 98 295 LEU B CA 1
ATOM 4525 C C . LEU B 1 295 ? 20.047 -14.992 -20.047 1 98 295 LEU B C 1
ATOM 4527 O O . LEU B 1 295 ? 19.359 -15.023 -21.062 1 98 295 LEU B O 1
ATOM 4531 N N . THR B 1 296 ? 20 -15.891 -19.094 1 97.88 296 THR B N 1
ATOM 4532 C CA . THR B 1 296 ? 18.953 -16.906 -19.047 1 97.88 296 THR B CA 1
ATOM 4533 C C . THR B 1 296 ? 17.906 -16.562 -17.984 1 97.88 296 THR B C 1
ATOM 4535 O O . THR B 1 296 ? 18.156 -15.727 -17.125 1 97.88 296 THR B O 1
ATOM 4538 N N . LEU B 1 297 ? 16.797 -17.172 -18.109 1 98 297 LEU B N 1
ATOM 4539 C CA . LEU B 1 297 ? 15.734 -16.953 -17.141 1 98 297 LEU B CA 1
ATOM 4540 C C . LEU B 1 297 ? 16.219 -17.281 -15.727 1 98 297 LEU B C 1
ATOM 4542 O O . LEU B 1 297 ? 15.961 -16.531 -14.789 1 98 297 LEU B O 1
ATOM 4546 N N . GLU B 1 298 ? 16.875 -18.375 -15.562 1 97.06 298 GLU B N 1
ATOM 4547 C CA . GLU B 1 298 ? 17.375 -18.812 -14.258 1 97.06 298 GLU B CA 1
ATOM 4548 C C . GLU B 1 298 ? 18.344 -17.797 -13.664 1 97.06 298 GLU B C 1
ATOM 4550 O O . GLU B 1 298 ? 18.344 -17.562 -12.461 1 97.06 298 GLU B O 1
ATOM 4555 N N . GLU B 1 299 ? 19.094 -17.203 -14.484 1 97.5 299 GLU B N 1
ATOM 4556 C CA . GLU B 1 299 ? 20.141 -16.281 -14.039 1 97.5 299 GLU B CA 1
ATOM 4557 C C . GLU B 1 299 ? 19.516 -15.008 -13.461 1 97.5 299 GLU B C 1
ATOM 4559 O O . GLU B 1 299 ? 20.094 -14.398 -12.547 1 97.5 299 GLU B O 1
ATOM 4564 N N . ILE B 1 300 ? 18.359 -14.609 -13.945 1 98 300 ILE B N 1
ATOM 4565 C CA . ILE B 1 300 ? 17.891 -13.289 -13.547 1 98 300 ILE B CA 1
ATOM 4566 C C . ILE B 1 300 ? 17.141 -13.391 -12.227 1 98 300 ILE B C 1
ATOM 4568 O O . ILE B 1 300 ? 16.906 -12.375 -11.555 1 98 300 ILE B O 1
ATOM 4572 N N . VAL B 1 301 ? 16.75 -14.594 -11.805 1 98.5 301 VAL B N 1
ATOM 4573 C CA . VAL B 1 301 ? 16.016 -14.742 -10.547 1 98.5 301 VAL B CA 1
ATOM 4574 C C . VAL B 1 301 ? 16.938 -14.391 -9.375 1 98.5 301 VAL B C 1
ATOM 4576 O O . VAL B 1 301 ? 17.938 -15.07 -9.141 1 98.5 301 VAL B O 1
ATOM 4579 N N . GLY B 1 302 ? 16.656 -13.328 -8.68 1 98.62 302 GLY B N 1
ATOM 4580 C CA . GLY B 1 302 ? 17.422 -12.914 -7.516 1 98.62 302 GLY B CA 1
ATOM 4581 C C . GLY B 1 302 ? 18.688 -12.164 -7.875 1 98.62 302 GLY B C 1
ATOM 4582 O O . GLY B 1 302 ? 19.5 -11.859 -6.996 1 98.62 302 GLY B O 1
ATOM 4583 N N . MET B 1 303 ? 18.812 -11.828 -9.125 1 98.25 303 MET B N 1
ATOM 4584 C CA . MET B 1 303 ? 20.062 -11.266 -9.617 1 98.25 303 MET B CA 1
ATOM 4585 C C . MET B 1 303 ? 20.344 -9.914 -8.961 1 98.25 303 MET B C 1
ATOM 4587 O O . MET B 1 303 ? 21.5 -9.484 -8.898 1 98.25 303 MET B O 1
ATOM 4591 N N . ALA B 1 304 ? 19.344 -9.258 -8.477 1 98.44 304 ALA B N 1
ATOM 4592 C CA . ALA B 1 304 ? 19.516 -7.922 -7.906 1 98.44 304 ALA B CA 1
ATOM 4593 C C . ALA B 1 304 ? 20.062 -7.996 -6.48 1 98.44 304 ALA B C 1
ATOM 4595 O O . ALA B 1 304 ? 20.484 -6.988 -5.914 1 98.44 304 ALA B O 1
ATOM 4596 N N . HIS B 1 305 ? 19.984 -9.188 -5.688 1 96.94 305 HIS B N 1
ATOM 4597 C CA . HIS B 1 305 ? 20.438 -9.352 -4.309 1 96.94 305 HIS B CA 1
ATOM 4598 C C . HIS B 1 305 ? 21.953 -9.398 -4.23 1 96.94 305 HIS B C 1
ATOM 4600 O O . HIS B 1 305 ? 22.531 -9.297 -3.146 1 96.94 305 HIS B O 1
ATOM 4606 N N . GLU B 1 306 ? 22.969 -8.828 -4.82 1 74.81 306 GLU B N 1
ATOM 4607 C CA . GLU B 1 306 ? 24.438 -8.93 -4.781 1 74.81 306 GLU B CA 1
ATOM 4608 C C . GLU B 1 306 ? 24.875 -10.297 -4.258 1 74.81 306 GLU B C 1
ATOM 4610 O O . GLU B 1 306 ? 24.156 -10.93 -3.488 1 74.81 306 GLU B O 1
#

Sequence (612 aa):
MGECMLKTNICGIEFKNPVFLASGIMGETGSALKRIAKGGAGAVTTKSIGLNPNPGHKNPTIVEVYGGFLNAMGLPNPGVDEYLEEIEKVRDELNRMDVRIIGSIYGKDEEEFAEVAKKMERYVDIIELNISCPHAKGYGATIGQNPDLSYDVCKAVKKAVKIPVFAKLTPNVTDIIEIAQAVVDAGVDGLVAINTVRGMAIDIRAKKPILANKFGGLSGKAIKSIGIKVVWDLYENFDVPIIGVGGIMSGEDAIEYMMAGASAVQIGSGVYYRGYDIFKKVCDEIISFLKEENLTLEEIVGMAHEMGECMLKTNICGIEFKNPVFLASGIMGETGSALKRIAKGGAGAVTTKSIGLNPNPGHKNPTIVEVYGGFLNAMGLPNPGVDEYLEEIEKVRDELNRMDVRIIGSIYGKDEEEFAEVAKKMERYVDIIELNISCPHAKGYGATIGQNPDLSYDVCKAVKKAVKIPVFAKLTPNVTDIIEIAQAVVDAGVDGLVAINTVRGMAIDIRAKKPILANKFGGLSGKAIKSIGIKVVWDLYENFDVPIIGVGGIMSGEDAIEYMMAGASAVQIGSGVYYRGYDIFKKVCDEIISFLKEENLTLEEIVGMAHE

Solvent-accessible surface area (backbone atoms only — not comparable to full-atom values): 29010 Å² total; per-residue (Å²): 120,75,60,65,58,38,47,43,71,60,95,85,40,79,26,52,29,46,40,24,39,21,61,70,46,63,20,84,41,28,69,40,37,51,52,37,44,75,15,46,23,13,24,41,21,26,30,48,32,27,67,56,63,31,86,37,49,60,76,44,29,66,47,80,49,78,47,30,34,35,36,35,49,59,62,50,35,72,9,42,77,60,47,50,52,32,46,62,74,34,45,66,60,34,53,74,68,51,29,46,37,32,40,25,30,32,48,52,45,35,67,44,34,18,52,41,45,48,70,44,50,88,78,33,62,32,38,33,37,47,35,61,43,54,29,62,96,44,96,70,45,36,27,41,68,33,38,68,52,34,18,50,34,41,32,38,32,54,72,53,45,85,64,51,36,27,44,36,38,38,66,58,30,58,53,59,64,59,37,50,50,28,29,49,72,31,58,45,54,27,37,30,35,35,48,53,39,66,17,27,52,57,37,71,87,79,42,29,48,58,32,61,73,41,44,24,30,33,41,17,50,32,39,22,33,38,24,36,37,50,42,32,53,48,44,76,72,44,88,57,52,29,32,30,24,43,30,35,74,40,21,67,48,46,49,38,34,16,20,33,30,15,69,27,35,27,35,46,57,27,40,75,78,62,33,61,43,36,36,38,53,26,50,52,42,39,50,54,49,28,62,74,68,72,52,54,61,76,62,38,42,34,48,34,67,120,120,74,61,65,58,38,47,43,71,60,95,87,42,79,28,53,28,46,41,24,38,23,61,73,47,62,22,84,42,29,68,40,36,49,53,37,44,75,16,46,22,12,25,39,21,27,29,47,32,26,67,57,62,32,86,38,49,61,75,44,30,65,47,80,49,77,47,31,32,36,37,36,49,59,61,49,36,73,9,42,75,59,47,50,53,33,47,62,74,35,45,66,59,34,51,75,68,51,29,47,38,33,40,26,30,33,47,51,45,35,65,44,34,19,53,41,44,47,72,44,50,89,77,32,64,33,39,34,37,49,34,60,44,54,29,64,97,46,96,70,46,36,27,44,70,34,38,68,53,33,18,49,33,41,32,40,32,54,71,52,44,87,64,51,36,28,44,36,38,39,66,60,29,58,54,60,64,58,36,49,49,28,28,50,74,31,59,47,56,26,39,29,35,36,48,53,40,66,19,28,54,56,36,71,87,79,41,29,48,57,32,62,71,41,44,26,30,34,39,16,51,34,39,23,33,39,24,37,35,50,41,32,53,48,44,76,74,44,86,58,53,29,33,30,24,44,30,37,74,40,21,67,47,47,48,37,33,17,20,34,30,16,70,27,35,26,35,46,59,27,40,76,77,61,32,61,44,35,35,38,53,26,51,52,42,40,51,52,49,28,60,74,68,71,52,53,60,76,62,39,42,34,49,34,69,122

Foldseek 3Di:
DLQCQAWDAAPRDIFSHQEEADAPFLQQFLVSQLLLLVLAHSEYEHHAAFAAADQFDDPPAWDADPFFIFGRRRRGHHHLVVRLVRLVVCVVVCVVSNYFYEYHYEDQALVRLQVSLLSCQVRGQEYEYAQQDFHDVDDRDGLLADLVRLLSNLLSNVVNHPHAYEYEHELPYPDNVSNVVSNVVSPHQEYEDYWFQKDWDADVVVRATNGPVRIGGTAALVCLVVQLVSLLVCQVRDDHAYETEGHDQALVSQLSSQLSAHLHYHYHRNCVVPHSNSNVRNSVRVSVVCVVVVHGSVCSRNNNVD/DLQCQAWDDAPRDIFSHQEEADAPFLQQFLVSQLLLLVLAHSEYEHHAAFAAADQFDDPPAWDADVFFIFGRRRRGHHHLVVRLVRLVVCVVVCVVSNYFYEYHYEDQALVRLQVSLLSCQVRGQEYEYAQQDHHDVDDRDGLLADLVRLLSNLLSNVVNHPHAYEYEHELPYPDRVSNVVSNVVSPHQEYEDYWFQKDWDADVVVRATNGPVRIGGTAALVCLVVQLVSLLVCQVRDDHAYETEGHDQALVSFLSSQLSAHLHYHYHRNCVVPHSNSNVRNSVRVSVVCVVVVHGSVCSRNNNVD

Secondary structure (DSSP, 8-state):
--GGGG-EEETTEEES-SEEEPTTSS-SSHHHHHHHHHTT-SEEEPPPB-SS-B--PPSP-EEEETTEEEE-----B--HHHHHHHHHHHHHHHHHTT-EEEEEE--SSHHHHHHHHHHHGGG-SEEEEETTSBPTTTTS-BGGG-HHHHHHHHHHHHHH-SS-EEEEEPS-SS-HHHHHHHHHHTT-SEEEE--PEEEE-EETTTTEESSTTSEEEEESGGGHHHHHHHHHHHHHH--S-EEEESS--SHHHHHHHHHHT-SEEEESTHHHHH-TTHHHHHHHHHHHHHHHHT--HHHHTTGGG-/--GGGG-EEETTEEES-SEEEPTTSS-SSHHHHHHHHHTT-SEEEPPPB-SS-B--PPSP-EEEETTEEEE-----B--HHHHHHHHHHHHHHHHHTT-EEEEEE--SSHHHHHHHHHHHGGG-SEEEEETTSBPTTTTS-BGGG-HHHHHHHHHHHHHH-SS-EEEEEPS-SS-HHHHHHHHHHTT-SEEEE--PEEEE-EETTTTEESSTTSEEEEESGGGHHHHHHHHHHHHHH--S-EEEESS--SHHHHHHHHHHT-SEEEESTHHHHH-TTHHHHHHHHHHHHHHHHT--HHHHTTTT--

pLDDT: mean 95.95, std 8.86, range [38.69, 99.0]